Protein 6NHI (pdb70)

B-factor: mean 37.31, std 15.33, range [12.27, 101.02]

Secondary structure (DSSP, 8-state):
-PPP-PPTT-----HHHHHHHHHHHHHHHHHHHHTTPEE----SEEEHHHHTTSS-TT-GGGSPEEPPSS-TTTT--HHHHHHT-HHHHHHHH--EEE---SHHHHHHHHHHHGGGS-SSEEEEEEEEEE------TT--SEEEEEEEEEES---THHHHHHHHHHHHHHHHHT--EEEEEEEHHHHHHHHHHHT-TT-HHHHHHHHTTHHHHHHHHHHHHHHHTT--HHHHHHTGGGGS--S-HHHHHHHHHHHTTT-HHHHHHHHHHHHHHHHHHHTT--TTTEEE-TT--TTTTTEEEEEEEEEETTS----SEEEEEES-TTGGGT-----EEEEEE-HHHHHHHHHHTT-S------SEEEP---HHHHHHHHHHHHHHHHTT--EEE-SS---HHHHHHHHHHHT-SEEEE--HHHHHHTEEEEEETTT--EEEEEHHHHH-

Radius of gyration: 29.45 Å; Cα contacts (8 Å, |Δi|>4): 710; chains: 1; bounding box: 61×77×84 Å

Sequence (448 aa):
HMKPSLAKGTRDFTAQEVSRRKYIINTLQKNFELFGFQPLETPSFENLSTLTGKYGEEGDRLIFKILNSGNYTDKVNENDWQNKDAKKLTSQISDKALRYDLTVPFARFVAMNHGQQLTFPFKRYQIQPVWRADRPQKGRFREFYQCDADVVGSESLWQEVELVQLYFKAFKELGVPVAIQMNNRKILSGLAEYAGITEQLIDFTVALDKLDKIGKDGVIKEMQEKGISNEAIEKLDFLFHQK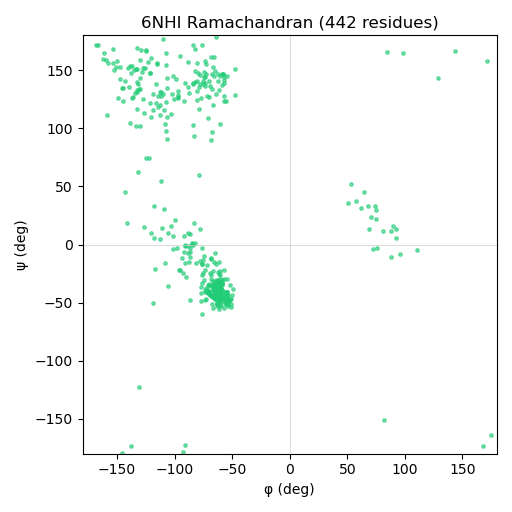INALENLQEELKTRFEGVEVGIQGVTELEFVLSKAMELGIDNQDLVFNITLARGLDYYTGAIFEVKAKGVEMGSIGGGGRYNNLTEVFGVKNIPGIGISFGLDDRTYLVMEELGLFPETVKVEYLFANYGEEEAIEAMKLIAQLREKGISAELYPEAAKLKKQFTYAEKKKEIPNLVFLGKDEIENANVTIKNLTTGEQETITQSEFLK

Structure (mmCIF, N/CA/C/O backbone):
data_6NHI
#
_entry.id   6NHI
#
_cell.length_a   95.800
_cell.length_b   68.560
_cell.length_c   97.220
_cell.angle_alpha   90.000
_cell.angle_beta   118.660
_cell.angle_gamma   90.000
#
_symmetry.space_group_name_H-M   'C 1 2 1'
#
loop_
_entity.id
_entity.type
_entity.pdbx_description
1 polymer 'Histidine--tRNA ligase'
2 water water
#
loop_
_atom_site.group_PDB
_atom_site.id
_atom_site.type_symbol
_atom_site.label_atom_id
_atom_site.label_alt_id
_atom_site.label_comp_id
_atom_site.label_asym_id
_atom_site.label_entity_id
_atom_site.label_seq_id
_atom_site.pdbx_PDB_ins_code
_atom_site.Cartn_x
_atom_site.Cartn_y
_atom_site.Cartn_z
_atom_site.occupancy
_atom_site.B_iso_or_equiv
_atom_site.auth_seq_id
_atom_site.auth_comp_id
_atom_site.auth_asym_id
_atom_site.auth_atom_id
_atom_site.pdbx_PDB_model_num
ATOM 1 N N . HIS A 1 8 ? 46.250 -18.141 57.540 1.00 75.13 0 HIS A N 1
ATOM 2 C CA . HIS A 1 8 ? 46.119 -19.317 56.685 1.00 84.87 0 HIS A CA 1
ATOM 3 C C . HIS A 1 8 ? 46.661 -19.060 55.276 1.00 91.05 0 HIS A C 1
ATOM 4 O O . HIS A 1 8 ? 47.717 -18.447 55.112 1.00 93.96 0 HIS A O 1
ATOM 6 N N . MET A 1 9 ? 45.938 -19.536 54.263 1.00 90.29 1 MET A N 1
ATOM 7 C CA . MET A 1 9 ? 46.360 -19.368 52.881 1.00 89.01 1 MET A CA 1
ATOM 8 C C . MET A 1 9 ? 46.010 -17.971 52.372 1.00 81.82 1 MET A C 1
ATOM 9 O O . MET A 1 9 ? 45.103 -17.302 52.878 1.00 75.42 1 MET A O 1
ATOM 11 N N . LYS A 1 10 ? 46.758 -17.530 51.349 1.00 79.98 2 LYS A N 1
ATOM 12 C CA . LYS A 1 10 ? 46.552 -16.206 50.778 1.00 74.68 2 LYS A CA 1
ATOM 13 C C . LYS A 1 10 ? 45.342 -16.221 49.847 1.00 64.21 2 LYS A C 1
ATOM 14 O O . LYS A 1 10 ? 45.192 -17.142 49.041 1.00 70.50 2 LYS A O 1
ATOM 16 N N . PRO A 1 11 ? 44.475 -15.218 49.937 1.00 49.82 3 PRO A N 1
ATOM 17 C CA . PRO A 1 11 ? 43.238 -15.206 49.152 1.00 43.71 3 PRO A CA 1
ATOM 18 C C . PRO A 1 11 ? 43.438 -14.660 47.743 1.00 40.98 3 PRO A C 1
ATOM 19 O O . PRO A 1 11 ? 44.493 -14.137 47.385 1.00 45.30 3 PRO A O 1
ATOM 23 N N . SER A 1 12 ? 42.383 -14.789 46.948 1.00 38.18 4 SER A N 1
ATOM 24 C CA . SER A 1 12 ? 42.404 -14.332 45.572 1.00 36.27 4 SER A CA 1
ATOM 25 C C . SER A 1 12 ? 40.987 -13.993 45.143 1.00 34.15 4 SER A C 1
ATOM 26 O O . SER A 1 12 ? 40.010 -14.318 45.825 1.00 33.67 4 SER A O 1
ATOM 29 N N . LEU A 1 13 ? 40.898 -13.340 43.989 1.00 31.14 5 LEU A N 1
ATOM 30 C CA . LEU A 1 13 ? 39.637 -13.019 43.354 1.00 29.44 5 LEU A CA 1
ATOM 31 C C . LEU A 1 13 ? 39.056 -14.241 42.651 1.00 35.72 5 LEU A C 1
ATOM 32 O O . LEU A 1 13 ? 39.785 -15.073 42.109 1.00 38.69 5 LEU A O 1
ATOM 37 N N . ALA A 1 14 ? 37.727 -14.343 42.651 1.00 29.54 6 ALA A N 1
ATOM 38 C CA . ALA A 1 14 ? 37.103 -15.319 41.770 1.00 34.47 6 ALA A CA 1
ATOM 39 C C . ALA A 1 14 ? 37.417 -14.968 40.319 1.00 38.15 6 ALA A C 1
ATOM 40 O O . ALA A 1 14 ? 37.544 -13.798 39.959 1.00 37.77 6 ALA A O 1
ATOM 42 N N . LYS A 1 15 ? 37.547 -15.995 39.485 1.00 40.12 7 LYS A N 1
ATOM 43 C CA . LYS A 1 15 ? 37.912 -15.786 38.090 1.00 31.96 7 LYS A CA 1
ATOM 44 C C . LYS A 1 15 ? 36.921 -14.860 37.413 1.00 33.04 7 LYS A C 1
ATOM 45 O O . LYS A 1 15 ? 35.712 -14.942 37.641 1.00 45.18 7 LYS A O 1
ATOM 47 N N . GLY A 1 16 ? 37.439 -13.960 36.584 1.00 28.73 8 GLY A N 1
ATOM 48 C CA . GLY A 1 16 ? 36.571 -13.038 35.868 1.00 27.09 8 GLY A CA 1
ATOM 49 C C . GLY A 1 16 ? 35.991 -11.899 36.684 1.00 25.28 8 GLY A C 1
ATOM 50 O O . GLY A 1 16 ? 34.963 -11.334 36.293 1.00 25.57 8 GLY A O 1
ATOM 51 N N . THR A 1 17 ? 36.609 -11.536 37.807 1.00 27.61 9 THR A N 1
ATOM 52 C CA . THR A 1 17 ? 36.167 -10.364 38.569 1.00 27.89 9 THR A CA 1
ATOM 53 C C . THR A 1 17 ? 37.359 -9.488 38.944 1.00 31.04 9 THR A C 1
ATOM 54 O O . THR A 1 17 ? 38.516 -9.898 38.823 1.00 31.65 9 THR A O 1
ATOM 58 N N . ARG A 1 18 ? 37.071 -8.276 39.434 1.00 30.47 10 ARG A N 1
ATOM 59 C CA . ARG A 1 18 ? 38.121 -7.366 39.888 1.00 29.76 10 ARG A CA 1
ATOM 60 C C . ARG A 1 18 ? 37.571 -6.414 40.941 1.00 24.90 10 ARG A C 1
ATOM 61 O O . ARG A 1 18 ? 36.372 -6.146 40.987 1.00 23.80 10 ARG A O 1
ATOM 69 N N . ASP A 1 19 ? 38.474 -5.884 41.768 1.00 24.21 11 ASP A N 1
ATOM 70 C CA . ASP A 1 19 ? 38.141 -4.822 42.713 1.00 25.94 11 ASP A CA 1
ATOM 71 C C . ASP A 1 19 ? 38.162 -3.464 42.019 1.00 30.18 11 ASP A C 1
ATOM 72 O O . ASP A 1 19 ? 38.935 -3.240 41.092 1.00 28.40 11 ASP A O 1
ATOM 77 N N . PHE A 1 20 ? 37.324 -2.540 42.485 1.00 23.23 12 PHE A N 1
ATOM 78 C CA . PHE A 1 20 ? 37.379 -1.165 42.000 1.00 19.94 12 PHE A CA 1
ATOM 79 C C . PHE A 1 20 ? 37.766 -0.245 43.144 1.00 31.23 12 PHE A C 1
ATOM 80 O O . PHE A 1 20 ? 37.080 -0.204 44.175 1.00 23.64 12 PHE A O 1
ATOM 88 N N . THR A 1 21 ? 38.863 0.483 42.961 1.00 26.93 13 THR A N 1
ATOM 89 C CA . THR A 1 21 ? 39.290 1.466 43.933 1.00 33.27 13 THR A CA 1
ATOM 90 C C . THR A 1 21 ? 38.716 2.836 43.580 1.00 22.99 13 THR A C 1
ATOM 91 O O . THR A 1 21 ? 38.000 3.011 42.593 1.00 23.58 13 THR A O 1
ATOM 95 N N . ALA A 1 22 ? 39.079 3.811 44.410 1.00 21.62 14 ALA A N 1
ATOM 96 C CA . ALA A 1 22 ? 38.415 5.109 44.470 1.00 21.15 14 ALA A CA 1
ATOM 97 C C . ALA A 1 22 ? 38.280 5.772 43.103 1.00 26.45 14 ALA A C 1
ATOM 98 O O . ALA A 1 22 ? 37.176 6.162 42.697 1.00 21.75 14 ALA A O 1
ATOM 100 N N . GLN A 1 23 ? 39.390 5.916 42.373 1.00 22.05 15 GLN A N 1
ATOM 101 C CA . GLN A 1 23 ? 39.315 6.636 41.106 1.00 27.50 15 GLN A CA 1
ATOM 102 C C . GLN A 1 23 ? 38.394 5.933 40.122 1.00 23.17 15 GLN A C 1
ATOM 103 O O . GLN A 1 23 ? 37.544 6.575 39.496 1.00 20.76 15 GLN A O 1
ATOM 109 N N . GLU A 1 24 ? 38.510 4.608 40.005 1.00 20.77 16 GLU A N 1
ATOM 110 C CA . GLU A 1 24 ? 37.645 3.897 39.070 1.00 24.11 16 GLU A CA 1
ATOM 111 C C . GLU A 1 24 ? 36.185 3.974 39.498 1.00 24.18 16 GLU A C 1
ATOM 112 O O . GLU A 1 24 ? 35.305 4.146 38.650 1.00 27.94 16 GLU A O 1
ATOM 114 N N . VAL A 1 25 ? 35.901 3.867 40.803 1.00 20.17 17 VAL A N 1
ATOM 115 C CA . VAL A 1 25 ? 34.513 3.999 41.252 1.00 20.49 17 VAL A CA 1
ATOM 116 C C . VAL A 1 25 ? 33.971 5.381 40.890 1.00 19.83 17 VAL A C 1
ATOM 117 O O . VAL A 1 25 ? 32.859 5.516 40.363 1.00 23.24 17 VAL A O 1
ATOM 121 N N . SER A 1 26 ? 34.753 6.430 41.156 1.00 19.94 18 SER A N 1
ATOM 122 C CA . SER A 1 26 ? 34.244 7.778 40.924 1.00 22.22 18 SER A CA 1
ATOM 123 C C . SER A 1 26 ? 34.021 8.039 39.439 1.00 23.87 18 SER A C 1
ATOM 124 O O . SER A 1 26 ? 33.065 8.725 39.061 1.00 20.93 18 SER A O 1
ATOM 127 N N . ARG A 1 27 ? 34.879 7.490 38.576 1.00 20.65 19 ARG A N 1
ATOM 128 C CA . ARG A 1 27 ? 34.668 7.673 37.141 1.00 22.22 19 ARG A CA 1
ATOM 129 C C . ARG A 1 27 ? 33.458 6.889 36.657 1.00 22.54 19 ARG A C 1
ATOM 130 O O . ARG A 1 27 ? 32.692 7.373 35.818 1.00 20.24 19 ARG A O 1
ATOM 138 N N . ARG A 1 28 ? 33.280 5.669 37.169 1.00 17.87 20 ARG A N 1
ATOM 139 C CA . ARG A 1 28 ? 32.094 4.893 36.839 1.00 17.51 20 ARG A CA 1
ATOM 140 C C . ARG A 1 28 ? 30.832 5.617 37.286 1.00 19.77 20 ARG A C 1
ATOM 141 O O . ARG A 1 28 ? 29.856 5.704 36.536 1.00 19.68 20 ARG A O 1
ATOM 149 N N . LYS A 1 29 ? 30.837 6.151 38.512 1.00 18.39 21 LYS A N 1
ATOM 150 C CA . LYS A 1 29 ? 29.656 6.861 38.998 1.00 23.49 21 LYS A CA 1
ATOM 151 C C . LYS A 1 29 ? 29.398 8.135 38.203 1.00 19.71 21 LYS A C 1
ATOM 152 O O . LYS A 1 29 ? 28.233 8.500 37.985 1.00 19.80 21 LYS A O 1
ATOM 158 N N . TYR A 1 30 ? 30.464 8.820 37.772 1.00 24.38 22 TYR A N 1
ATOM 159 C CA . TYR A 1 30 ? 30.303 9.981 36.902 1.00 22.97 22 TYR A CA 1
ATOM 160 C C . TYR A 1 30 ? 29.529 9.618 35.643 1.00 24.14 22 TYR A C 1
ATOM 161 O O . TYR A 1 30 ? 28.595 10.327 35.252 1.00 19.59 22 TYR A O 1
ATOM 170 N N . ILE A 1 31 ? 29.902 8.510 34.994 1.00 21.11 23 ILE A N 1
ATOM 171 C CA . ILE A 1 31 ? 29.192 8.097 33.786 1.00 18.61 23 ILE A CA 1
ATOM 172 C C . ILE A 1 31 ? 27.726 7.829 34.102 1.00 21.67 23 ILE A C 1
ATOM 173 O O . ILE A 1 31 ? 26.820 8.328 33.424 1.00 21.09 23 ILE A O 1
ATOM 178 N N . ILE A 1 32 ? 27.471 7.055 35.161 1.00 21.58 24 ILE A N 1
ATOM 179 C CA . ILE A 1 32 ? 26.107 6.644 35.480 1.00 16.31 24 ILE A CA 1
ATOM 180 C C . ILE A 1 32 ? 25.249 7.845 35.873 1.00 17.28 24 ILE A C 1
ATOM 181 O O . ILE A 1 32 ? 24.087 7.956 35.456 1.00 16.10 24 ILE A O 1
ATOM 186 N N . ASN A 1 33 ? 25.800 8.751 36.692 1.00 15.47 25 ASN A N 1
ATOM 187 C CA . ASN A 1 33 ? 25.047 9.927 37.133 1.00 21.09 25 ASN A CA 1
ATOM 188 C C . ASN A 1 33 ? 24.726 10.851 35.966 1.00 25.36 25 ASN A C 1
ATOM 189 O O . ASN A 1 33 ? 23.637 11.441 35.914 1.00 19.09 25 ASN A O 1
ATOM 194 N N . THR A 1 34 ? 25.665 10.996 35.027 1.00 18.87 26 THR A N 1
ATOM 195 C CA . THR A 1 34 ? 25.384 11.752 33.810 1.00 21.89 26 THR A CA 1
ATOM 196 C C . THR A 1 34 ? 24.242 11.125 33.015 1.00 22.97 26 THR A C 1
ATOM 197 O O . THR A 1 34 ? 23.325 11.827 32.579 1.00 19.15 26 THR A O 1
ATOM 201 N N . LEU A 1 35 ? 24.274 9.798 32.821 1.00 16.92 27 LEU A N 1
ATOM 202 C CA . LEU A 1 35 ? 23.204 9.132 32.075 1.00 16.75 27 LEU A CA 1
ATOM 203 C C . LEU A 1 35 ? 21.872 9.204 32.823 1.00 20.97 27 LEU A C 1
ATOM 204 O O . LEU A 1 35 ? 20.820 9.453 32.217 1.00 19.56 27 LEU A O 1
ATOM 209 N N . GLN A 1 36 ? 21.892 8.937 34.131 1.00 18.75 28 GLN A N 1
ATOM 210 C CA . GLN A 1 36 ? 20.675 9.041 34.938 1.00 18.17 28 GLN A CA 1
ATOM 211 C C . GLN A 1 36 ? 20.022 10.404 34.774 1.00 24.27 28 GLN A C 1
ATOM 212 O O . GLN A 1 36 ? 18.814 10.513 34.518 1.00 20.02 28 GLN A O 1
ATOM 218 N N . LYS A 1 37 ? 20.811 11.462 34.923 1.00 25.69 29 LYS A N 1
ATOM 219 C CA . LYS A 1 37 ? 20.246 12.803 34.824 1.00 22.15 29 LYS A CA 1
ATOM 220 C C . LYS A 1 37 ? 19.654 13.040 33.439 1.00 27.68 29 LYS A C 1
ATOM 221 O O . LYS A 1 37 ? 18.576 13.632 33.303 1.00 24.17 29 LYS A O 1
ATOM 227 N N . ASN A 1 38 ? 20.321 12.546 32.400 1.00 18.78 30 ASN A N 1
ATOM 228 C CA . ASN A 1 38 ? 19.788 12.715 31.058 1.00 15.88 30 ASN A CA 1
ATOM 229 C C . ASN A 1 38 ? 18.495 11.921 30.873 1.00 16.47 30 ASN A C 1
ATOM 230 O O . ASN A 1 38 ? 17.519 12.439 30.314 1.00 17.82 30 ASN A O 1
ATOM 235 N N . PHE A 1 39 ? 18.474 10.661 31.329 1.00 14.39 31 PHE A N 1
ATOM 236 C CA . PHE A 1 39 ? 17.247 9.863 31.285 1.00 19.49 31 PHE A CA 1
ATOM 237 C C . PHE A 1 39 ? 16.059 10.623 31.885 1.00 16.58 31 PHE A C 1
ATOM 238 O O . PHE A 1 39 ? 14.954 10.619 31.333 1.00 19.63 31 PHE A O 1
ATOM 246 N N . GLU A 1 40 ? 16.270 11.289 33.008 1.00 18.43 32 GLU A N 1
ATOM 247 C CA . GLU A 1 40 ? 15.147 11.929 33.675 1.00 20.58 32 GLU A CA 1
ATOM 248 C C . GLU A 1 40 ? 14.693 13.191 32.946 1.00 25.66 32 GLU A C 1
ATOM 249 O O . GLU A 1 40 ? 13.495 13.490 32.945 1.00 23.93 32 GLU A O 1
ATOM 255 N N . LEU A 1 41 ? 15.604 13.904 32.265 1.00 21.28 33 LEU A N 1
ATOM 256 C CA . LEU A 1 41 ? 15.175 15.020 31.413 1.00 22.58 33 LEU A CA 1
ATOM 257 C C . LEU A 1 41 ? 14.238 14.555 30.311 1.00 21.65 33 LEU A C 1
ATOM 258 O O . LEU A 1 41 ? 13.393 15.333 29.847 1.00 23.75 33 LEU A O 1
ATOM 263 N N . PHE A 1 42 ? 14.399 13.305 29.868 1.00 20.93 34 PHE A N 1
ATOM 264 C CA . PHE A 1 42 ? 13.618 12.672 28.816 1.00 24.48 34 PHE A CA 1
ATOM 265 C C . PHE A 1 42 ? 12.397 11.906 29.352 1.00 20.23 34 PHE A C 1
ATOM 266 O O . PHE A 1 42 ? 11.700 11.242 28.571 1.00 18.93 34 PHE A O 1
ATOM 274 N N . GLY A 1 43 ? 12.099 12.018 30.651 1.00 23.40 35 GLY A N 1
ATOM 275 C CA . GLY A 1 43 ? 10.890 11.437 31.215 1.00 19.02 35 GLY A CA 1
ATOM 276 C C . GLY A 1 43 ? 10.975 9.960 31.525 1.00 24.45 35 GLY A C 1
ATOM 277 O O . GLY A 1 43 ? 9.940 9.324 31.773 1.00 18.23 35 GLY A O 1
ATOM 278 N N . PHE A 1 44 ? 12.173 9.387 31.490 1.00 21.00 36 PHE A N 1
ATOM 279 C CA . PHE A 1 44 ? 12.388 8.007 31.898 1.00 21.59 36 PHE A CA 1
ATOM 280 C C . PHE A 1 44 ? 12.642 7.945 33.402 1.00 25.23 36 PHE A C 1
ATOM 281 O O . PHE A 1 44 ? 13.470 8.701 33.925 1.00 26.14 36 PHE A O 1
ATOM 289 N N . GLN A 1 45 ? 11.920 7.042 34.097 1.00 22.88 37 GLN A N 1
ATOM 290 C CA . GLN A 1 45 ? 11.936 6.757 35.531 1.00 27.04 37 GLN A CA 1
ATOM 291 C C . GLN A 1 45 ? 12.740 5.491 35.827 1.00 18.64 37 GLN A C 1
ATOM 292 O O . GLN A 1 45 ? 12.714 4.545 35.045 1.00 18.17 37 GLN A O 1
ATOM 298 N N . PRO A 1 46 ? 13.453 5.415 36.948 1.00 18.02 38 PRO A N 1
ATOM 299 C CA . PRO A 1 46 ? 14.280 4.232 37.212 1.00 19.15 38 PRO A CA 1
ATOM 300 C C . PRO A 1 46 ? 13.430 3.031 37.609 1.00 20.61 38 PRO A C 1
ATOM 301 O O . PRO A 1 46 ? 12.356 3.171 38.196 1.00 18.23 38 PRO A O 1
ATOM 305 N N . LEU A 1 47 ? 13.909 1.837 37.239 1.00 23.96 39 LEU A N 1
ATOM 306 C CA . LEU A 1 47 ? 13.384 0.568 37.734 1.00 23.89 39 LEU A CA 1
ATOM 307 C C . LEU A 1 47 ? 14.560 -0.288 38.181 1.00 21.72 39 LEU A C 1
ATOM 308 O O . LEU A 1 47 ? 15.604 -0.315 37.523 1.00 20.18 39 LEU A O 1
ATOM 313 N N . GLU A 1 48 ? 14.409 -0.956 39.317 1.00 16.35 40 GLU A N 1
ATOM 314 C CA . GLU A 1 48 ? 15.399 -1.916 39.789 1.00 18.80 40 GLU A CA 1
ATOM 315 C C . GLU A 1 48 ? 14.705 -3.233 40.086 1.00 18.49 40 GLU A C 1
ATOM 316 O O . GLU A 1 48 ? 13.711 -3.254 40.808 1.00 19.35 40 GLU A O 1
ATOM 322 N N . THR A 1 49 ? 15.191 -4.308 39.486 1.00 18.17 41 THR A N 1
ATOM 323 C CA . THR A 1 49 ? 14.711 -5.660 39.725 1.00 16.20 41 THR A CA 1
ATOM 324 C C . THR A 1 49 ? 15.754 -6.437 40.527 1.00 18.07 41 THR A C 1
ATOM 325 O O . THR A 1 49 ? 16.903 -6.003 40.641 1.00 21.46 41 THR A O 1
ATOM 329 N N . PRO A 1 50 ? 15.398 -7.576 41.112 1.00 16.92 42 PRO A N 1
ATOM 330 C CA . PRO A 1 50 ? 16.331 -8.233 42.027 1.00 19.26 42 PRO A CA 1
ATOM 331 C C . PRO A 1 50 ? 17.489 -8.899 41.301 1.00 25.52 42 PRO A C 1
ATOM 332 O O . PRO A 1 50 ? 17.414 -9.244 40.123 1.00 21.23 42 PRO A O 1
ATOM 336 N N . SER A 1 51 ? 18.574 -9.106 42.047 1.00 22.17 43 SER A N 1
ATOM 337 C CA . SER A 1 51 ? 19.689 -9.871 41.508 1.00 25.52 43 SER A CA 1
ATOM 338 C C . SER A 1 51 ? 19.286 -11.314 41.214 1.00 26.44 43 SER A C 1
ATOM 339 O O . SER A 1 51 ? 19.826 -11.925 40.288 1.00 26.90 43 SER A O 1
ATOM 342 N N . PHE A 1 52 ? 18.344 -11.858 41.987 1.00 24.18 44 PHE A N 1
ATOM 343 C CA . PHE A 1 52 ? 17.804 -13.202 41.819 1.00 33.15 44 PHE A CA 1
ATOM 344 C C . PHE A 1 52 ? 16.508 -13.149 41.034 1.00 32.85 44 PHE A C 1
ATOM 345 O O . PHE A 1 52 ? 15.594 -12.403 41.397 1.00 33.27 44 PHE A O 1
ATOM 353 N N . GLU A 1 53 ? 16.395 -14.004 40.029 1.00 26.39 45 GLU A N 1
ATOM 354 C CA . GLU A 1 53 ? 15.115 -14.326 39.433 1.00 24.56 45 GLU A CA 1
ATOM 355 C C . GLU A 1 53 ? 14.903 -15.832 39.579 1.00 28.39 45 GLU A C 1
ATOM 356 O O . GLU A 1 53 ? 15.849 -16.580 39.826 1.00 31.39 45 GLU A O 1
ATOM 362 N N . ASN A 1 54 ? 13.656 -16.282 39.462 1.00 33.51 46 ASN A N 1
ATOM 363 C CA . ASN A 1 54 ? 13.414 -17.721 39.437 1.00 34.56 46 ASN A CA 1
ATOM 364 C C . ASN A 1 54 ? 14.153 -18.307 38.244 1.00 35.13 46 ASN A C 1
ATOM 365 O O . ASN A 1 54 ? 14.279 -17.654 37.207 1.00 30.83 46 ASN A O 1
ATOM 370 N N . LEU A 1 55 ? 14.668 -19.530 38.395 1.00 31.94 47 LEU A N 1
ATOM 371 C CA . LEU A 1 55 ? 15.334 -20.180 37.266 1.00 34.91 47 LEU A CA 1
ATOM 372 C C . LEU A 1 55 ? 14.422 -20.215 36.049 1.00 35.44 47 LEU A C 1
ATOM 373 O O . LEU A 1 55 ? 14.857 -19.940 34.926 1.00 32.29 47 LEU A O 1
ATOM 378 N N . SER A 1 56 ? 13.136 -20.500 36.263 1.00 37.02 48 SER A N 1
ATOM 379 C CA . SER A 1 56 ? 12.206 -20.620 35.144 1.00 39.66 48 SER A CA 1
ATOM 380 C C . SER A 1 56 ? 11.956 -19.282 34.453 1.00 34.30 48 SER A C 1
ATOM 381 O O . SER A 1 56 ? 11.592 -19.260 33.273 1.00 36.10 48 SER A O 1
ATOM 384 N N . THR A 1 57 ? 12.106 -18.164 35.162 1.00 30.17 49 THR A N 1
ATOM 385 C CA . THR A 1 57 ? 11.952 -16.868 34.503 1.00 34.44 49 THR A CA 1
ATOM 386 C C . THR A 1 57 ? 13.016 -16.671 33.434 1.00 35.91 49 THR A C 1
ATOM 387 O O . THR A 1 57 ? 12.740 -16.109 32.370 1.00 37.50 49 THR A O 1
ATOM 391 N N . LEU A 1 58 ? 14.242 -17.111 33.708 1.00 26.49 50 LEU A N 1
ATOM 392 C CA . LEU A 1 58 ? 15.363 -16.835 32.826 1.00 30.83 50 LEU A CA 1
ATOM 393 C C . LEU A 1 58 ? 15.609 -17.936 31.801 1.00 39.06 50 LEU A C 1
ATOM 394 O O . LEU A 1 58 ? 16.166 -17.645 30.737 1.00 40.67 50 LEU A O 1
ATOM 399 N N . THR A 1 59 ? 15.194 -19.180 32.074 1.00 39.83 51 THR A N 1
ATOM 400 C CA . THR A 1 59 ? 15.486 -20.281 31.159 1.00 39.89 51 THR A CA 1
ATOM 401 C C . THR A 1 59 ? 14.632 -20.199 29.907 1.00 38.41 51 THR A C 1
ATOM 402 O O . THR A 1 59 ? 13.456 -19.826 29.957 1.00 38.69 51 THR A O 1
ATOM 406 N N . GLY A 1 60 ? 15.231 -20.592 28.782 1.00 37.34 52 GLY A N 1
ATOM 407 C CA . GLY A 1 60 ? 14.603 -20.515 27.484 1.00 41.24 52 GLY A CA 1
ATOM 408 C C . GLY A 1 60 ? 14.533 -19.127 26.879 1.00 47.31 52 GLY A C 1
ATOM 409 O O . GLY A 1 60 ? 14.064 -18.997 25.741 1.00 54.20 52 GLY A O 1
ATOM 410 N N . LYS A 1 61 ? 14.989 -18.086 27.592 1.00 43.47 53 LYS A N 1
ATOM 411 C CA . LYS A 1 61 ? 14.835 -16.708 27.131 1.00 39.05 53 LYS A CA 1
ATOM 412 C C . LYS A 1 61 ? 16.009 -16.201 26.302 1.00 42.07 53 LYS A C 1
ATOM 413 O O . LYS A 1 61 ? 15.876 -15.168 25.637 1.00 52.24 53 LYS A O 1
ATOM 419 N N . TYR A 1 62 ? 17.153 -16.877 26.335 1.00 36.48 54 TYR A N 1
ATOM 420 C CA . TYR A 1 62 ? 18.390 -16.342 25.780 1.00 35.08 54 TYR A CA 1
ATOM 421 C C . TYR A 1 62 ? 18.926 -17.198 24.636 1.00 43.94 54 TYR A C 1
ATOM 422 O O . TYR A 1 62 ? 20.139 -17.301 24.440 1.00 46.92 54 TYR A O 1
ATOM 431 N N . GLY A 1 63 ? 18.030 -17.799 23.864 1.00 46.12 55 GLY A N 1
ATOM 432 C CA . GLY A 1 63 ? 18.412 -18.597 22.720 1.00 56.55 55 GLY A CA 1
ATOM 433 C C . GLY A 1 63 ? 18.427 -20.083 23.036 1.00 58.37 55 GLY A C 1
ATOM 434 O O . GLY A 1 63 ? 18.417 -20.509 24.195 1.00 53.87 55 GLY A O 1
ATOM 435 N N . GLU A 1 64 ? 18.455 -20.889 21.971 1.00 63.06 56 GLU A N 1
ATOM 436 C CA . GLU A 1 64 ? 18.458 -22.337 22.145 1.00 68.81 56 GLU A CA 1
ATOM 437 C C . GLU A 1 64 ? 19.624 -22.782 23.021 1.00 71.60 56 GLU A C 1
ATOM 438 O O . GLU A 1 64 ? 19.453 -23.618 23.916 1.00 74.97 56 GLU A O 1
ATOM 440 N N . GLU A 1 65 ? 20.811 -22.220 22.796 1.00 66.33 57 GLU A N 1
ATOM 441 C CA . GLU A 1 65 ? 21.976 -22.589 23.590 1.00 62.64 57 GLU A CA 1
ATOM 442 C C . GLU A 1 65 ? 22.414 -21.426 24.467 1.00 60.10 57 GLU A C 1
ATOM 443 O O . GLU A 1 65 ? 23.574 -21.007 24.410 1.00 63.71 57 GLU A O 1
ATOM 445 N N . GLY A 1 66 ? 21.498 -20.897 25.274 1.00 53.57 58 GLY A N 1
ATOM 446 C CA . GLY A 1 66 ? 21.830 -19.783 26.136 1.00 52.35 58 GLY A CA 1
ATOM 447 C C . GLY A 1 66 ? 21.718 -20.099 27.615 1.00 53.56 58 GLY A C 1
ATOM 448 O O . GLY A 1 66 ? 22.317 -19.405 28.448 1.00 48.77 58 GLY A O 1
ATOM 449 N N . ASP A 1 67 ? 20.951 -21.143 27.955 1.00 53.30 59 ASP A N 1
ATOM 450 C CA . ASP A 1 67 ? 20.791 -21.508 29.360 1.00 54.72 59 ASP A CA 1
ATOM 451 C C . ASP A 1 67 ? 22.136 -21.793 30.008 1.00 53.87 59 ASP A C 1
ATOM 452 O O . ASP A 1 67 ? 22.314 -21.550 31.210 1.00 46.84 59 ASP A O 1
ATOM 457 N N . ARG A 1 68 ? 23.100 -22.278 29.218 1.00 48.92 60 ARG A N 1
ATOM 458 C CA . ARG A 1 68 ? 24.446 -22.540 29.712 1.00 49.05 60 ARG A CA 1
ATOM 459 C C . ARG A 1 68 ? 25.144 -21.281 30.209 1.00 45.75 60 ARG A C 1
ATOM 460 O O . ARG A 1 68 ? 26.052 -21.379 31.038 1.00 54.04 60 ARG A O 1
ATOM 462 N N . LEU A 1 69 ? 24.732 -20.105 29.742 1.00 37.81 61 LEU A N 1
ATOM 463 C CA . LEU A 1 69 ? 25.395 -18.854 30.073 1.00 39.79 61 LEU A CA 1
ATOM 464 C C . LEU A 1 69 ? 24.889 -18.224 31.369 1.00 36.05 61 LEU A C 1
ATOM 465 O O . LEU A 1 69 ? 25.466 -17.232 31.828 1.00 31.03 61 LEU A O 1
ATOM 467 N N . ILE A 1 70 ? 23.859 -18.775 31.965 1.00 38.72 62 ILE A N 1
ATOM 468 C CA . ILE A 1 70 ? 23.223 -18.227 33.159 1.00 38.55 62 ILE A CA 1
ATOM 469 C C . ILE A 1 70 ? 23.919 -18.771 34.402 1.00 29.52 62 ILE A C 1
ATOM 470 O O . ILE A 1 70 ? 24.201 -19.969 34.483 1.00 29.32 62 ILE A O 1
ATOM 475 N N . PHE A 1 71 ? 24.196 -17.910 35.384 1.00 27.09 63 PHE A N 1
ATOM 476 C CA . PHE A 1 71 ? 24.684 -18.396 36.671 1.00 30.75 63 PHE A CA 1
ATOM 477 C C . PHE A 1 71 ? 23.508 -18.886 37.521 1.00 33.90 63 PHE A C 1
ATOM 478 O O . PHE A 1 71 ? 22.558 -18.133 37.770 1.00 28.90 63 PHE A O 1
ATOM 486 N N . LYS A 1 72 ? 23.572 -20.144 37.964 1.00 30.73 64 LYS A N 1
ATOM 487 C CA . LYS A 1 72 ? 22.535 -20.737 38.800 1.00 30.13 64 LYS A CA 1
ATOM 488 C C . LYS A 1 72 ? 22.952 -20.709 40.264 1.00 31.24 64 LYS A C 1
ATOM 489 O O . LYS A 1 72 ? 24.122 -20.912 40.592 1.00 34.02 64 LYS A O 1
ATOM 495 N N . ILE A 1 73 ? 21.984 -20.465 41.143 1.00 35.43 65 ILE A N 1
ATOM 496 C CA . ILE A 1 73 ? 22.203 -20.455 42.586 1.00 30.23 65 ILE A CA 1
ATOM 497 C C . ILE A 1 73 ? 21.800 -21.808 43.145 1.00 38.01 65 ILE A C 1
ATOM 498 O O . ILE A 1 73 ? 20.664 -22.256 42.943 1.00 33.35 65 ILE A O 1
ATOM 503 N N . LEU A 1 74 ? 22.713 -22.435 43.881 1.00 33.85 66 LEU A N 1
ATOM 504 C CA . LEU A 1 74 ? 22.434 -23.729 44.482 1.00 39.42 66 LEU A CA 1
ATOM 505 C C . LEU A 1 74 ? 21.406 -23.572 45.594 1.00 43.62 66 LEU A C 1
ATOM 506 O O . LEU A 1 74 ? 21.480 -22.633 46.392 1.00 34.97 66 LEU A O 1
ATOM 511 N N . ASN A 1 75 ? 20.434 -24.488 45.626 1.00 41.52 67 ASN A N 1
ATOM 512 C CA . ASN A 1 75 ? 19.428 -24.492 46.682 1.00 43.56 67 ASN A CA 1
ATOM 513 C C . ASN A 1 75 ? 20.075 -24.593 48.057 1.00 42.53 67 ASN A C 1
ATOM 514 O O . ASN A 1 75 ? 21.060 -25.309 48.248 1.00 40.52 67 ASN A O 1
ATOM 519 N N . SER A 1 76 ? 19.512 -23.870 49.017 1.00 38.76 68 SER A N 1
ATOM 520 C CA . SER A 1 76 ? 19.971 -23.958 50.396 1.00 39.54 68 SER A CA 1
ATOM 521 C C . SER A 1 76 ? 19.532 -25.286 51.008 1.00 48.02 68 SER A C 1
ATOM 522 O O . SER A 1 76 ? 18.564 -25.911 50.565 1.00 55.33 68 SER A O 1
ATOM 525 N N . GLY A 1 77 ? 20.268 -25.724 52.032 1.00 44.36 69 GLY A N 1
ATOM 526 C CA . GLY A 1 77 ? 19.917 -26.959 52.722 1.00 46.53 69 GLY A CA 1
ATOM 527 C C . GLY A 1 77 ? 20.416 -28.189 51.981 1.00 52.13 69 GLY A C 1
ATOM 528 O O . GLY A 1 77 ? 21.423 -28.153 51.274 1.00 53.15 69 GLY A O 1
ATOM 529 N N . ASN A 1 78 ? 19.698 -29.297 52.150 1.00 52.79 70 ASN A N 1
ATOM 530 C CA . ASN A 1 78 ? 20.032 -30.528 51.435 1.00 60.20 70 ASN A CA 1
ATOM 531 C C . ASN A 1 78 ? 19.394 -30.423 50.062 1.00 63.83 70 ASN A C 1
ATOM 532 O O . ASN A 1 78 ? 18.227 -30.761 49.862 1.00 73.77 70 ASN A O 1
ATOM 537 N N . TYR A 1 79 ? 20.170 -29.926 49.104 1.00 58.18 71 TYR A N 1
ATOM 538 C CA . TYR A 1 79 ? 19.662 -29.716 47.758 1.00 57.78 71 TYR A CA 1
ATOM 539 C C . TYR A 1 79 ? 19.521 -31.015 46.973 1.00 63.06 71 TYR A C 1
ATOM 540 O O . TYR A 1 79 ? 18.874 -31.016 45.919 1.00 69.54 71 TYR A O 1
ATOM 549 N N . THR A 1 80 ? 20.099 -32.115 47.457 1.00 63.88 72 THR A N 1
ATOM 550 C CA . THR A 1 80 ? 19.855 -33.429 46.875 1.00 57.24 72 THR A CA 1
ATOM 551 C C . THR A 1 80 ? 18.603 -34.096 47.431 1.00 62.34 72 THR A C 1
ATOM 552 O O . THR A 1 80 ? 18.277 -35.206 47.005 1.00 64.34 72 THR A O 1
ATOM 556 N N . ASP A 1 81 ? 17.882 -33.438 48.342 1.00 66.63 73 ASP A N 1
ATOM 557 C CA . ASP A 1 81 ? 16.796 -34.075 49.079 1.00 72.68 73 ASP A CA 1
ATOM 558 C C . ASP A 1 81 ? 15.629 -34.496 48.200 1.00 78.41 73 ASP A C 1
ATOM 559 O O . ASP A 1 81 ? 14.721 -35.164 48.705 1.00 78.40 73 ASP A O 1
ATOM 561 N N . LYS A 1 82 ? 15.614 -34.128 46.913 1.00 77.90 74 LYS A N 1
ATOM 562 C CA . LYS A 1 82 ? 14.458 -34.462 46.089 1.00 81.22 74 LYS A CA 1
ATOM 563 C C . LYS A 1 82 ? 14.829 -34.871 44.665 1.00 79.79 74 LYS A C 1
ATOM 564 O O . LYS A 1 82 ? 13.960 -34.862 43.786 1.00 77.93 74 LYS A O 1
ATOM 566 N N . VAL A 1 83 ? 16.082 -35.249 44.413 1.00 76.21 75 VAL A N 1
ATOM 567 C CA . VAL A 1 83 ? 16.537 -35.451 43.043 1.00 71.50 75 VAL A CA 1
ATOM 568 C C . VAL A 1 83 ? 15.892 -36.695 42.441 1.00 73.93 75 VAL A C 1
ATOM 569 O O . VAL A 1 83 ? 15.694 -37.716 43.117 1.00 69.31 75 VAL A O 1
ATOM 573 N N . ASN A 1 84 ? 15.533 -36.599 41.162 1.00 78.79 76 ASN A N 1
ATOM 574 C CA . ASN A 1 84 ? 15.080 -37.761 40.409 1.00 81.89 76 ASN A CA 1
ATOM 575 C C . ASN A 1 84 ? 16.160 -38.834 40.439 1.00 79.48 76 ASN A C 1
ATOM 576 O O . ASN A 1 84 ? 17.306 -38.585 40.048 1.00 75.11 76 ASN A O 1
ATOM 581 N N . GLU A 1 85 ? 15.791 -40.026 40.923 1.00 80.02 77 GLU A N 1
ATOM 582 C CA . GLU A 1 85 ? 16.780 -41.063 41.210 1.00 81.89 77 GLU A CA 1
ATOM 583 C C . GLU A 1 85 ? 17.530 -41.497 39.954 1.00 77.58 77 GLU A C 1
ATOM 584 O O . GLU A 1 85 ? 18.752 -41.682 39.986 1.00 77.70 77 GLU A O 1
ATOM 590 N N . ASN A 1 86 ? 16.808 -41.684 38.847 1.00 78.33 78 ASN A N 1
ATOM 591 C CA . ASN A 1 86 ? 17.447 -41.986 37.569 1.00 78.93 78 ASN A CA 1
ATOM 59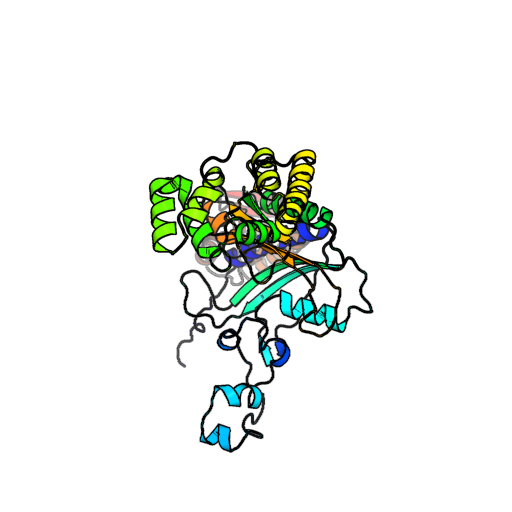2 C C . ASN A 1 86 ? 18.484 -40.919 37.210 1.00 79.63 78 ASN A C 1
ATOM 593 O O . ASN A 1 86 ? 19.646 -41.235 36.926 1.00 77.27 78 ASN A O 1
ATOM 598 N N . ASP A 1 87 ? 18.083 -39.641 37.254 1.00 75.25 79 ASP A N 1
ATOM 599 C CA . ASP A 1 87 ? 18.971 -38.551 36.849 1.00 72.17 79 ASP A CA 1
ATOM 600 C C . ASP A 1 87 ? 20.211 -38.464 37.736 1.00 69.56 79 ASP A C 1
ATOM 601 O O . ASP A 1 87 ? 21.316 -38.213 37.240 1.00 67.38 79 ASP A O 1
ATOM 603 N N . TRP A 1 88 ? 20.055 -38.672 39.049 1.00 68.81 80 TRP A N 1
ATOM 604 C CA . TRP A 1 88 ? 21.206 -38.594 39.946 1.00 68.44 80 TRP A CA 1
ATOM 605 C C . TRP A 1 88 ? 22.231 -39.669 39.617 1.00 71.26 80 TRP A C 1
ATOM 606 O O . TRP A 1 88 ? 23.418 -39.371 39.434 1.00 70.37 80 TRP A O 1
ATOM 617 N N . GLN A 1 89 ? 21.789 -40.936 39.547 1.00 74.88 81 GLN A N 1
ATOM 618 C CA . GLN A 1 89 ? 22.694 -42.025 39.184 1.00 77.95 81 GLN A CA 1
ATOM 619 C C . GLN A 1 89 ? 23.262 -41.815 37.790 1.00 77.37 81 GLN A C 1
ATOM 620 O O . GLN A 1 89 ? 24.448 -42.073 37.548 1.00 78.18 81 GLN A O 1
ATOM 626 N N . ASN A 1 90 ? 22.426 -41.349 36.858 1.00 76.11 82 ASN A N 1
ATOM 627 C CA . ASN A 1 90 ? 22.909 -40.990 35.533 1.00 75.24 82 ASN A CA 1
ATOM 628 C C . ASN A 1 90 ? 23.860 -39.803 35.580 1.00 77.83 82 ASN A C 1
ATOM 629 O O . ASN A 1 90 ? 24.574 -39.559 34.600 1.00 75.89 82 ASN A O 1
ATOM 634 N N . LYS A 1 91 ? 23.887 -39.067 36.696 1.00 74.50 83 LYS A N 1
ATOM 635 C CA . LYS A 1 91 ? 24.670 -37.833 36.816 1.00 71.51 83 LYS A CA 1
ATOM 636 C C . LYS A 1 91 ? 24.397 -36.882 35.657 1.00 65.84 83 LYS A C 1
ATOM 637 O O . LYS A 1 91 ? 25.300 -36.201 35.165 1.00 62.49 83 LYS A O 1
ATOM 643 N N . ASP A 1 92 ? 23.151 -36.856 35.193 1.00 64.08 84 ASP A N 1
ATOM 644 C CA . ASP A 1 92 ? 22.746 -35.892 34.184 1.00 62.72 84 ASP A CA 1
ATOM 645 C C . ASP A 1 92 ? 22.758 -34.506 34.819 1.00 63.77 84 ASP A C 1
ATOM 646 O O . ASP A 1 92 ? 21.751 -34.075 35.391 1.00 64.04 84 ASP A O 1
ATOM 651 N N . ALA A 1 93 ? 23.900 -33.817 34.749 1.00 56.45 85 ALA A N 1
ATOM 652 C CA . ALA A 1 93 ? 23.993 -32.479 35.326 1.00 62.71 85 ALA A CA 1
ATOM 653 C C . ALA A 1 93 ? 22.898 -31.563 34.796 1.00 57.85 85 ALA A C 1
ATOM 654 O O . ALA A 1 93 ? 22.273 -30.826 35.567 1.00 62.65 85 ALA A O 1
ATOM 656 N N . LYS A 1 94 ? 22.641 -31.600 33.485 1.00 54.27 86 LYS A N 1
ATOM 657 C CA . LYS A 1 94 ? 21.707 -30.648 32.889 1.00 59.03 86 LYS A CA 1
ATOM 658 C C . LYS A 1 94 ? 20.293 -30.852 33.422 1.00 60.12 86 LYS A C 1
ATOM 659 O O . LYS A 1 94 ? 19.614 -29.888 33.800 1.00 57.28 86 LYS A O 1
ATOM 661 N N . LYS A 1 95 ? 19.836 -32.106 33.469 1.00 60.82 87 LYS A N 1
ATOM 662 C CA . LYS A 1 95 ? 18.492 -32.387 33.967 1.00 60.01 87 LYS A CA 1
ATOM 663 C C . LYS A 1 95 ? 18.378 -32.123 35.466 1.00 59.94 87 LYS A C 1
ATOM 664 O O . LYS A 1 95 ? 17.300 -31.760 35.948 1.00 64.15 87 LYS A O 1
ATOM 666 N N . LEU A 1 96 ? 19.477 -32.281 36.208 1.00 56.45 88 LEU A N 1
ATOM 667 C CA . LEU A 1 96 ? 19.484 -32.054 37.650 1.00 57.16 88 LEU A CA 1
ATOM 668 C C . LEU A 1 96 ? 19.495 -30.575 38.036 1.00 57.34 88 LEU A C 1
ATOM 669 O O . LEU A 1 96 ? 19.203 -30.256 39.196 1.00 54.95 88 LEU A O 1
ATOM 674 N N . THR A 1 97 ? 19.831 -29.675 37.106 1.00 48.04 89 THR A N 1
ATOM 675 C CA . THR A 1 97 ? 19.985 -28.260 37.442 1.00 46.49 89 THR A CA 1
ATOM 676 C C . THR A 1 97 ? 18.712 -27.710 38.066 1.00 50.06 89 THR A C 1
ATOM 677 O O . THR A 1 97 ? 18.727 -27.185 39.185 1.00 49.17 89 THR A O 1
ATOM 681 N N . SER A 1 98 ? 17.588 -27.870 37.366 1.00 50.69 90 SER A N 1
ATOM 682 C CA . SER A 1 98 ? 16.295 -27.473 37.904 1.00 49.02 90 SER A CA 1
ATOM 683 C C . SER A 1 98 ? 15.928 -28.232 39.173 1.00 48.65 90 SER A C 1
ATOM 684 O O . SER A 1 98 ? 15.010 -27.810 39.883 1.00 48.22 90 SER A O 1
ATOM 687 N N . GLN A 1 99 ? 16.613 -29.340 39.477 1.00 50.88 91 GLN A N 1
ATOM 688 C CA . GLN A 1 99 ? 16.303 -30.116 40.673 1.00 51.46 91 GLN A CA 1
ATOM 689 C C . GLN A 1 99 ? 17.098 -29.670 41.893 1.00 51.26 91 GLN A C 1
ATOM 690 O O . GLN A 1 99 ? 16.631 -29.851 43.024 1.00 49.02 91 GLN A O 1
ATOM 696 N N . ILE A 1 100 ? 18.291 -29.109 41.697 1.00 46.49 92 ILE A N 1
ATOM 697 C CA . ILE A 1 100 ? 19.113 -28.618 42.799 1.00 49.14 92 ILE A CA 1
ATOM 698 C C . ILE A 1 100 ? 19.259 -27.107 42.787 1.00 46.96 92 ILE A C 1
ATOM 699 O O . ILE A 1 100 ? 20.000 -26.561 43.622 1.00 41.36 92 ILE A O 1
ATOM 704 N N . SER A 1 101 ? 18.581 -26.411 41.874 1.00 42.99 93 SER A N 1
ATOM 705 C CA . SER A 1 101 ? 18.667 -24.957 41.783 1.00 42.86 93 SER A CA 1
ATOM 706 C C . SER A 1 101 ? 17.347 -24.405 41.265 1.00 44.30 93 SER A C 1
ATOM 707 O O . SER A 1 101 ? 16.875 -24.828 40.207 1.00 50.68 93 SER A O 1
ATOM 710 N N . ASP A 1 102 ? 16.757 -23.455 41.991 1.00 36.21 94 ASP A N 1
ATOM 711 C CA . ASP A 1 102 ? 15.554 -22.788 41.506 1.00 40.40 94 ASP A CA 1
ATOM 712 C C . ASP A 1 102 ? 15.713 -21.276 41.351 1.00 38.80 94 ASP A C 1
ATOM 713 O O . ASP A 1 102 ? 14.715 -20.590 41.115 1.00 35.40 94 ASP A O 1
ATOM 718 N N . LYS A 1 103 ? 16.935 -20.746 41.459 1.00 37.57 95 LYS A N 1
ATOM 719 C CA . LYS A 1 103 ? 17.223 -19.316 41.372 1.00 29.22 95 LYS A CA 1
ATOM 720 C C . LYS A 1 103 ? 18.409 -19.088 40.447 1.00 29.84 95 LYS A C 1
ATOM 721 O O . LYS A 1 103 ? 19.309 -19.927 40.354 1.00 35.77 95 LYS A O 1
ATOM 727 N N . ALA A 1 104 ? 18.439 -17.921 39.803 1.00 32.20 96 ALA A N 1
ATOM 728 C CA . ALA A 1 104 ? 19.558 -17.582 38.937 1.00 25.75 96 ALA A CA 1
ATOM 729 C C . ALA A 1 104 ? 19.827 -16.084 38.967 1.00 26.05 96 ALA A C 1
ATOM 730 O O . ALA A 1 104 ? 18.917 -15.275 39.163 1.00 30.07 96 ALA A O 1
ATOM 732 N N . LEU A 1 105 ? 21.076 -15.717 38.717 1.00 26.83 97 LEU A N 1
ATOM 733 C CA . LEU A 1 105 ? 21.432 -14.303 38.643 1.00 28.80 97 LEU A CA 1
ATOM 734 C C . LEU A 1 105 ? 20.957 -13.652 37.348 1.00 20.64 97 LEU A C 1
ATOM 735 O O . LEU A 1 105 ? 20.937 -14.267 36.280 1.00 23.22 97 LEU A O 1
ATOM 740 N N . ARG A 1 106 ? 20.556 -12.387 37.478 1.00 22.12 98 ARG A N 1
ATOM 741 C CA . ARG A 1 106 ? 20.167 -11.530 36.367 1.00 23.52 98 ARG A CA 1
ATOM 742 C C . ARG A 1 106 ? 21.196 -11.615 35.247 1.00 27.62 98 ARG A C 1
ATOM 743 O O . ARG A 1 106 ? 22.397 -11.484 35.481 1.00 25.02 98 ARG A O 1
ATOM 751 N N . TYR A 1 107 ? 20.718 -11.867 34.034 1.00 27.51 99 TYR A N 1
ATOM 752 C CA . TYR A 1 107 ? 21.554 -12.026 32.854 1.00 28.47 99 TYR A CA 1
ATOM 753 C C . TYR A 1 107 ? 21.496 -10.830 31.915 1.00 25.45 99 TYR A C 1
ATOM 754 O O . TYR A 1 107 ? 22.494 -10.489 31.263 1.00 25.50 99 TYR A O 1
ATOM 763 N N . ASP A 1 108 ? 20.329 -10.218 31.803 1.00 22.70 100 ASP A N 1
ATOM 764 C CA . ASP A 1 108 ? 20.150 -8.948 31.126 1.00 23.38 100 ASP A CA 1
ATOM 765 C C . ASP A 1 108 ? 19.064 -8.180 31.874 1.00 23.96 100 ASP A C 1
ATOM 766 O O . ASP A 1 108 ? 18.499 -8.672 32.863 1.00 22.97 100 ASP A O 1
ATOM 771 N N . LEU A 1 109 ? 18.754 -6.979 31.385 1.00 16.37 101 LEU A N 1
ATOM 772 C CA . LEU A 1 109 ? 17.734 -6.131 32.006 1.00 19.01 101 LEU A CA 1
ATOM 773 C C . LEU A 1 109 ? 16.365 -6.277 31.367 1.00 17.29 101 LEU A C 1
ATOM 774 O O . LEU A 1 109 ? 15.353 -6.009 32.027 1.00 17.84 101 LEU A O 1
ATOM 779 N N . THR A 1 110 ? 16.309 -6.741 30.117 1.00 20.48 102 THR A N 1
ATOM 780 C CA . THR A 1 110 ? 15.047 -6.754 29.383 1.00 17.59 102 THR A CA 1
ATOM 781 C C . THR A 1 110 ? 14.117 -7.853 29.884 1.00 21.37 102 THR A C 1
ATOM 782 O O . THR A 1 110 ? 12.908 -7.629 30.014 1.00 19.39 102 THR A O 1
ATOM 786 N N . VAL A 1 111 ? 14.639 -9.045 30.177 1.00 20.91 103 VAL A N 1
ATOM 787 C CA . VAL A 1 111 ? 13.766 -10.113 30.680 1.00 23.09 103 VAL A CA 1
ATOM 788 C C . VAL A 1 111 ? 13.150 -9.743 32.028 1.00 23.34 103 VAL A C 1
ATOM 789 O O . VAL A 1 111 ? 11.920 -9.855 32.172 1.00 24.81 103 VAL A O 1
ATOM 793 N N . PRO A 1 112 ? 13.906 -9.276 33.032 1.00 23.88 104 PRO A N 1
ATOM 794 C CA . PRO A 1 112 ? 13.243 -8.821 34.273 1.00 25.49 104 PRO A CA 1
ATOM 795 C C . PRO A 1 112 ? 12.267 -7.684 34.041 1.00 24.16 104 PRO A C 1
ATOM 796 O O . PRO A 1 112 ? 11.229 -7.627 34.714 1.00 26.55 104 PRO A O 1
ATOM 800 N N . PHE A 1 113 ? 12.568 -6.780 33.101 1.00 21.59 105 PHE A N 1
ATOM 801 C CA . PHE A 1 113 ? 11.643 -5.694 32.784 1.00 19.93 105 PHE A CA 1
ATOM 802 C C . PHE A 1 113 ? 10.342 -6.250 32.221 1.00 17.37 105 PHE A C 1
ATOM 803 O O . PHE A 1 113 ? 9.248 -5.833 32.628 1.00 19.45 105 PHE A O 1
ATOM 811 N N . ALA A 1 114 ? 10.441 -7.241 31.335 1.00 18.07 106 ALA A N 1
ATOM 812 C CA . ALA A 1 114 ? 9.246 -7.897 30.809 1.00 24.84 106 ALA A CA 1
ATOM 813 C C . ALA A 1 114 ? 8.477 -8.624 31.903 1.00 23.75 106 ALA A C 1
ATOM 814 O O . ALA A 1 114 ? 7.242 -8.647 31.884 1.00 25.02 106 ALA A O 1
ATOM 816 N N . ARG A 1 115 ? 9.183 -9.244 32.852 1.00 23.29 107 ARG A N 1
ATOM 817 C CA . ARG A 1 115 ? 8.487 -9.851 33.984 1.00 25.23 107 ARG A CA 1
ATOM 818 C C . ARG A 1 115 ? 7.751 -8.796 34.800 1.00 22.57 107 ARG A C 1
ATOM 819 O O . ARG A 1 115 ? 6.563 -8.946 35.106 1.00 26.05 107 ARG A O 1
ATOM 827 N N . PHE A 1 116 ? 8.452 -7.729 35.176 1.00 21.63 108 PHE A N 1
ATOM 828 C CA . PHE A 1 116 ? 7.822 -6.640 35.919 1.00 21.68 108 PHE A CA 1
ATOM 829 C C . PHE A 1 116 ? 6.564 -6.152 35.223 1.00 23.14 108 PHE A C 1
ATOM 830 O O . PHE A 1 116 ? 5.520 -5.986 35.857 1.00 23.84 108 PHE A O 1
ATOM 838 N N . VAL A 1 117 ? 6.638 -5.930 33.906 1.00 26.75 109 VAL A N 1
ATOM 839 C CA . VAL A 1 117 ? 5.467 -5.431 33.192 1.00 23.71 109 VAL A CA 1
ATOM 840 C C . VAL A 1 117 ? 4.389 -6.505 33.109 1.00 32.02 109 VAL A C 1
ATOM 841 O O . VAL A 1 117 ? 3.193 -6.218 33.264 1.00 25.96 109 VAL A O 1
ATOM 845 N N . ALA A 1 118 ? 4.783 -7.756 32.860 1.00 31.18 110 ALA A N 1
ATOM 846 C CA . ALA A 1 118 ? 3.790 -8.822 32.834 1.00 29.09 110 ALA A CA 1
ATOM 847 C C . ALA A 1 118 ? 3.084 -8.935 34.176 1.00 32.84 110 ALA A C 1
ATOM 848 O O . ALA A 1 118 ? 1.871 -9.168 34.230 1.00 34.47 110 ALA A O 1
ATOM 850 N N . MET A 1 119 ? 3.822 -8.744 35.270 1.00 35.63 111 MET A N 1
ATOM 851 C CA . MET A 1 119 ? 3.219 -8.842 36.592 1.00 38.20 111 MET A CA 1
ATOM 852 C C . MET A 1 119 ? 2.385 -7.619 36.951 1.00 42.96 111 MET A C 1
ATOM 853 O O . MET A 1 119 ? 1.377 -7.754 37.651 1.00 39.81 111 MET A O 1
ATOM 858 N N . ASN A 1 120 ? 2.762 -6.427 36.485 1.00 37.68 112 ASN A N 1
ATOM 859 C CA . ASN A 1 120 ? 2.134 -5.211 36.986 1.00 35.20 112 ASN A CA 1
ATOM 860 C C . ASN A 1 120 ? 1.378 -4.400 35.944 1.00 34.67 112 ASN A C 1
ATOM 861 O O . ASN A 1 120 ? 0.895 -3.316 36.277 1.00 33.88 112 ASN A O 1
ATOM 866 N N . HIS A 1 121 ? 1.247 -4.884 34.706 1.00 36.89 113 HIS A N 1
ATOM 867 C CA . HIS A 1 121 ? 0.786 -4.011 33.626 1.00 34.23 113 HIS A CA 1
ATOM 868 C C . HIS A 1 121 ? -0.584 -3.422 33.916 1.00 41.07 113 HIS A C 1
ATOM 869 O O . HIS A 1 121 ? -0.880 -2.304 33.471 1.00 37.13 113 HIS A O 1
ATOM 876 N N . GLY A 1 122 ? -1.429 -4.148 34.657 1.00 38.77 114 GLY A N 1
ATOM 877 C CA . GLY A 1 122 ? -2.741 -3.636 34.992 1.00 38.67 114 GLY A CA 1
ATOM 878 C C . GLY A 1 122 ? -2.717 -2.352 35.802 1.00 40.54 114 GLY A C 1
ATOM 879 O O . GLY A 1 122 ? -3.697 -1.602 35.787 1.00 39.44 114 GLY A O 1
ATOM 880 N N . GLN A 1 123 ? -1.621 -2.072 36.505 1.00 39.12 115 GLN A N 1
ATOM 881 C CA A GLN A 1 123 ? -1.512 -0.907 37.371 0.51 40.08 115 GLN A CA 1
ATOM 882 C CA B GLN A 1 123 ? -1.561 -0.879 37.339 0.49 40.07 115 GLN A CA 1
ATOM 883 C C . GLN A 1 123 ? -0.606 0.182 36.810 1.00 38.40 115 GLN A C 1
ATOM 884 O O . GLN A 1 123 ? -0.532 1.265 37.395 1.00 38.31 115 GLN A O 1
ATOM 895 N N . LEU A 1 124 ? 0.092 -0.074 35.707 1.00 36.00 116 LEU A N 1
ATOM 896 C CA . LEU A 1 124 ? 1.000 0.917 35.148 1.00 31.35 116 LEU A CA 1
ATOM 897 C C . LEU A 1 124 ? 0.269 1.843 34.185 1.00 33.02 116 LEU A C 1
ATOM 898 O O . LEU A 1 124 ? -0.763 1.494 33.597 1.00 30.69 116 LEU A O 1
ATOM 903 N N . THR A 1 125 ? 0.840 3.029 34.001 1.00 32.08 117 THR A N 1
ATOM 904 C CA . THR A 1 125 ? 0.345 3.987 33.019 1.00 35.25 117 THR A CA 1
ATOM 905 C C . THR A 1 125 ? 1.215 3.914 31.769 1.00 28.63 117 THR A C 1
ATOM 906 O O . THR A 1 125 ? 2.439 4.054 31.852 1.00 27.63 117 THR A O 1
ATOM 910 N N . PHE A 1 126 ? 0.574 3.688 30.607 1.00 30.49 118 PHE A N 1
ATOM 911 C CA . PHE A 1 126 ? 1.208 3.585 29.312 1.00 34.08 118 PHE A CA 1
ATOM 912 C C . PHE A 1 126 ? 0.930 4.838 28.486 1.00 34.95 118 PHE A C 1
ATOM 913 O O . PHE A 1 126 ? -0.162 5.412 28.581 1.00 35.16 118 PHE A O 1
ATOM 921 N N . PRO A 1 127 ? 1.900 5.312 27.688 1.00 30.58 119 PRO A N 1
ATOM 922 C CA . PRO A 1 127 ? 3.255 4.771 27.475 1.00 30.07 119 PRO A CA 1
ATOM 923 C C . PRO A 1 127 ? 4.105 4.760 28.738 1.00 29.54 119 PRO A C 1
ATOM 924 O O . PRO A 1 127 ? 4.033 5.699 29.538 1.00 28.55 119 PRO A O 1
ATOM 928 N N . PHE A 1 128 ? 4.895 3.703 28.927 1.00 24.10 120 PHE A N 1
ATOM 929 C CA . PHE A 1 128 ? 5.667 3.524 30.149 1.00 22.76 120 PHE A CA 1
ATOM 930 C C . PHE A 1 128 ? 7.145 3.639 29.814 1.00 23.78 120 PHE A C 1
ATOM 931 O O . PHE A 1 128 ? 7.668 2.859 29.018 1.00 25.58 120 PHE A O 1
ATOM 939 N N . LYS A 1 129 ? 7.812 4.608 30.427 1.00 22.45 121 LYS A N 1
ATOM 940 C CA . LYS A 1 129 ? 9.213 4.904 30.172 1.00 25.93 121 LYS A CA 1
ATOM 941 C C . LYS A 1 129 ? 10.013 4.439 31.376 1.00 21.62 121 LYS A C 1
ATOM 942 O O . LYS A 1 129 ? 9.741 4.875 32.494 1.00 18.52 121 LYS A O 1
ATOM 948 N N . ARG A 1 130 ? 10.984 3.550 31.174 1.00 17.43 122 ARG A N 1
ATOM 949 C CA . ARG A 1 130 ? 11.840 3.242 32.310 1.00 13.00 122 ARG A CA 1
ATOM 950 C C . ARG A 1 130 ? 13.278 3.164 31.842 1.00 15.66 122 ARG A C 1
ATOM 951 O O . ARG A 1 130 ? 13.562 2.736 30.715 1.00 18.34 122 ARG A O 1
ATOM 959 N N . TYR A 1 131 ? 14.187 3.561 32.724 1.00 18.39 123 TYR A N 1
ATOM 960 C CA . TYR A 1 131 ? 15.591 3.231 32.544 1.00 14.24 123 TYR A CA 1
ATOM 961 C C . TYR A 1 131 ? 16.035 2.310 33.672 1.00 18.89 123 TYR A C 1
ATOM 962 O O . TYR A 1 131 ? 15.441 2.287 34.760 1.00 15.13 123 TYR A O 1
ATOM 971 N N . GLN A 1 132 ? 17.071 1.529 33.398 1.00 18.33 124 GLN A N 1
ATOM 972 C CA . GLN A 1 132 ? 17.537 0.533 34.356 1.00 22.86 124 GLN A CA 1
ATOM 973 C C . GLN A 1 132 ? 19.046 0.449 34.251 1.00 17.46 124 GLN A C 1
ATOM 974 O O . GLN A 1 132 ? 19.572 0.219 33.162 1.00 17.44 124 GLN A O 1
ATOM 980 N N . ILE A 1 133 ? 19.747 0.662 35.360 1.00 18.16 125 ILE A N 1
ATOM 981 C CA . ILE A 1 133 ? 21.216 0.611 35.379 1.00 19.86 125 ILE A CA 1
ATOM 982 C C . ILE A 1 133 ? 21.608 -0.298 36.540 1.00 14.72 125 ILE A C 1
ATOM 983 O O . ILE A 1 133 ? 21.563 0.127 37.696 1.00 16.19 125 ILE A O 1
ATOM 988 N N . GLN A 1 134 ? 21.988 -1.542 36.239 1.00 12.64 126 GLN A N 1
ATOM 989 C CA . GLN A 1 134 ? 22.248 -2.565 37.241 1.00 18.33 126 GLN A CA 1
ATOM 990 C C . GLN A 1 134 ? 23.289 -3.546 36.722 1.00 16.84 126 GLN A C 1
ATOM 991 O O . GLN A 1 134 ? 23.403 -3.750 35.508 1.00 19.28 126 GLN A O 1
ATOM 997 N N . PRO A 1 135 ? 24.050 -4.174 37.609 1.00 16.38 127 PRO A N 1
ATOM 998 C CA . PRO A 1 135 ? 24.946 -5.251 37.166 1.00 17.92 127 PRO A CA 1
ATOM 999 C C . PRO A 1 135 ? 24.189 -6.485 36.682 1.00 18.17 127 PRO A C 1
ATOM 1000 O O . PRO A 1 135 ? 23.084 -6.802 37.133 1.00 20.13 127 PRO A O 1
ATOM 1004 N N . VAL A 1 136 ? 24.781 -7.155 35.694 1.00 15.27 128 VAL A N 1
ATOM 1005 C CA . VAL A 1 136 ? 24.330 -8.461 35.237 1.00 16.10 128 VAL A CA 1
ATOM 1006 C C . VAL A 1 136 ? 25.519 -9.412 35.310 1.00 21.53 128 VAL A C 1
ATOM 1007 O O . VAL A 1 136 ? 26.666 -8.994 35.486 1.00 23.96 128 VAL A O 1
ATOM 1011 N N . TRP A 1 137 ? 25.235 -10.710 35.184 1.00 20.77 129 TRP A N 1
ATOM 1012 C CA . TRP A 1 137 ? 26.225 -11.763 35.398 1.00 22.45 129 TRP A CA 1
ATOM 1013 C C . TRP A 1 137 ? 26.090 -12.810 34.300 1.00 23.27 129 TRP A C 1
ATOM 1014 O O . TRP A 1 137 ? 24.996 -13.333 34.077 1.00 26.55 129 TRP A O 1
ATOM 1025 N N . ARG A 1 138 ? 27.191 -13.113 33.608 1.00 27.20 130 ARG A N 1
ATOM 1026 C CA . ARG A 1 138 ? 27.167 -14.026 32.465 1.00 33.01 130 ARG A CA 1
ATOM 1027 C C . ARG A 1 138 ? 28.314 -15.016 32.556 1.00 31.65 130 ARG A C 1
ATOM 1028 O O . ARG A 1 138 ? 29.460 -14.620 32.783 1.00 32.83 130 ARG A O 1
ATOM 1036 N N . ALA A 1 139 ? 28.008 -16.304 32.391 1.00 40.24 131 ALA A N 1
ATOM 1037 C CA . ALA A 1 139 ? 29.038 -17.337 32.421 1.00 41.63 131 ALA A CA 1
ATOM 1038 C C . ALA A 1 139 ? 29.733 -17.504 31.086 1.00 44.30 131 ALA A C 1
ATOM 1039 O O . ALA A 1 139 ? 30.370 -18.544 30.862 1.00 49.40 131 ALA A O 1
ATOM 1041 N N . ASP A 1 140 ? 29.620 -16.507 30.211 1.00 41.29 132 ASP A N 1
ATOM 1042 C CA . ASP A 1 140 ? 30.088 -16.624 28.835 1.00 59.94 132 ASP A CA 1
ATOM 1043 C C . ASP A 1 140 ? 31.574 -16.959 28.784 1.00 67.50 132 ASP A C 1
ATOM 1044 O O . ASP A 1 140 ? 32.360 -16.537 29.639 1.00 70.84 132 ASP A O 1
ATOM 1049 N N . ARG A 1 141 ? 31.950 -17.728 27.753 1.00 71.14 133 ARG A N 1
ATOM 1050 C CA . ARG A 1 141 ? 33.313 -18.178 27.489 1.00 77.16 133 ARG A CA 1
ATOM 1051 C C . ARG A 1 141 ? 34.309 -17.027 27.599 1.00 82.62 133 ARG A C 1
ATOM 1052 O O . ARG A 1 141 ? 33.952 -15.864 27.354 1.00 74.42 133 ARG A O 1
ATOM 1054 N N . PRO A 1 142 ? 35.567 -17.314 27.979 1.00 92.99 134 PRO A N 1
ATOM 1055 C CA . PRO A 1 142 ? 36.554 -16.240 28.163 1.00 95.90 134 PRO A CA 1
ATOM 1056 C C . PRO A 1 142 ? 36.811 -15.435 26.898 1.00 95.82 134 PRO A C 1
ATOM 1057 O O . PRO A 1 142 ? 37.509 -15.892 25.985 1.00 98.99 134 PRO A O 1
ATOM 1061 N N . GLN A 1 143 ? 36.240 -14.235 26.839 1.00 91.70 135 GLN A N 1
ATOM 1062 C CA . GLN A 1 143 ? 36.470 -13.287 25.757 1.00 88.44 135 GLN A CA 1
ATOM 1063 C C . GLN A 1 143 ? 37.349 -12.157 26.277 1.00 94.56 135 GLN A C 1
ATOM 1064 O O . GLN A 1 143 ? 37.116 -11.641 27.375 1.00 101.02 135 GLN A O 1
ATOM 1066 N N . LYS A 1 144 ? 38.361 -11.787 25.495 1.00 91.78 136 LYS A N 1
ATOM 1067 C CA . LYS A 1 144 ? 39.262 -10.709 25.884 1.00 81.79 136 LYS A CA 1
ATOM 1068 C C . LYS A 1 144 ? 38.510 -9.381 25.981 1.00 80.45 136 LYS A C 1
ATOM 1069 O O . LYS A 1 144 ? 37.770 -9.000 25.067 1.00 74.28 136 LYS A O 1
ATOM 1075 N N . GLY A 1 145 ? 38.690 -8.683 27.109 1.00 78.05 137 GLY A N 1
ATOM 1076 C CA . GLY A 1 145 ? 38.109 -7.374 27.321 1.00 75.31 137 GLY A CA 1
ATOM 1077 C C . GLY A 1 145 ? 36.798 -7.360 28.080 1.00 75.14 137 GLY A C 1
ATOM 1078 O O . GLY A 1 145 ? 36.320 -6.275 28.429 1.00 76.46 137 GLY A O 1
ATOM 1079 N N . ARG A 1 146 ? 36.204 -8.517 28.346 1.00 73.17 138 ARG A N 1
ATOM 1080 C CA . ARG A 1 146 ? 34.907 -8.600 28.998 1.00 70.26 138 ARG A CA 1
ATOM 1081 C C . ARG A 1 146 ? 35.053 -9.279 30.355 1.00 65.94 138 ARG A C 1
ATOM 1082 O O . ARG A 1 146 ? 35.997 -10.038 30.594 1.00 67.12 138 ARG A O 1
ATOM 1084 N N . PHE A 1 147 ? 34.103 -8.994 31.247 1.00 58.89 139 PHE A N 1
ATOM 1085 C CA . PHE A 1 147 ? 34.088 -9.541 32.598 1.00 42.97 139 PHE A CA 1
ATOM 1086 C C . PHE A 1 147 ? 32.785 -10.287 32.850 1.00 37.04 139 PHE A C 1
ATOM 1087 O O . PHE A 1 147 ? 31.773 -10.045 32.191 1.00 42.49 139 PHE A O 1
ATOM 1095 N N . ARG A 1 148 ? 32.822 -11.207 33.817 1.00 30.44 140 ARG A N 1
ATOM 1096 C CA . ARG A 1 148 ? 31.636 -11.998 34.114 1.00 33.21 140 ARG A CA 1
ATOM 1097 C C . ARG A 1 148 ? 30.566 -11.189 34.842 1.00 34.10 140 ARG A C 1
ATOM 1098 O O . ARG A 1 148 ? 29.394 -11.581 34.821 1.00 37.82 140 ARG A O 1
ATOM 1106 N N . GLU A 1 149 ? 30.946 -10.094 35.498 1.00 23.83 141 GLU A N 1
ATOM 1107 C CA . GLU A 1 149 ? 30.011 -9.140 36.083 1.00 24.90 141 GLU A CA 1
ATOM 1108 C C . GLU A 1 149 ? 30.227 -7.796 35.412 1.00 21.01 141 GLU A C 1
ATOM 1109 O O . GLU A 1 149 ? 31.363 -7.317 35.329 1.00 22.97 141 GLU A O 1
ATOM 1115 N N . PHE A 1 150 ? 29.150 -7.183 34.941 1.00 20.77 142 PHE A N 1
ATOM 1116 C CA . PHE A 1 150 ? 29.291 -5.861 34.350 1.00 24.15 142 PHE A CA 1
ATOM 1117 C C . PHE A 1 150 ? 27.938 -5.178 34.349 1.00 25.60 142 PHE A C 1
ATOM 1118 O O . PHE A 1 150 ? 26.895 -5.828 34.424 1.00 29.03 142 PHE A O 1
ATOM 1126 N N . TYR A 1 151 ? 27.966 -3.855 34.262 1.00 24.61 143 TYR A N 1
ATOM 1127 C CA . TYR 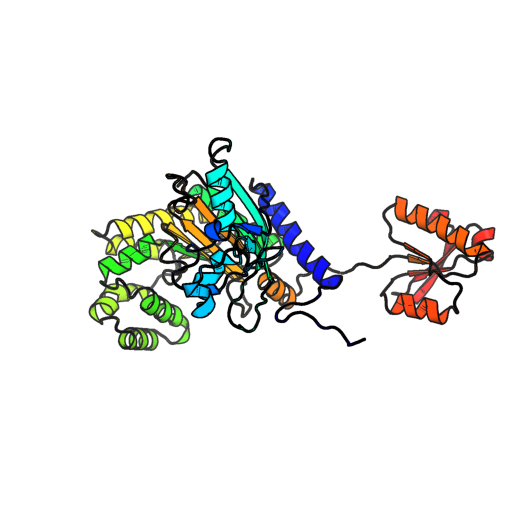A 1 151 ? 26.737 -3.086 34.313 1.00 22.66 143 TYR A CA 1
ATOM 1128 C C . TYR A 1 151 ? 26.086 -3.023 32.945 1.00 25.12 143 TYR A C 1
ATOM 1129 O O . TYR A 1 151 ? 26.759 -2.844 31.926 1.00 25.98 143 TYR A O 1
ATOM 1138 N N . GLN A 1 152 ? 24.766 -3.165 32.920 1.00 19.11 144 GLN A N 1
ATOM 1139 C CA . GLN A 1 152 ? 24.018 -2.800 31.733 1.00 23.12 144 GLN A CA 1
ATOM 1140 C C . GLN A 1 152 ? 23.251 -1.518 32.023 1.00 23.70 144 GLN A C 1
ATOM 1141 O O . GLN A 1 152 ? 22.976 -1.191 33.181 1.00 19.89 144 GLN A O 1
ATOM 1147 N N . CYS A 1 153 ? 22.964 -0.772 30.959 1.00 18.10 145 CYS A N 1
ATOM 1148 C CA . CYS A 1 153 ? 22.302 0.523 31.065 1.00 21.26 145 CYS A CA 1
ATOM 1149 C C . CYS A 1 153 ? 21.279 0.611 29.934 1.00 23.94 145 CYS A C 1
ATOM 1150 O O . CYS A 1 153 ? 21.648 0.815 28.775 1.00 19.70 145 CYS A O 1
ATOM 1153 N N . ASP A 1 154 ? 20.001 0.453 30.270 1.00 17.36 146 ASP A N 1
ATOM 1154 C CA . ASP A 1 154 ? 18.934 0.329 29.290 1.00 16.43 146 ASP A CA 1
ATOM 1155 C C . ASP A 1 154 ? 17.904 1.429 29.494 1.00 20.18 146 ASP A C 1
ATOM 1156 O O . ASP A 1 154 ? 17.641 1.851 30.622 1.00 21.84 146 ASP A O 1
ATOM 1161 N N . ALA A 1 155 ? 17.295 1.864 28.392 1.00 21.74 147 ALA A N 1
ATOM 1162 C CA . ALA A 1 155 ? 16.089 2.681 28.445 1.00 20.95 147 ALA A CA 1
ATOM 1163 C C . ALA A 1 155 ? 15.086 2.086 27.471 1.00 18.12 147 ALA A C 1
ATOM 1164 O O . ALA A 1 155 ? 15.440 1.786 26.330 1.00 17.79 147 ALA A O 1
ATOM 1166 N N . ASP A 1 156 ? 13.848 1.896 27.923 1.00 20.71 148 ASP A N 1
ATOM 1167 C CA . ASP A 1 156 ? 12.777 1.375 27.085 1.00 18.54 148 ASP A CA 1
ATOM 1168 C C . ASP A 1 156 ? 11.519 2.197 27.309 1.00 19.57 148 ASP A C 1
ATOM 1169 O O . ASP A 1 156 ? 11.299 2.739 28.392 1.00 20.55 148 ASP A O 1
ATOM 1174 N N . VAL A 1 157 ? 10.688 2.288 26.277 1.00 20.72 149 VAL A N 1
ATOM 1175 C CA . VAL A 1 157 ? 9.331 2.785 26.433 1.00 21.34 149 VAL A CA 1
ATOM 1176 C C . VAL A 1 157 ? 8.402 1.801 25.739 1.00 27.30 149 VAL A C 1
ATOM 1177 O O . VAL A 1 157 ? 8.687 1.353 24.619 1.00 21.01 149 VAL A O 1
ATOM 1181 N N . VAL A 1 158 ? 7.308 1.434 26.419 1.00 23.28 150 VAL A N 1
ATOM 1182 C CA . VAL A 1 158 ? 6.414 0.392 25.928 1.00 17.59 150 VAL A CA 1
ATOM 1183 C C . VAL A 1 158 ? 4.987 0.912 25.862 1.00 18.57 150 VAL A C 1
ATOM 1184 O O . VAL A 1 158 ? 4.575 1.787 26.632 1.00 21.11 150 VAL A O 1
ATOM 1188 N N . GLY A 1 159 ? 4.222 0.343 24.946 1.00 19.59 151 GLY A N 1
ATOM 1189 C CA . GLY A 1 159 ? 2.816 0.641 24.814 1.00 20.79 151 GLY A CA 1
ATOM 1190 C C . GLY A 1 159 ? 2.447 1.410 23.566 1.00 22.39 151 GLY A C 1
ATOM 1191 O O . GLY A 1 159 ? 1.259 1.622 23.332 1.00 22.43 151 GLY A O 1
ATOM 1192 N N . SER A 1 160 ? 3.409 1.835 22.752 1.00 24.20 152 SER A N 1
ATOM 1193 C CA . SER A 1 160 ? 3.076 2.572 21.539 1.00 25.60 152 SER A CA 1
ATOM 1194 C C . SER A 1 160 ? 3.989 2.129 20.406 1.00 22.38 152 SER A C 1
ATOM 1195 O O . SER A 1 160 ? 5.122 1.703 20.630 1.00 23.65 152 SER A O 1
ATOM 1198 N N . GLU A 1 161 ? 3.481 2.232 19.179 1.00 24.73 153 GLU A N 1
ATOM 1199 C CA . GLU A 1 161 ? 4.297 2.047 17.988 1.00 24.58 153 GLU A CA 1
ATOM 1200 C C . GLU A 1 161 ? 4.703 3.363 17.333 1.00 22.98 153 GLU A C 1
ATOM 1201 O O . GLU A 1 161 ? 5.278 3.334 16.243 1.00 23.50 153 GLU A O 1
ATOM 1207 N N . SER A 1 162 ? 4.422 4.508 17.967 1.00 29.28 154 SER A N 1
ATOM 1208 C CA . SER A 1 162 ? 4.699 5.810 17.351 1.00 28.55 154 SER A CA 1
ATOM 1209 C C . SER A 1 162 ? 6.181 6.002 17.064 1.00 22.46 154 SER A C 1
ATOM 1210 O O . SER A 1 162 ? 7.031 5.781 17.929 1.00 19.79 154 SER A O 1
ATOM 1213 N N . LEU A 1 163 ? 6.483 6.470 15.853 1.00 21.44 155 LEU A N 1
ATOM 1214 C CA . LEU A 1 163 ? 7.858 6.750 15.461 1.00 21.84 155 LEU A CA 1
ATOM 1215 C C . LEU A 1 163 ? 8.419 8.021 16.090 1.00 22.00 155 LEU A C 1
ATOM 1216 O O . LEU A 1 163 ? 9.625 8.254 15.987 1.00 22.89 155 LEU A O 1
ATOM 1221 N N . TRP A 1 164 ? 7.594 8.849 16.745 1.00 22.80 156 TRP A N 1
ATOM 1222 C CA . TRP A 1 164 ? 8.160 9.928 17.552 1.00 22.32 156 TRP A CA 1
ATOM 1223 C C . TRP A 1 164 ? 9.032 9.386 18.676 1.00 18.91 156 TRP A C 1
ATOM 1224 O O . TRP A 1 164 ? 9.907 10.097 19.178 1.00 22.47 156 TRP A O 1
ATOM 1235 N N . GLN A 1 165 ? 8.784 8.150 19.117 1.00 20.24 157 GLN A N 1
ATOM 1236 C CA . GLN A 1 165 ? 9.623 7.558 20.159 1.00 17.44 157 GLN A CA 1
ATOM 1237 C C . GLN A 1 165 ? 11.050 7.329 19.661 1.00 17.11 157 GLN A C 1
ATOM 1238 O O . GLN A 1 165 ? 12.018 7.639 20.366 1.00 20.26 157 GLN A O 1
ATOM 1244 N N . GLU A 1 166 ? 11.192 6.780 18.443 1.00 19.57 158 GLU A N 1
ATOM 1245 C CA . GLU A 1 166 ? 12.489 6.696 17.770 1.00 19.21 158 GLU A CA 1
ATOM 1246 C C . GLU A 1 166 ? 13.193 8.048 17.743 1.00 24.93 158 GLU A C 1
ATOM 1247 O O . GLU A 1 166 ? 14.394 8.148 18.021 1.00 27.13 158 GLU A O 1
ATOM 1253 N N . VAL A 1 167 ? 12.464 9.099 17.366 1.00 23.97 159 VAL A N 1
ATOM 1254 C CA . VAL A 1 167 ? 13.092 10.409 17.239 1.00 20.37 159 VAL A CA 1
ATOM 1255 C C . VAL A 1 167 ? 13.617 10.866 18.595 1.00 23.06 159 VAL A C 1
ATOM 1256 O O . VAL A 1 167 ? 14.762 11.324 18.719 1.00 19.79 159 VAL A O 1
ATOM 1260 N N . GLU A 1 168 ? 12.808 10.693 19.641 1.00 17.52 160 GLU A N 1
ATOM 1261 C CA . GLU A 1 168 ? 13.233 11.079 20.982 1.00 17.77 160 GLU A CA 1
ATOM 1262 C C . GLU A 1 168 ? 14.464 10.297 21.436 1.00 24.46 160 GLU A C 1
ATOM 1263 O O . GLU A 1 168 ? 15.389 10.876 22.023 1.00 20.49 160 GLU A O 1
ATOM 1269 N N . LEU A 1 169 ? 14.485 8.976 21.192 1.00 16.98 161 LEU A N 1
ATOM 1270 C CA . LEU A 1 169 ? 15.636 8.163 21.590 1.00 18.67 161 LEU A CA 1
ATOM 1271 C C . LEU A 1 169 ? 16.908 8.572 20.857 1.00 15.70 161 LEU A C 1
ATOM 1272 O O . LEU A 1 169 ? 18.001 8.474 21.425 1.00 16.36 161 LEU A O 1
ATOM 1277 N N . VAL A 1 170 ? 16.797 9.004 19.599 1.00 19.92 162 VAL A N 1
ATOM 1278 C CA . VAL A 1 170 ? 17.969 9.528 18.888 1.00 20.22 162 VAL A CA 1
ATOM 1279 C C . VAL A 1 170 ? 18.512 10.755 19.611 1.00 22.53 162 VAL A C 1
ATOM 1280 O O . VAL A 1 170 ? 19.714 10.869 19.887 1.00 20.05 162 VAL A O 1
ATOM 1284 N N . GLN A 1 171 ? 17.622 11.679 19.951 1.00 20.09 163 GLN A N 1
ATOM 1285 C CA . GLN A 1 171 ? 18.030 12.866 20.689 1.00 21.58 163 GLN A CA 1
ATOM 1286 C C . GLN A 1 171 ? 18.587 12.498 22.064 1.00 18.69 163 GLN A C 1
ATOM 1287 O O . GLN A 1 171 ? 19.569 13.091 22.523 1.00 19.92 163 GLN A O 1
ATOM 1293 N N . LEU A 1 172 ? 18.017 11.471 22.706 1.00 17.88 164 LEU A N 1
ATOM 1294 C CA . LEU A 1 172 ? 18.527 11.036 23.997 1.00 15.02 164 LEU A CA 1
ATOM 1295 C C . LEU A 1 172 ? 19.979 10.589 23.898 1.00 16.92 164 LEU A C 1
ATOM 1296 O O . LEU A 1 172 ? 20.815 10.984 24.722 1.00 18.83 164 LEU A O 1
ATOM 1301 N N . TYR A 1 173 ? 20.285 9.730 22.916 1.00 15.25 165 TYR A N 1
ATOM 1302 C CA . TYR A 1 173 ? 21.663 9.302 22.671 1.00 18.55 165 TYR A CA 1
ATOM 1303 C C . TYR A 1 173 ? 22.601 10.497 22.488 1.00 20.42 165 TYR A C 1
ATOM 1304 O O . TYR A 1 173 ? 23.643 10.609 23.155 1.00 16.90 165 TYR A O 1
ATOM 1313 N N . PHE A 1 174 ? 22.247 11.401 21.570 1.00 19.26 166 PHE A N 1
ATOM 1314 C CA . PHE A 1 174 ? 23.126 12.527 21.271 1.00 20.32 166 PHE A CA 1
ATOM 1315 C C . PHE A 1 174 ? 23.355 13.398 22.507 1.00 19.21 166 PHE A C 1
ATOM 1316 O O . PHE A 1 174 ? 24.482 13.826 22.773 1.00 22.40 166 PHE A O 1
ATOM 1324 N N . LYS A 1 175 ? 22.302 13.681 23.273 1.00 19.40 167 LYS A N 1
ATOM 1325 C CA . LYS A 1 175 ? 22.491 14.529 24.449 1.00 22.13 167 LYS A CA 1
ATOM 1326 C C . LYS A 1 175 ? 23.311 13.815 25.518 1.00 22.53 167 LYS A C 1
ATOM 1327 O O . LYS A 1 175 ? 24.212 14.415 26.117 1.00 19.97 167 LYS A O 1
ATOM 1333 N N . ALA A 1 176 ? 23.004 12.536 25.777 1.00 20.21 168 ALA A N 1
ATOM 1334 C CA . ALA A 1 176 ? 23.770 11.771 26.759 1.00 21.03 168 ALA A CA 1
ATOM 1335 C C . ALA A 1 176 ? 25.256 11.804 26.440 1.00 16.08 168 ALA A C 1
ATOM 1336 O O . ALA A 1 176 ? 26.080 12.104 27.308 1.00 19.11 168 ALA A O 1
ATOM 1338 N N . PHE A 1 177 ? 25.622 11.486 25.193 1.00 16.65 169 PHE A N 1
ATOM 1339 C CA . PHE A 1 177 ? 27.038 11.429 24.866 1.00 24.93 169 PHE A CA 1
ATOM 1340 C C . PHE A 1 177 ? 27.650 12.811 24.721 1.00 24.95 169 PHE A C 1
ATOM 1341 O O . PHE A 1 177 ? 28.861 12.959 24.904 1.00 27.04 169 PHE A O 1
ATOM 1349 N N . LYS A 1 178 ? 26.846 13.823 24.401 1.00 19.78 170 LYS A N 1
ATOM 1350 C CA . LYS A 1 178 ? 27.361 15.187 24.451 1.00 22.89 170 LYS A CA 1
ATOM 1351 C C . LYS A 1 178 ? 27.765 15.540 25.876 1.00 21.96 170 LYS A C 1
ATOM 1352 O O . LYS A 1 178 ? 28.864 16.053 26.120 1.00 25.46 170 LYS A O 1
ATOM 1358 N N . GLU A 1 179 ? 26.904 15.211 26.838 1.00 22.36 171 GLU A N 1
ATOM 1359 C CA . GLU A 1 179 ? 27.215 15.480 28.236 1.00 28.08 171 GLU A CA 1
ATOM 1360 C C . GLU A 1 179 ? 28.447 14.709 28.689 1.00 29.47 171 GLU A C 1
ATOM 1361 O O . GLU A 1 179 ? 29.271 15.243 29.440 1.00 29.80 171 GLU A O 1
ATOM 1367 N N . LEU A 1 180 ? 28.618 13.461 28.225 1.00 24.30 172 LEU A N 1
ATOM 1368 C CA . LEU A 1 180 ? 29.861 12.759 28.544 1.00 18.43 172 LEU A CA 1
ATOM 1369 C C . LEU A 1 180 ? 31.050 13.323 27.784 1.00 29.26 172 LEU A C 1
ATOM 1370 O O . LEU A 1 180 ? 32.198 13.070 28.166 1.00 29.82 172 LEU A O 1
ATOM 1375 N N . GLY A 1 181 ? 30.800 14.077 26.724 1.00 26.75 173 GLY A N 1
ATOM 1376 C CA . GLY A 1 181 ? 31.860 14.653 25.939 1.00 26.52 173 GLY A CA 1
ATOM 1377 C C . GLY A 1 181 ? 32.335 13.778 24.816 1.00 26.65 173 GLY A C 1
ATOM 1378 O O . GLY A 1 181 ? 33.413 14.030 24.278 1.00 29.58 173 GLY A O 1
ATOM 1379 N N . VAL A 1 182 ? 31.569 12.759 24.438 1.00 25.61 174 VAL A N 1
ATOM 1380 C CA . VAL A 1 182 ? 32.002 11.787 23.441 1.00 24.54 174 VAL A CA 1
ATOM 1381 C C . VAL A 1 182 ? 31.301 12.112 22.123 1.00 29.03 174 VAL A C 1
ATOM 1382 O O . VAL A 1 182 ? 30.084 11.916 22.024 1.00 31.12 174 VAL A O 1
ATOM 1386 N N . PRO A 1 183 ? 32.016 12.556 21.090 1.00 31.33 175 PRO A N 1
ATOM 1387 C CA . PRO A 1 183 ? 31.376 12.698 19.774 1.00 31.07 175 PRO A CA 1
ATOM 1388 C C . PRO A 1 183 ? 31.034 11.322 19.234 1.00 27.57 175 PRO A C 1
ATOM 1389 O O . PRO A 1 183 ? 31.864 10.414 19.259 1.00 30.37 175 PRO A O 1
ATOM 1393 N N . VAL A 1 184 ? 29.817 11.173 18.727 1.00 26.53 176 VAL A N 1
ATOM 1394 C CA . VAL A 1 184 ? 29.334 9.872 18.288 1.00 26.04 176 VAL A CA 1
ATOM 1395 C C . VAL A 1 184 ? 28.602 10.005 16.962 1.00 24.32 176 VAL A C 1
ATOM 1396 O O . VAL A 1 184 ? 28.016 11.043 16.648 1.00 22.12 176 VAL A O 1
ATOM 1400 N N . ALA A 1 185 ? 28.600 8.922 16.206 1.00 21.75 177 ALA A N 1
ATOM 1401 C CA . ALA A 1 185 ? 27.753 8.768 15.038 1.00 22.04 177 ALA A CA 1
ATOM 1402 C C . ALA A 1 185 ? 26.800 7.615 15.317 1.00 22.96 177 ALA A C 1
ATOM 1403 O O . ALA A 1 185 ? 27.208 6.589 15.867 1.00 29.51 177 ALA A O 1
ATOM 1405 N N . ILE A 1 186 ? 25.537 7.786 14.944 1.00 24.07 178 ILE A N 1
ATOM 1406 C CA . ILE A 1 186 ? 24.496 6.790 15.157 1.00 24.96 178 ILE A CA 1
ATOM 1407 C C . ILE A 1 186 ? 24.141 6.204 13.801 1.00 29.43 178 ILE A C 1
ATOM 1408 O O . ILE A 1 186 ? 23.626 6.912 12.929 1.00 31.88 178 ILE A O 1
ATOM 1413 N N . GLN A 1 187 ? 24.403 4.915 13.620 1.00 27.50 179 GLN A N 1
ATOM 1414 C CA . GLN A 1 187 ? 23.935 4.221 12.428 1.00 25.99 179 GLN A CA 1
ATOM 1415 C C . GLN A 1 187 ? 22.501 3.771 12.638 1.00 26.58 179 GLN A C 1
ATOM 1416 O O . GLN A 1 187 ? 22.130 3.289 13.717 1.00 23.74 179 GLN A O 1
ATOM 1422 N N . MET A 1 188 ? 21.687 3.909 11.605 1.00 23.40 180 MET A N 1
ATOM 1423 C CA . MET A 1 188 ? 20.316 3.461 11.729 1.00 27.42 180 MET A CA 1
ATOM 1424 C C . MET A 1 188 ? 19.914 2.623 10.532 1.00 27.55 180 MET A C 1
ATOM 1425 O O . MET A 1 188 ? 20.256 2.946 9.398 1.00 28.15 180 MET A O 1
ATOM 1430 N N . ASN A 1 189 ? 19.164 1.558 10.795 1.00 21.03 181 ASN A N 1
ATOM 1431 C CA . ASN A 1 189 ? 18.529 0.792 9.732 1.00 29.35 181 ASN A CA 1
ATOM 1432 C C . ASN A 1 189 ? 17.118 0.468 10.198 1.00 25.66 181 ASN A C 1
ATOM 1433 O O . ASN A 1 189 ? 16.658 0.959 11.233 1.00 26.10 181 ASN A O 1
ATOM 1438 N N . ASN A 1 190 ? 16.417 -0.349 9.428 1.00 24.34 182 ASN A N 1
ATOM 1439 C CA . ASN A 1 190 ? 15.089 -0.808 9.802 1.00 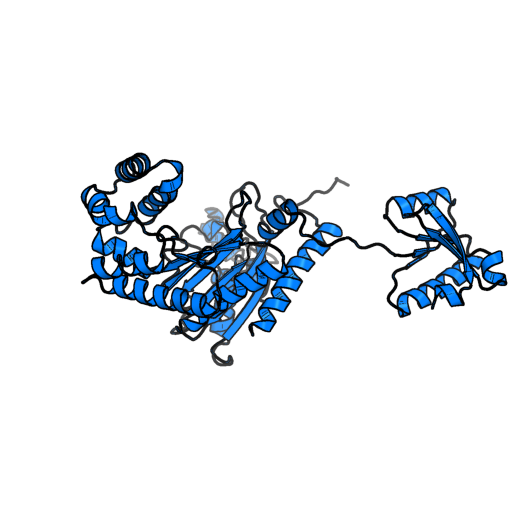26.70 182 ASN A CA 1
ATOM 1440 C C . ASN A 1 190 ? 14.944 -2.241 9.310 1.00 24.85 182 ASN A C 1
ATOM 1441 O O . ASN A 1 190 ? 15.317 -2.545 8.177 1.00 29.64 182 ASN A O 1
ATOM 1446 N N . ARG A 1 191 ? 14.408 -3.112 10.169 1.00 28.09 183 ARG A N 1
ATOM 1447 C CA . ARG A 1 191 ? 14.330 -4.540 9.862 1.00 27.96 183 ARG A CA 1
ATOM 1448 C C . ARG A 1 191 ? 13.493 -4.818 8.617 1.00 30.40 183 ARG A C 1
ATOM 1449 O O . ARG A 1 191 ? 13.772 -5.775 7.884 1.00 34.99 183 ARG A O 1
ATOM 1457 N N . LYS A 1 192 ? 12.460 -4.012 8.369 1.00 25.28 184 LYS A N 1
ATOM 1458 C CA . LYS A 1 192 ? 11.630 -4.218 7.189 1.00 23.79 184 LYS A CA 1
ATOM 1459 C C . LYS A 1 192 ? 12.376 -3.899 5.897 1.00 24.26 184 LYS A C 1
ATOM 1460 O O . LYS A 1 192 ? 12.026 -4.424 4.834 1.00 31.78 184 LYS A O 1
ATOM 1466 N N . ILE A 1 193 ? 13.394 -3.048 5.966 1.00 26.60 185 ILE A N 1
ATOM 1467 C CA . ILE A 1 193 ? 14.212 -2.778 4.789 1.00 26.35 185 ILE A CA 1
ATOM 1468 C C . ILE A 1 193 ? 15.030 -4.005 4.432 1.00 28.78 185 ILE A C 1
ATOM 1469 O O . ILE A 1 193 ? 15.164 -4.367 3.253 1.00 25.65 185 ILE A O 1
ATOM 1474 N N . LEU A 1 194 ? 15.608 -4.648 5.447 1.00 26.30 186 LEU A N 1
ATOM 1475 C CA . LEU A 1 194 ? 16.322 -5.897 5.229 1.00 32.59 186 LEU A CA 1
ATOM 1476 C C . LEU A 1 194 ? 15.387 -6.983 4.707 1.00 33.28 186 LEU A C 1
ATOM 1477 O O . LEU A 1 194 ? 15.771 -7.775 3.836 1.00 34.25 186 LEU A O 1
ATOM 1482 N N . SER A 1 195 ? 14.155 -7.041 5.223 1.00 26.37 187 SER A N 1
ATOM 1483 C CA . SER A 1 195 ? 13.206 -8.019 4.697 1.00 28.45 187 SER A CA 1
ATOM 1484 C C . SER A 1 195 ? 12.864 -7.706 3.248 1.00 35.19 187 SER A C 1
ATOM 1485 O O . SER A 1 195 ? 12.720 -8.617 2.421 1.00 30.84 187 SER A O 1
ATOM 1488 N N . GLY A 1 196 ? 12.734 -6.423 2.921 1.00 27.30 188 GLY A N 1
ATOM 1489 C CA . GLY A 1 196 ? 12.508 -6.054 1.535 1.00 28.27 188 GLY A CA 1
ATOM 1490 C C . GLY A 1 196 ? 13.644 -6.513 0.639 1.00 33.13 188 GLY A C 1
ATOM 1491 O O . GLY A 1 196 ? 13.414 -7.093 -0.421 1.00 33.09 188 GLY A O 1
ATOM 1492 N N . LEU A 1 197 ? 14.887 -6.253 1.066 1.00 34.23 189 LEU A N 1
ATOM 1493 C CA . LEU A 1 197 ? 16.072 -6.749 0.371 1.00 36.28 189 LEU A CA 1
ATOM 1494 C C . LEU A 1 197 ? 15.994 -8.251 0.148 1.00 37.52 189 LEU A C 1
ATOM 1495 O O . LEU A 1 197 ? 16.253 -8.747 -0.959 1.00 31.75 189 LEU A O 1
ATOM 1500 N N . ALA A 1 198 ? 15.667 -8.989 1.211 1.00 29.28 190 ALA A N 1
ATOM 1501 C CA . ALA A 1 198 ? 15.560 -10.438 1.122 1.00 37.59 190 ALA A CA 1
ATOM 1502 C C . ALA A 1 198 ? 14.563 -10.844 0.053 1.00 40.30 190 ALA A C 1
ATOM 1503 O O . ALA A 1 198 ? 14.843 -11.722 -0.772 1.00 40.88 190 ALA A O 1
ATOM 1505 N N . GLU A 1 199 ? 13.392 -10.200 0.045 1.00 35.19 191 GLU A N 1
ATOM 1506 C CA . GLU A 1 199 ? 12.355 -10.559 -0.915 1.00 39.66 191 GLU A CA 1
ATOM 1507 C C . GLU A 1 199 ? 12.715 -10.115 -2.328 1.00 37.79 191 GLU A C 1
ATOM 1508 O O . GLU A 1 199 ? 12.483 -10.847 -3.290 1.00 34.82 191 GLU A O 1
ATOM 1514 N N . TYR A 1 200 ? 13.278 -8.920 -2.471 1.00 37.52 192 TYR A N 1
ATOM 1515 C CA . TYR A 1 200 ? 13.501 -8.344 -3.792 1.00 33.61 192 TYR A CA 1
ATOM 1516 C C . TYR A 1 200 ? 14.634 -9.050 -4.527 1.00 41.39 192 TYR A C 1
ATOM 1517 O O . TYR A 1 200 ? 14.513 -9.388 -5.714 1.00 37.41 192 TYR A O 1
ATOM 1526 N N . ALA A 1 201 ? 15.751 -9.266 -3.844 1.00 37.83 193 ALA A N 1
ATOM 1527 C CA . ALA A 1 201 ? 16.923 -9.871 -4.452 1.00 37.61 193 ALA A CA 1
ATOM 1528 C C . ALA A 1 201 ? 17.022 -11.363 -4.175 1.00 36.15 193 ALA A C 1
ATOM 1529 O O . ALA A 1 201 ? 17.950 -12.004 -4.669 1.00 37.60 193 ALA A O 1
ATOM 1531 N N . GLY A 1 202 ? 16.103 -11.924 -3.392 1.00 36.19 194 GLY A N 1
ATOM 1532 C CA . GLY A 1 202 ? 16.128 -13.349 -3.127 1.00 38.29 194 GLY A CA 1
ATOM 1533 C C . GLY A 1 202 ? 17.211 -13.793 -2.172 1.00 39.26 194 GLY A C 1
ATOM 1534 O O . GLY A 1 202 ? 17.720 -14.908 -2.304 1.00 37.29 194 GLY A O 1
ATOM 1535 N N . ILE A 1 203 ? 17.563 -12.961 -1.191 1.00 37.71 195 ILE A N 1
ATOM 1536 C CA . ILE A 1 203 ? 18.663 -13.284 -0.287 1.00 37.41 195 ILE A CA 1
ATOM 1537 C C . ILE A 1 203 ? 18.151 -13.615 1.109 1.00 37.80 195 ILE A C 1
ATOM 1538 O O . ILE A 1 203 ? 18.842 -13.372 2.106 1.00 34.45 195 ILE A O 1
ATOM 1543 N N . THR A 1 204 ? 16.947 -14.173 1.196 1.00 38.90 196 THR A N 1
ATOM 1544 C CA . THR A 1 204 ? 16.453 -14.622 2.487 1.00 38.68 196 THR A CA 1
ATOM 1545 C C . THR A 1 204 ? 17.418 -15.655 3.053 1.00 41.77 196 THR A C 1
ATOM 1546 O O . THR A 1 204 ? 17.940 -16.506 2.325 1.00 42.74 196 THR A O 1
ATOM 1550 N N . GLU A 1 205 ? 17.696 -15.539 4.348 1.00 36.82 197 GLU A N 1
ATOM 1551 C CA . GLU A 1 205 ? 18.683 -16.350 5.057 1.00 46.07 197 GLU A CA 1
ATOM 1552 C C . GLU A 1 205 ? 20.113 -16.048 4.628 1.00 43.23 197 GLU A C 1
ATOM 1553 O O . GLU A 1 205 ? 21.033 -16.794 4.985 1.00 41.50 197 GLU A O 1
ATOM 1559 N N . GLN A 1 206 ? 20.345 -14.952 3.898 1.00 34.90 198 GLN A N 1
ATOM 1560 C CA . GLN A 1 206 ? 21.707 -14.570 3.559 1.00 34.74 198 GLN A CA 1
ATOM 1561 C C . GLN A 1 206 ? 21.997 -13.127 3.959 1.00 31.83 198 GLN A C 1
ATOM 1562 O O . GLN A 1 206 ? 22.996 -12.551 3.511 1.00 32.01 198 GLN A O 1
ATOM 1568 N N . LEU A 1 207 ? 21.152 -12.535 4.805 1.00 31.58 199 LEU A N 1
ATOM 1569 C CA . LEU A 1 207 ? 21.277 -11.111 5.092 1.00 28.80 199 LEU A CA 1
ATOM 1570 C C . LEU A 1 207 ? 22.572 -10.799 5.830 1.00 30.87 199 LEU A C 1
ATOM 1571 O O . LEU A 1 207 ? 23.188 -9.756 5.584 1.00 31.25 199 LEU A O 1
ATOM 1576 N N . ILE A 1 208 ? 23.004 -11.676 6.740 1.00 28.72 200 ILE A N 1
ATOM 1577 C CA . ILE A 1 208 ? 24.222 -11.389 7.495 1.00 28.10 200 ILE A CA 1
ATOM 1578 C C . ILE A 1 208 ? 25.439 -11.423 6.578 1.00 31.34 200 ILE A C 1
ATOM 1579 O O . ILE A 1 208 ? 26.254 -10.495 6.571 1.00 34.88 200 ILE A O 1
ATOM 1584 N N . ASP A 1 209 ? 25.587 -12.498 5.806 1.00 34.62 201 ASP A N 1
ATOM 1585 C CA . ASP A 1 209 ? 26.717 -12.598 4.883 1.00 33.42 201 ASP A CA 1
ATOM 1586 C C . ASP A 1 209 ? 26.734 -11.427 3.908 1.00 31.10 201 ASP A C 1
ATOM 1587 O O . ASP A 1 209 ? 27.788 -10.830 3.656 1.00 36.48 201 ASP A O 1
ATOM 1592 N N . PHE A 1 210 ? 25.571 -11.076 3.361 1.00 30.63 202 PHE A N 1
ATOM 1593 C CA . PHE A 1 210 ? 25.498 -9.962 2.424 1.00 30.40 202 PHE A CA 1
ATOM 1594 C C . PHE A 1 210 ? 25.968 -8.659 3.070 1.00 31.50 202 PHE A C 1
ATOM 1595 O O . PHE A 1 210 ? 26.831 -7.957 2.528 1.00 29.69 202 PHE A O 1
ATOM 1603 N N . THR A 1 211 ? 25.408 -8.322 4.236 1.00 31.63 203 THR A N 1
ATOM 1604 C CA . THR A 1 211 ? 25.703 -7.030 4.850 1.00 30.79 203 THR A CA 1
ATOM 1605 C C . THR A 1 211 ? 27.116 -6.990 5.425 1.00 31.92 203 THR A C 1
ATOM 1606 O O . THR A 1 211 ? 27.787 -5.958 5.346 1.00 31.55 203 THR A O 1
ATOM 1610 N N . VAL A 1 212 ? 27.590 -8.098 6.001 1.00 28.07 204 VAL A N 1
ATOM 1611 C CA . VAL A 1 212 ? 28.989 -8.163 6.428 1.00 31.73 204 VAL A CA 1
ATOM 1612 C C . VAL A 1 212 ? 29.920 -7.818 5.266 1.00 37.34 204 VAL A C 1
ATOM 1613 O O . VAL A 1 212 ? 30.877 -7.047 5.419 1.00 35.54 204 VAL A O 1
ATOM 1617 N N . ALA A 1 213 ? 29.632 -8.351 4.077 1.00 33.40 205 ALA A N 1
ATOM 1618 C CA . ALA A 1 213 ? 30.493 -8.087 2.928 1.00 31.64 205 ALA A CA 1
ATOM 1619 C C . ALA A 1 213 ? 30.310 -6.666 2.404 1.00 31.06 205 ALA A C 1
ATOM 1620 O O . ALA A 1 213 ? 31.290 -5.955 2.153 1.00 31.56 205 ALA A O 1
ATOM 1622 N N . LEU A 1 214 ? 29.057 -6.234 2.217 1.00 30.18 206 LEU A N 1
ATOM 1623 C CA . LEU A 1 214 ? 28.819 -4.885 1.726 1.00 38.74 206 LEU A CA 1
ATOM 1624 C C . LEU A 1 214 ? 29.426 -3.855 2.668 1.00 41.37 206 LEU A C 1
ATOM 1625 O O . LEU A 1 214 ? 29.933 -2.824 2.218 1.00 37.34 206 LEU A O 1
ATOM 1630 N N . ASP A 1 215 ? 29.445 -4.154 3.967 1.00 36.49 207 ASP A N 1
ATOM 1631 C CA . ASP A 1 215 ? 30.077 -3.275 4.942 1.00 40.50 207 ASP A CA 1
ATOM 1632 C C . ASP A 1 215 ? 31.551 -3.017 4.633 1.00 46.70 207 ASP A C 1
ATOM 1633 O O . ASP A 1 215 ? 32.100 -2.007 5.088 1.00 47.81 207 ASP A O 1
ATOM 1638 N N . LYS A 1 216 ? 32.203 -3.884 3.863 1.00 39.26 208 LYS A N 1
ATOM 1639 C CA . LYS A 1 216 ? 33.621 -3.719 3.566 1.00 40.84 208 LYS A CA 1
ATOM 1640 C C . LYS A 1 216 ? 33.885 -2.830 2.359 1.00 39.40 208 LYS A C 1
ATOM 1641 O O . LYS A 1 216 ? 35.037 -2.728 1.927 1.00 42.35 208 LYS A O 1
ATOM 1647 N N . LEU A 1 217 ? 32.861 -2.163 1.824 1.00 35.12 209 LEU A N 1
ATOM 1648 C CA . LEU A 1 217 ? 33.006 -1.521 0.519 1.00 40.59 209 LEU A CA 1
ATOM 1649 C C . LEU A 1 217 ? 34.086 -0.441 0.529 1.00 41.71 209 LEU A C 1
ATOM 1650 O O . LEU A 1 217 ? 34.879 -0.347 -0.412 1.00 41.73 209 LEU A O 1
ATOM 1655 N N . ASP A 1 218 ? 34.140 0.374 1.587 1.00 45.28 210 ASP A N 1
ATOM 1656 C CA . ASP A 1 218 ? 35.123 1.455 1.638 1.00 50.76 210 ASP A CA 1
ATOM 1657 C C . ASP A 1 218 ? 36.543 0.909 1.676 1.00 51.25 210 ASP A C 1
ATOM 1658 O O . ASP A 1 218 ? 37.439 1.445 1.013 1.00 56.53 210 ASP A O 1
ATOM 1660 N N . LYS A 1 219 ? 36.762 -0.176 2.422 1.00 54.09 211 LYS A N 1
ATOM 1661 C CA . LYS A 1 219 ? 38.106 -0.714 2.610 1.00 54.67 211 LYS A CA 1
ATOM 1662 C C . LYS A 1 219 ? 38.598 -1.479 1.381 1.00 60.18 211 LYS A C 1
ATOM 1663 O O . LYS A 1 219 ? 39.623 -1.121 0.792 1.00 63.9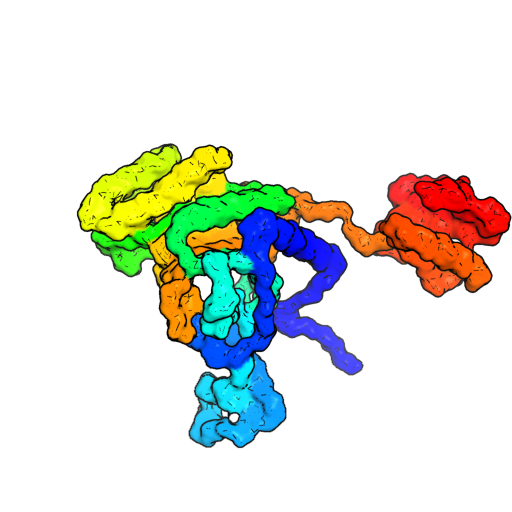3 211 LYS A O 1
ATOM 1665 N N . ILE A 1 220 ? 37.885 -2.536 0.973 1.00 60.96 212 ILE A N 1
ATOM 1666 C CA . ILE A 1 220 ? 38.418 -3.478 -0.016 1.00 57.11 212 ILE A CA 1
ATOM 1667 C C . ILE A 1 220 ? 37.864 -3.262 -1.418 1.00 56.20 212 ILE A C 1
ATOM 1668 O O . ILE A 1 220 ? 38.283 -3.963 -2.348 1.00 62.44 212 ILE A O 1
ATOM 1673 N N . GLY A 1 221 ? 36.930 -2.334 -1.602 1.00 56.34 213 GLY A N 1
ATOM 1674 C CA . GLY A 1 221 ? 36.460 -1.988 -2.927 1.00 57.27 213 GLY A CA 1
ATOM 1675 C C . GLY A 1 221 ? 35.366 -2.908 -3.440 1.00 53.65 213 GLY A C 1
ATOM 1676 O O . GLY A 1 221 ? 35.115 -3.996 -2.920 1.00 51.11 213 GLY A O 1
ATOM 1677 N N . LYS A 1 222 ? 34.715 -2.451 -4.513 1.00 46.94 214 LYS A N 1
ATOM 1678 C CA . LYS A 1 222 ? 33.546 -3.150 -5.035 1.00 47.30 214 LYS A CA 1
ATOM 1679 C C . LYS A 1 222 ? 33.900 -4.547 -5.534 1.00 44.12 214 LYS A C 1
ATOM 1680 O O . LYS A 1 222 ? 33.158 -5.503 -5.290 1.00 38.67 214 LYS A O 1
ATOM 1686 N N . ASP A 1 223 ? 35.024 -4.684 -6.240 1.00 42.12 215 ASP A N 1
ATOM 1687 C CA . ASP A 1 223 ? 35.438 -6.007 -6.704 1.00 47.85 215 ASP A CA 1
ATOM 1688 C C . ASP A 1 223 ? 35.694 -6.945 -5.532 1.00 49.35 215 ASP A C 1
ATOM 1689 O O . ASP A 1 223 ? 35.286 -8.114 -5.561 1.00 50.19 215 ASP A O 1
ATOM 1694 N N . GLY A 1 224 ? 36.350 -6.446 -4.483 1.00 46.01 216 GLY A N 1
ATOM 1695 C CA . GLY A 1 224 ? 36.557 -7.264 -3.299 1.00 48.81 216 GLY A CA 1
ATOM 1696 C C . GLY A 1 224 ? 35.258 -7.640 -2.607 1.00 44.19 216 GLY A C 1
ATOM 1697 O O . GLY A 1 224 ? 35.108 -8.762 -2.110 1.00 39.50 216 GLY A O 1
ATOM 1698 N N . VAL A 1 225 ? 34.297 -6.715 -2.575 1.00 41.37 217 VAL A N 1
ATOM 1699 C CA . VAL A 1 225 ? 33.020 -7.012 -1.928 1.00 42.06 217 VAL A CA 1
ATOM 1700 C C . VAL A 1 225 ? 32.273 -8.087 -2.701 1.00 43.28 217 VAL A C 1
ATOM 1701 O O . VAL A 1 225 ? 31.739 -9.035 -2.116 1.00 36.63 217 VAL A O 1
ATOM 1705 N N . ILE A 1 226 ? 32.240 -7.966 -4.030 1.00 37.96 218 ILE A N 1
ATOM 1706 C CA . ILE A 1 226 ? 31.495 -8.914 -4.848 1.00 38.63 218 ILE A CA 1
ATOM 1707 C C . ILE A 1 226 ? 32.113 -10.301 -4.746 1.00 45.79 218 ILE A C 1
ATOM 1708 O O . ILE A 1 226 ? 31.398 -11.309 -4.672 1.00 42.71 218 ILE A O 1
ATOM 1713 N N . LYS A 1 227 ? 33.451 -10.372 -4.700 1.00 40.85 219 LYS A N 1
ATOM 1714 C CA . LYS A 1 227 ? 34.128 -11.660 -4.585 1.00 44.21 219 LYS A CA 1
ATOM 1715 C C . LYS A 1 227 ? 33.810 -12.341 -3.261 1.00 45.58 219 LYS A C 1
ATOM 1716 O O . LYS A 1 227 ? 33.708 -13.570 -3.203 1.00 42.17 219 LYS A O 1
ATOM 1718 N N . GLU A 1 228 ? 33.664 -11.562 -2.181 1.00 41.14 220 GLU A N 1
ATOM 1719 C CA . GLU A 1 228 ? 33.298 -12.154 -0.899 1.00 40.04 220 GLU A CA 1
ATOM 1720 C C . GLU A 1 228 ? 31.850 -12.625 -0.905 1.00 44.51 220 GLU A C 1
ATOM 1721 O O . GLU A 1 228 ? 31.543 -13.711 -0.394 1.00 38.58 220 GLU A O 1
ATOM 1727 N N . MET A 1 229 ? 30.948 -11.830 -1.486 1.00 37.43 221 MET A N 1
ATOM 1728 C CA . MET A 1 229 ? 29.560 -12.264 -1.600 1.00 36.92 221 MET A CA 1
ATOM 1729 C C . MET A 1 229 ? 29.448 -13.552 -2.406 1.00 43.02 221 MET A C 1
ATOM 1730 O O . MET A 1 229 ? 28.683 -14.454 -2.046 1.00 41.66 221 MET A O 1
ATOM 1735 N N . GLN A 1 230 ? 30.209 -13.658 -3.497 1.00 40.74 222 GLN A N 1
ATOM 1736 C CA . GLN A 1 230 ? 30.200 -14.885 -4.288 1.00 41.47 222 GLN A CA 1
ATOM 1737 C C . GLN A 1 230 ? 30.672 -16.075 -3.455 1.00 42.21 222 GLN A C 1
ATOM 1738 O O . GLN A 1 230 ? 30.055 -17.146 -3.477 1.00 48.66 222 GLN A O 1
ATOM 1744 N N . GLU A 1 231 ? 31.755 -15.894 -2.693 1.00 42.26 223 GLU A N 1
ATOM 1745 C CA . GLU A 1 231 ? 32.261 -16.963 -1.837 1.00 44.33 223 GLU A CA 1
ATOM 1746 C C . GLU A 1 231 ? 31.251 -17.360 -0.776 1.00 42.01 223 GLU A C 1
ATOM 1747 O O . GLU A 1 231 ? 31.196 -18.524 -0.374 1.00 49.33 223 GLU A O 1
ATOM 1753 N N . LYS A 1 232 ? 30.452 -16.416 -0.309 1.00 43.33 224 LYS A N 1
ATOM 1754 C CA . LYS A 1 232 ? 29.446 -16.709 0.696 1.00 41.30 224 LYS A CA 1
ATOM 1755 C C . LYS A 1 232 ? 28.181 -17.283 0.084 1.00 42.17 224 LYS A C 1
ATOM 1756 O O . LYS A 1 232 ? 27.238 -17.574 0.819 1.00 42.61 224 LYS A O 1
ATOM 1762 N N . GLY A 1 233 ? 28.148 -17.472 -1.232 1.00 47.10 225 GLY A N 1
ATOM 1763 C CA . GLY A 1 233 ? 27.001 -18.065 -1.881 1.00 42.11 225 GLY 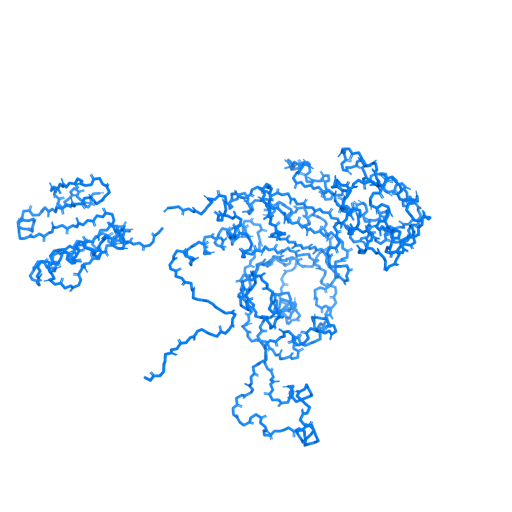A CA 1
ATOM 1764 C C . GLY A 1 233 ? 25.913 -17.098 -2.285 1.00 39.66 225 GLY A C 1
ATOM 1765 O O . GLY A 1 233 ? 24.815 -17.547 -2.636 1.00 39.91 225 GLY A O 1
ATOM 1766 N N . ILE A 1 234 ? 26.171 -15.791 -2.235 1.00 38.51 226 ILE A N 1
ATOM 1767 C CA . ILE A 1 234 ? 25.239 -14.824 -2.806 1.00 40.46 226 ILE A CA 1
ATOM 1768 C C . ILE A 1 234 ? 25.271 -14.946 -4.322 1.00 43.09 226 ILE A C 1
ATOM 1769 O O . ILE A 1 234 ? 26.341 -14.871 -4.937 1.00 39.89 226 ILE A O 1
ATOM 1774 N N . SER A 1 235 ? 24.101 -15.114 -4.934 1.00 40.67 227 SER A N 1
ATOM 1775 C CA . SER A 1 235 ? 24.041 -15.288 -6.377 1.00 43.99 227 SER A CA 1
ATOM 1776 C C . SER A 1 235 ? 24.335 -13.975 -7.096 1.00 43.30 227 SER A C 1
ATOM 1777 O O . SER A 1 235 ? 24.025 -12.883 -6.602 1.00 38.97 227 SER A O 1
ATOM 1780 N N . ASN A 1 236 ? 24.970 -14.097 -8.271 1.00 41.72 228 ASN A N 1
ATOM 1781 C CA . ASN A 1 236 ? 25.221 -12.932 -9.113 1.00 53.24 228 ASN A CA 1
ATOM 1782 C C . ASN A 1 236 ? 23.931 -12.220 -9.498 1.00 41.31 228 ASN A C 1
ATOM 1783 O O . ASN A 1 236 ? 23.939 -11.001 -9.675 1.00 40.75 228 ASN A O 1
ATOM 1788 N N . GLU A 1 237 ? 22.829 -12.961 -9.666 1.00 41.70 229 GLU A N 1
ATOM 1789 C CA . GLU A 1 237 ? 21.526 -12.336 -9.899 1.00 54.20 229 GLU A CA 1
ATOM 1790 C C . GLU A 1 237 ? 21.192 -11.323 -8.803 1.00 39.50 229 GLU A C 1
ATOM 1791 O O . GLU A 1 237 ? 20.766 -10.195 -9.082 1.00 44.68 229 GLU A O 1
ATOM 1797 N N . ALA A 1 238 ? 21.390 -11.705 -7.546 1.00 38.51 230 ALA A N 1
ATOM 1798 C CA . ALA A 1 238 ? 21.157 -10.754 -6.464 1.00 36.85 230 ALA A CA 1
ATOM 1799 C C . ALA A 1 238 ? 22.211 -9.648 -6.466 1.00 42.35 230 ALA A C 1
ATOM 1800 O O . ALA A 1 238 ? 21.882 -8.465 -6.292 1.00 35.56 230 ALA A O 1
ATOM 1802 N N . ILE A 1 239 ? 23.481 -10.007 -6.670 1.00 37.06 231 ILE A N 1
ATOM 1803 C CA . ILE A 1 239 ? 24.538 -9.001 -6.660 1.00 38.24 231 ILE A CA 1
ATOM 1804 C C . ILE A 1 239 ? 24.269 -7.942 -7.718 1.00 42.14 231 ILE A C 1
ATOM 1805 O O . ILE A 1 239 ? 24.454 -6.739 -7.478 1.00 39.27 231 ILE A O 1
ATOM 1810 N N . GLU A 1 240 ? 23.785 -8.365 -8.886 1.00 38.53 232 GLU A N 1
ATOM 1811 C CA . GLU A 1 240 ? 23.503 -7.424 -9.968 1.00 43.27 232 GLU A CA 1
ATOM 1812 C C . GLU A 1 240 ? 22.206 -6.652 -9.731 1.00 41.00 232 GLU A C 1
ATOM 1813 O O . GLU A 1 240 ? 22.112 -5.474 -10.089 1.00 39.21 232 GLU A O 1
ATOM 1819 N N . LYS A 1 241 ? 21.195 -7.307 -9.151 1.00 37.90 233 LYS A N 1
ATOM 1820 C CA . LYS A 1 241 ? 19.946 -6.631 -8.815 1.00 45.68 233 LYS A CA 1
ATOM 1821 C C . LYS A 1 241 ? 20.175 -5.516 -7.806 1.00 42.64 233 LYS A C 1
ATOM 1822 O O . LYS A 1 241 ? 19.459 -4.508 -7.818 1.00 43.31 233 LYS A O 1
ATOM 1828 N N . LEU A 1 242 ? 21.176 -5.676 -6.940 1.00 39.97 234 LEU A N 1
ATOM 1829 C CA . LEU A 1 242 ? 21.513 -4.726 -5.894 1.00 33.65 234 LEU A CA 1
ATOM 1830 C C . LEU A 1 242 ? 22.736 -3.888 -6.239 1.00 33.97 234 LEU A C 1
ATOM 1831 O O . LEU A 1 242 ? 23.318 -3.255 -5.356 1.00 39.94 234 LEU A O 1
ATOM 1836 N N . ASP A 1 243 ? 23.133 -3.876 -7.505 1.00 35.36 235 ASP A N 1
ATOM 1837 C CA . ASP A 1 243 ? 24.288 -3.106 -7.940 1.00 37.03 235 ASP A CA 1
ATOM 1838 C C . ASP A 1 243 ? 24.205 -1.646 -7.495 1.00 41.09 235 ASP A C 1
ATOM 1839 O O . ASP A 1 243 ? 25.231 -1.043 -7.154 1.00 37.20 235 ASP A O 1
ATOM 1844 N N . PHE A 1 244 ? 22.994 -1.075 -7.452 1.00 39.38 236 PHE A N 1
ATOM 1845 C CA . PHE A 1 244 ? 22.853 0.321 -7.035 1.00 41.60 236 PHE A CA 1
ATOM 1846 C C . PHE A 1 244 ? 23.360 0.549 -5.616 1.00 47.30 236 PHE A C 1
ATOM 1847 O O . PHE A 1 244 ? 23.782 1.664 -5.282 1.00 46.44 236 PHE A O 1
ATOM 1855 N N . LEU A 1 245 ? 23.345 -0.487 -4.773 1.00 32.00 237 LEU A N 1
ATOM 1856 C CA . LEU A 1 245 ? 23.880 -0.338 -3.422 1.00 34.37 237 LEU A CA 1
ATOM 1857 C C . LEU A 1 245 ? 25.385 -0.141 -3.410 1.00 35.37 237 LEU A C 1
ATOM 1858 O O . LEU A 1 245 ? 25.940 0.190 -2.357 1.00 43.71 237 LEU A O 1
ATOM 1863 N N . PHE A 1 246 ? 26.053 -0.360 -4.541 1.00 40.30 238 PHE A N 1
ATOM 1864 C CA . PHE A 1 246 ? 27.463 -0.060 -4.696 1.00 41.56 238 PHE A CA 1
ATOM 1865 C C . PHE A 1 246 ? 27.713 1.383 -5.116 1.00 47.38 238 PHE A C 1
ATOM 1866 O O . PHE A 1 246 ? 28.863 1.830 -5.076 1.00 47.23 238 PHE A O 1
ATOM 1874 N N . HIS A 1 247 ? 26.668 2.123 -5.501 1.00 53.13 239 HIS A N 1
ATOM 1875 C CA . HIS A 1 247 ? 26.802 3.509 -5.953 1.00 58.57 239 HIS A CA 1
ATOM 1876 C C . HIS A 1 247 ? 25.767 4.394 -5.249 1.00 60.52 239 HIS A C 1
ATOM 1877 O O . HIS A 1 247 ? 24.900 5.000 -5.880 1.00 63.14 239 HIS A O 1
ATOM 1884 N N . GLN A 1 248 ? 25.872 4.477 -3.923 1.00 57.81 240 GLN A N 1
ATOM 1885 C CA . GLN A 1 248 ? 24.948 5.280 -3.129 1.00 52.82 240 GLN A CA 1
ATOM 1886 C C . GLN A 1 248 ? 25.360 6.752 -3.116 1.00 58.27 240 GLN A C 1
ATOM 1887 O O . GLN A 1 248 ? 26.545 7.085 -3.019 1.00 56.33 240 GLN A O 1
ATOM 1893 N N . LYS A 1 249 ? 24.365 7.634 -3.203 1.00 64.37 241 LYS A N 1
ATOM 1894 C CA . LYS A 1 249 ? 24.589 9.072 -3.264 1.00 70.21 241 LYS A CA 1
ATOM 1895 C C . LYS A 1 249 ? 24.806 9.658 -1.867 1.00 60.97 241 LYS A C 1
ATOM 1896 O O . LYS A 1 249 ? 24.573 9.007 -0.845 1.00 47.72 241 LYS A O 1
ATOM 1898 N N . ILE A 1 250 ? 25.257 10.921 -1.847 1.00 63.70 242 ILE A N 1
ATOM 1899 C CA . ILE A 1 250 ? 25.515 11.636 -0.595 1.00 57.37 242 ILE A CA 1
ATOM 1900 C C . ILE A 1 250 ? 24.270 11.639 0.284 1.00 48.00 242 ILE A C 1
ATOM 1901 O O . ILE A 1 250 ? 24.310 11.262 1.463 1.00 44.23 242 ILE A O 1
ATOM 1906 N N . ASN A 1 251 ? 23.142 12.048 -0.288 1.00 42.74 243 ASN A N 1
ATOM 1907 C CA . ASN A 1 251 ? 21.908 12.246 0.461 1.00 47.55 243 ASN A CA 1
ATOM 1908 C C . ASN A 1 251 ? 21.325 10.899 0.895 1.00 44.50 243 ASN A C 1
ATOM 1909 O O . ASN A 1 251 ? 20.817 10.138 0.067 1.00 47.78 243 ASN A O 1
ATOM 1914 N N . ALA A 1 252 ? 21.393 10.605 2.198 1.00 42.33 244 ALA A N 1
ATOM 1915 C CA . ALA A 1 252 ? 20.724 9.422 2.734 1.00 51.43 244 ALA A CA 1
ATOM 1916 C C . ALA A 1 252 ? 19.274 9.350 2.271 1.00 53.04 244 ALA A C 1
ATOM 1917 O O . ALA A 1 252 ? 18.758 8.264 1.977 1.00 52.37 244 ALA A O 1
ATOM 1919 N N . LEU A 1 253 ? 18.603 10.505 2.200 1.00 47.75 245 LEU A N 1
ATOM 1920 C CA . LEU A 1 253 ? 17.207 10.543 1.781 1.00 43.26 245 LEU A CA 1
ATOM 1921 C C . LEU A 1 253 ? 17.049 10.158 0.315 1.00 44.77 245 LEU A C 1
ATOM 1922 O O . LEU A 1 253 ? 16.040 9.549 -0.057 1.00 40.89 245 LEU A O 1
ATOM 1927 N N . GLU A 1 254 ? 18.021 10.518 -0.529 1.00 47.88 246 GLU A N 1
ATOM 1928 C CA . GLU A 1 254 ? 18.023 10.041 -1.913 1.00 50.05 246 GLU A CA 1
ATOM 1929 C C . GLU A 1 254 ? 18.203 8.530 -1.972 1.00 47.52 246 GLU A C 1
ATOM 1930 O O . GLU A 1 254 ? 17.606 7.857 -2.820 1.00 50.67 246 GLU A O 1
ATOM 1936 N N . ASN A 1 255 ? 19.053 7.986 -1.101 1.00 44.67 247 ASN A N 1
ATOM 1937 C CA . ASN A 1 255 ? 19.291 6.548 -1.098 1.00 50.00 247 ASN A CA 1
ATOM 1938 C C . ASN A 1 255 ? 18.043 5.781 -0.676 1.00 49.42 247 ASN A C 1
ATOM 1939 O O . ASN A 1 255 ? 17.753 4.704 -1.211 1.00 42.09 247 ASN A O 1
ATOM 1944 N N . LEU A 1 256 ? 17.303 6.315 0.299 1.00 52.08 248 LEU A N 1
ATOM 1945 C CA . LEU A 1 256 ? 16.037 5.704 0.686 1.00 47.81 248 LEU A CA 1
ATOM 1946 C C . LEU A 1 256 ? 15.023 5.788 -0.446 1.00 42.84 248 LEU A C 1
ATOM 1947 O O . LEU A 1 256 ? 14.308 4.820 -0.721 1.00 36.13 248 LEU A O 1
ATOM 1952 N N . GLN A 1 257 ? 14.951 6.939 -1.118 1.00 47.13 249 GLN A N 1
ATOM 1953 C CA . GLN A 1 257 ? 14.014 7.087 -2.229 1.00 51.55 249 GLN A CA 1
ATOM 1954 C C . GLN A 1 257 ? 14.308 6.087 -3.341 1.00 45.57 249 GLN A C 1
ATOM 1955 O O . GLN A 1 257 ? 13.386 5.560 -3.973 1.00 40.61 249 GLN A O 1
ATOM 1961 N N . GLU A 1 258 ? 15.587 5.806 -3.590 1.00 48.08 250 GLU A N 1
ATOM 1962 C CA A GLU A 1 258 ? 15.939 4.818 -4.604 0.55 49.79 250 GLU A CA 1
ATOM 1963 C CA B GLU A 1 258 ? 15.926 4.820 -4.609 0.45 49.76 250 GLU A CA 1
ATOM 1964 C C . GLU A 1 258 ? 15.490 3.422 -4.187 1.00 50.24 250 GLU A C 1
ATOM 1965 O O . GLU A 1 258 ? 14.944 2.667 -5.002 1.00 48.19 250 GLU A O 1
ATOM 1976 N N . LEU A 1 259 ? 15.711 3.062 -2.916 1.00 46.24 251 LEU A N 1
ATOM 1977 C CA . LEU A 1 259 ? 15.280 1.757 -2.421 1.00 43.76 251 LEU A CA 1
ATOM 1978 C C . LEU A 1 259 ? 13.771 1.590 -2.532 1.00 39.42 251 LEU A C 1
ATOM 1979 O O . LEU A 1 259 ? 13.285 0.520 -2.911 1.00 42.55 251 LEU A O 1
ATOM 1984 N N . LYS A 1 260 ? 13.014 2.631 -2.177 1.00 37.68 252 LYS A N 1
ATOM 1985 C CA . LYS A 1 260 ? 11.560 2.522 -2.188 1.00 38.85 252 LYS A CA 1
ATOM 1986 C C . LYS A 1 260 ? 11.043 2.268 -3.600 1.00 38.48 252 LYS A C 1
ATOM 1987 O O . LYS A 1 260 ? 10.111 1.478 -3.801 1.00 36.72 252 LYS A O 1
ATOM 1993 N N . THR A 1 261 ? 11.648 2.924 -4.594 1.00 37.21 253 THR A N 1
ATOM 1994 C CA . THR A 1 261 ? 11.290 2.674 -5.987 1.00 41.85 253 THR A CA 1
ATOM 1995 C C . THR A 1 261 ? 11.575 1.224 -6.376 1.00 41.79 253 THR A C 1
ATOM 1996 O O . THR A 1 261 ? 10.724 0.553 -6.969 1.00 42.96 253 THR A O 1
ATOM 2000 N N . ARG A 1 262 ? 12.767 0.718 -6.033 1.00 38.12 254 ARG A N 1
ATOM 2001 C CA . ARG A 1 262 ? 13.095 -0.677 -6.326 1.00 45.26 254 ARG A CA 1
ATOM 2002 C C . ARG A 1 262 ? 12.176 -1.643 -5.589 1.00 46.03 254 ARG A C 1
ATOM 2003 O O . ARG A 1 262 ? 11.901 -2.742 -6.086 1.00 53.20 254 ARG A O 1
ATOM 2011 N N . PHE A 1 263 ? 11.713 -1.264 -4.402 1.00 41.92 255 PHE A N 1
ATOM 2012 C CA . PHE A 1 263 ? 10.788 -2.075 -3.622 1.00 44.93 255 PHE A CA 1
ATOM 2013 C C . PHE A 1 263 ? 9.351 -1.988 -4.124 1.00 44.03 255 PHE A C 1
ATOM 2014 O O . PHE A 1 263 ? 8.438 -2.407 -3.400 1.00 41.87 255 PHE A O 1
ATOM 2022 N N . GLU A 1 264 ? 9.118 -1.439 -5.316 1.00 44.83 256 GLU A N 1
ATOM 2023 C CA . GLU A 1 264 ? 7.771 -1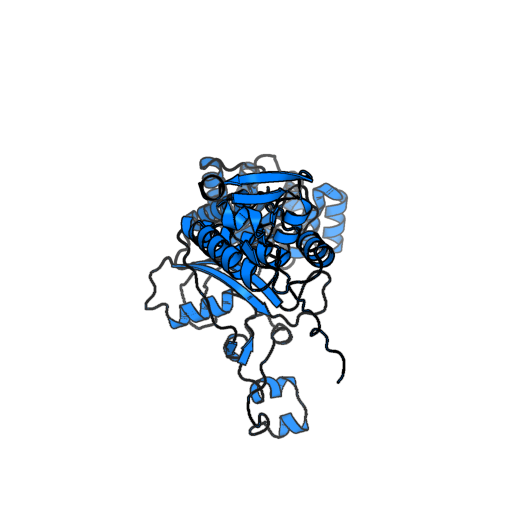.451 -5.872 1.00 49.68 256 GLU A CA 1
ATOM 2024 C C . GLU A 1 264 ? 7.258 -2.884 -5.912 1.00 49.94 256 GLU A C 1
ATOM 2025 O O . GLU A 1 264 ? 7.902 -3.770 -6.482 1.00 43.91 256 GLU A O 1
ATOM 2031 N N . GLY A 1 265 ? 6.113 -3.118 -5.279 1.00 50.93 257 GLY A N 1
ATOM 2032 C CA . GLY A 1 265 ? 5.572 -4.453 -5.161 1.00 49.05 257 GLY A CA 1
ATOM 2033 C C . GLY A 1 265 ? 6.064 -5.235 -3.963 1.00 47.12 257 GLY A C 1
ATOM 2034 O O . GLY A 1 265 ? 5.510 -6.302 -3.669 1.00 46.39 257 GLY A O 1
ATOM 2035 N N . VAL A 1 266 ? 7.089 -4.745 -3.265 1.00 44.12 258 VAL A N 1
ATOM 2036 C CA . VAL A 1 266 ? 7.565 -5.385 -2.044 1.00 40.36 258 VAL A CA 1
ATOM 2037 C C . VAL A 1 266 ? 7.132 -4.518 -0.873 1.00 42.50 258 VAL A C 1
ATOM 2038 O O . VAL A 1 266 ? 7.847 -3.592 -0.468 1.00 38.63 258 VAL A O 1
ATOM 2042 N N . GLU A 1 267 ? 5.952 -4.812 -0.326 1.00 44.63 259 GLU A N 1
ATOM 2043 C CA . GLU A 1 267 ? 5.308 -3.870 0.578 1.00 45.38 259 GLU A CA 1
ATOM 2044 C C . GLU A 1 267 ? 6.088 -3.711 1.876 1.00 39.86 259 GLU A C 1
ATOM 2045 O O . GLU A 1 267 ? 6.160 -2.605 2.429 1.00 35.75 259 GLU A O 1
ATOM 2051 N N . VAL A 1 268 ? 6.679 -4.796 2.380 1.00 39.07 260 VAL A N 1
ATOM 2052 C CA . VAL A 1 268 ? 7.451 -4.691 3.615 1.00 40.55 260 VAL A CA 1
ATOM 2053 C C . VAL A 1 268 ? 8.632 -3.745 3.417 1.00 40.53 260 VAL A C 1
ATOM 2054 O O . VAL A 1 268 ? 8.958 -2.940 4.297 1.00 39.90 260 VAL A O 1
ATOM 2058 N N . GLY A 1 269 ? 9.268 -3.801 2.246 1.00 38.34 261 GLY A N 1
ATOM 2059 C CA . GLY A 1 269 ? 10.381 -2.908 1.982 1.00 33.64 261 GLY A CA 1
ATOM 2060 C C . GLY A 1 269 ? 9.946 -1.458 1.883 1.00 34.82 261 GLY A C 1
ATOM 2061 O O . GLY A 1 269 ? 10.607 -0.569 2.427 1.00 32.53 261 GLY A O 1
ATOM 2062 N N . ILE A 1 270 ? 8.834 -1.202 1.184 1.00 38.50 262 ILE A N 1
ATOM 2063 C CA . ILE A 1 270 ? 8.251 0.141 1.140 1.00 39.89 262 ILE A CA 1
ATOM 2064 C C . ILE A 1 270 ? 8.011 0.658 2.547 1.00 38.60 262 ILE A C 1
ATOM 2065 O O . ILE A 1 270 ? 8.296 1.819 2.868 1.00 37.23 262 ILE A O 1
ATOM 2070 N N . GLN A 1 271 ? 7.442 -0.200 3.395 1.00 36.87 263 GLN A N 1
ATOM 2071 C CA . GLN A 1 271 ? 7.109 0.188 4.757 1.00 39.19 263 GLN A CA 1
ATOM 2072 C C . GLN A 1 271 ? 8.366 0.506 5.555 1.00 35.67 263 GLN A C 1
ATOM 2073 O O . GLN A 1 271 ? 8.430 1.518 6.260 1.00 35.77 263 GLN A O 1
ATOM 2079 N N . GLY A 1 272 ? 9.381 -0.346 5.448 1.00 30.13 264 GLY A N 1
ATOM 2080 C CA . GLY A 1 272 ? 10.621 -0.082 6.154 1.00 26.26 264 GLY A CA 1
ATOM 2081 C C . GLY A 1 272 ? 11.254 1.234 5.752 1.00 26.04 264 GLY A C 1
ATOM 2082 O O . GLY A 1 272 ? 11.730 1.988 6.602 1.00 27.40 264 GLY A O 1
ATOM 2083 N N . VAL A 1 273 ? 11.264 1.529 4.448 1.00 24.51 265 VAL A N 1
ATOM 2084 C CA . VAL A 1 273 ? 11.806 2.802 3.973 1.00 24.63 265 VAL A CA 1
ATOM 2085 C C . VAL A 1 273 ? 10.993 3.968 4.524 1.00 26.85 265 VAL A C 1
ATOM 2086 O O . VAL A 1 273 ? 11.546 4.963 5.006 1.00 29.29 265 VAL A O 1
ATOM 2090 N N . THR A 1 274 ? 9.666 3.863 4.442 1.00 25.18 266 THR A N 1
ATOM 2091 C CA . THR A 1 274 ? 8.798 4.929 4.926 1.00 32.36 266 THR A CA 1
ATOM 2092 C C . THR A 1 274 ? 9.039 5.212 6.401 1.00 29.63 266 THR A C 1
ATOM 2093 O O . THR A 1 274 ? 9.134 6.374 6.807 1.00 36.55 266 THR A O 1
ATOM 2097 N N . GLU A 1 275 ? 9.168 4.158 7.211 1.00 25.26 267 GLU A N 1
ATOM 2098 C CA . GLU A 1 275 ? 9.402 4.328 8.640 1.00 22.14 267 GLU A CA 1
ATOM 2099 C C . GLU A 1 275 ? 10.750 4.981 8.912 1.00 31.03 267 GLU A C 1
ATOM 2100 O O . GLU A 1 275 ? 10.875 5.810 9.823 1.00 29.12 267 GLU A O 1
ATOM 2106 N N . LEU A 1 276 ? 11.773 4.618 8.142 1.00 28.87 268 LEU A N 1
ATOM 2107 C CA . LEU A 1 276 ? 13.096 5.193 8.368 1.00 29.20 268 LEU A CA 1
ATOM 2108 C C . LEU A 1 276 ? 13.158 6.637 7.884 1.00 24.89 268 LEU A C 1
ATOM 2109 O O . LEU A 1 276 ? 13.791 7.486 8.524 1.00 32.86 268 LEU A O 1
ATOM 2114 N N . GLU A 1 277 ? 12.514 6.927 6.749 1.00 25.31 269 GLU A N 1
ATOM 2115 C CA . GLU A 1 277 ? 12.425 8.295 6.254 1.00 30.65 269 GLU A CA 1
ATOM 2116 C C . GLU A 1 277 ? 11.743 9.207 7.262 1.00 30.76 269 GLU A C 1
ATOM 2117 O O . GLU A 1 277 ? 12.074 10.392 7.348 1.00 32.57 269 GLU A O 1
ATOM 2123 N N . PHE A 1 278 ? 10.768 8.690 8.006 1.00 27.62 270 PHE A N 1
ATOM 2124 C CA . PHE A 1 278 ? 10.127 9.512 9.029 1.00 28.93 270 PHE A CA 1
ATOM 2125 C C . PHE A 1 278 ? 11.148 9.935 10.070 1.00 23.93 270 PHE A C 1
ATOM 2126 O O . PHE A 1 278 ? 11.346 11.123 10.323 1.00 27.22 270 PHE A O 1
ATOM 2134 N N . VAL A 1 279 ? 11.820 8.957 10.669 1.00 21.31 271 VAL A N 1
ATOM 2135 C CA . VAL A 1 279 ? 12.775 9.241 11.731 1.00 27.32 271 VAL A CA 1
ATOM 2136 C C . VAL A 1 279 ? 13.864 10.184 11.231 1.00 29.21 271 VAL A C 1
ATOM 2137 O O . VAL A 1 279 ? 14.168 11.208 11.864 1.00 22.03 271 VAL A O 1
ATOM 2141 N N . LEU A 1 280 ? 14.447 9.869 10.069 1.00 28.51 272 LEU A N 1
ATOM 2142 C CA . LEU A 1 280 ? 15.553 10.673 9.553 1.00 27.48 272 LEU A CA 1
ATOM 2143 C C . LEU A 1 280 ? 15.120 12.097 9.240 1.00 21.39 272 LEU A C 1
ATOM 2144 O O . LEU A 1 280 ? 15.830 13.051 9.571 1.00 25.57 272 LEU A O 1
ATOM 2149 N N . SER A 1 281 ? 13.992 12.272 8.550 1.00 22.23 273 SER A N 1
ATOM 2150 C CA . SER A 1 281 ? 13.645 13.640 8.164 1.00 31.81 273 SER A CA 1
ATOM 2151 C C . SER A 1 281 ? 13.227 14.475 9.375 1.00 29.95 273 SER A C 1
ATOM 2152 O O . SER A 1 281 ? 13.528 15.673 9.435 1.00 28.00 273 SER A O 1
ATOM 2155 N N . LYS A 1 282 ? 12.548 13.875 10.361 1.00 25.56 274 LYS A N 1
ATOM 2156 C CA . LYS A 1 282 ? 12.231 14.661 11.557 1.00 26.36 274 LYS A CA 1
ATOM 2157 C C . LYS A 1 282 ? 13.508 15.068 12.272 1.00 22.13 274 LYS A C 1
ATOM 2158 O O . LYS A 1 282 ? 13.620 16.190 12.771 1.00 22.58 274 LYS A O 1
ATOM 2164 N N . ALA A 1 283 ? 14.497 14.173 12.294 1.00 23.56 275 ALA A N 1
ATOM 2165 C CA . ALA A 1 283 ? 15.747 14.462 12.983 1.00 26.03 275 ALA A CA 1
ATOM 2166 C C . ALA A 1 283 ? 16.468 15.648 12.348 1.00 26.65 275 ALA A C 1
ATOM 2167 O O . ALA A 1 283 ? 17.003 16.509 13.056 1.00 21.69 275 ALA A O 1
ATOM 2169 N N . MET A 1 284 ? 16.474 15.723 11.016 1.00 21.60 276 MET A N 1
ATOM 2170 C CA . MET A 1 284 ? 17.107 16.863 10.359 1.00 34.04 276 MET A CA 1
ATOM 2171 C C . MET A 1 284 ? 16.371 18.155 10.684 1.00 33.08 276 MET A C 1
ATOM 2172 O O . MET A 1 284 ? 16.997 19.187 10.949 1.00 33.27 276 MET A O 1
ATOM 2177 N N . GLU A 1 285 ? 15.039 18.121 10.653 1.00 33.86 277 GLU A N 1
ATOM 2178 C CA . GLU A 1 285 ? 14.264 19.292 11.045 1.00 36.69 277 GLU A CA 1
ATOM 2179 C C . GLU A 1 285 ? 14.638 19.774 12.436 1.00 31.00 277 GLU A C 1
ATOM 2180 O O . GLU A 1 285 ? 14.540 20.968 12.723 1.00 30.97 277 GLU A O 1
ATOM 2186 N N . LEU A 1 286 ? 15.059 18.866 13.304 1.00 26.52 278 LEU A N 1
ATOM 2187 C CA . LEU A 1 286 ? 15.414 19.199 14.672 1.00 26.89 278 LEU A CA 1
ATOM 2188 C C . LEU A 1 286 ? 16.877 19.609 14.812 1.00 30.59 278 LEU A C 1
ATOM 2189 O O . LEU A 1 286 ? 17.365 19.751 15.935 1.00 32.58 278 LEU A O 1
ATOM 2194 N N . GLY A 1 287 ? 17.580 19.818 13.706 1.00 27.80 279 GLY A N 1
ATOM 2195 C CA . GLY A 1 287 ? 18.944 20.300 13.763 1.00 28.44 279 GLY A CA 1
ATOM 2196 C C . GLY A 1 287 ? 20.013 19.229 13.775 1.00 29.27 279 GLY A C 1
ATOM 2197 O O . GLY A 1 287 ? 21.196 19.559 13.914 1.00 34.56 279 GLY A O 1
ATOM 2198 N N . ILE A 1 288 ? 19.647 17.968 13.627 1.00 22.57 280 ILE A N 1
ATOM 2199 C CA . ILE A 1 288 ? 20.622 16.886 13.714 1.00 24.64 280 ILE A CA 1
ATOM 2200 C C . ILE A 1 288 ? 21.437 16.852 12.427 1.00 23.44 280 ILE A C 1
ATOM 2201 O O . ILE A 1 288 ? 20.908 17.091 11.337 1.00 24.27 280 ILE A O 1
ATOM 2206 N N . ASP A 1 289 ? 22.737 16.600 12.556 1.00 29.49 281 ASP A N 1
ATOM 2207 C CA . ASP A 1 289 ? 23.654 16.582 11.416 1.00 34.62 281 ASP A CA 1
ATOM 2208 C C . ASP A 1 289 ? 23.552 15.249 10.683 1.00 30.15 281 ASP A C 1
ATOM 2209 O O . ASP A 1 289 ? 23.610 14.194 11.310 1.00 21.95 281 ASP A O 1
ATOM 2214 N N . ASN A 1 290 ? 23.422 15.285 9.355 1.00 28.88 282 ASN A N 1
ATOM 2215 C CA . ASN A 1 290 ? 23.268 14.020 8.640 1.00 32.50 282 ASN A CA 1
ATOM 2216 C C . ASN A 1 290 ? 24.581 13.244 8.494 1.00 32.27 282 ASN A C 1
ATOM 2217 O O . ASN A 1 290 ? 24.563 12.131 7.966 1.00 33.01 282 ASN A O 1
ATOM 2222 N N . GLN A 1 291 ? 25.712 13.784 8.951 1.00 26.29 283 GLN A N 1
ATOM 2223 C CA . GLN A 1 291 ? 26.901 12.958 9.120 1.00 29.57 283 GLN A CA 1
ATOM 2224 C C . GLN A 1 291 ? 26.950 12.290 10.490 1.00 35.49 283 GLN A C 1
ATOM 2225 O O . GLN A 1 291 ? 27.722 11.349 10.677 1.00 40.02 283 GLN A O 1
ATOM 2227 N N . ASP A 1 292 ? 26.144 12.740 11.446 1.00 30.33 284 ASP A N 1
ATOM 2228 C CA . ASP A 1 292 ? 26.104 12.109 12.764 1.00 30.57 284 ASP A CA 1
ATOM 2229 C C . ASP A 1 292 ? 24.980 11.099 12.919 1.00 28.71 284 ASP A C 1
ATOM 2230 O O . ASP A 1 292 ? 25.059 10.246 13.806 1.00 30.31 284 ASP A O 1
ATOM 2235 N N . LEU A 1 293 ? 23.931 11.194 12.106 1.00 26.06 285 LEU A N 1
ATOM 2236 C CA . LEU A 1 293 ? 22.840 10.224 12.088 1.00 27.52 285 LEU A CA 1
ATOM 2237 C C . LEU A 1 293 ? 22.693 9.754 10.651 1.00 29.46 285 LEU A C 1
ATOM 2238 O O . LEU A 1 293 ? 22.284 10.528 9.774 1.00 25.18 285 LEU A O 1
ATOM 2243 N N . VAL A 1 294 ? 23.002 8.485 10.423 1.00 23.78 286 VAL A N 1
ATOM 2244 C CA . VAL A 1 294 ? 23.317 7.981 9.095 1.00 27.52 286 VAL A CA 1
ATOM 2245 C C . VAL A 1 294 ? 22.491 6.731 8.835 1.00 26.05 286 VAL A C 1
ATOM 2246 O O . VAL A 1 294 ? 22.395 5.857 9.700 1.00 25.46 286 VAL A O 1
ATOM 2250 N N . PHE A 1 295 ? 21.883 6.652 7.661 1.00 21.19 287 PHE A N 1
ATOM 2251 C CA . PHE A 1 295 ? 21.257 5.413 7.240 1.00 27.04 287 PHE A CA 1
ATOM 2252 C C . PHE A 1 295 ? 22.343 4.460 6.786 1.00 31.40 287 PHE A C 1
ATOM 2253 O O . PHE A 1 295 ? 23.165 4.819 5.943 1.00 27.07 287 PHE A O 1
ATOM 2261 N N . ASN A 1 296 ? 22.361 3.253 7.356 1.00 24.44 288 ASN A N 1
ATOM 2262 C CA . ASN A 1 296 ? 23.362 2.247 6.989 1.00 30.44 288 ASN A CA 1
ATOM 2263 C C . ASN A 1 296 ? 22.656 0.916 6.776 1.00 31.88 288 ASN A C 1
ATOM 2264 O O . ASN A 1 296 ? 22.340 0.213 7.740 1.00 31.85 288 ASN A O 1
ATOM 2269 N N . ILE A 1 297 ? 22.446 0.561 5.506 1.00 30.73 289 ILE A N 1
ATOM 2270 C CA . ILE A 1 297 ? 21.714 -0.652 5.168 1.00 31.29 289 ILE A CA 1
ATOM 2271 C C . ILE A 1 297 ? 22.435 -1.908 5.641 1.00 25.26 289 ILE A C 1
ATOM 2272 O O . ILE A 1 297 ? 21.824 -2.980 5.708 1.00 27.63 289 ILE A O 1
ATOM 2277 N N . THR A 1 298 ? 23.720 -1.816 5.974 1.00 23.55 290 THR A N 1
ATOM 2278 C CA . THR A 1 298 ? 24.432 -3.002 6.430 1.00 26.54 290 THR A CA 1
ATOM 2279 C C . THR A 1 298 ? 24.330 -3.228 7.936 1.00 29.86 290 THR A C 1
ATOM 2280 O O . THR A 1 298 ? 24.786 -4.272 8.414 1.00 31.09 290 THR A O 1
ATOM 2284 N N . LEU A 1 299 ? 23.749 -2.287 8.691 1.00 27.81 291 LEU A N 1
ATOM 2285 C CA . LEU A 1 299 ? 23.461 -2.516 10.106 1.00 28.11 291 LEU A CA 1
ATOM 2286 C C . LEU A 1 299 ? 22.400 -3.601 10.228 1.00 26.59 291 LEU A C 1
ATOM 2287 O O . LEU A 1 299 ? 21.291 -3.451 9.705 1.00 27.15 291 LEU A O 1
ATOM 2292 N N . ALA A 1 300 ? 22.739 -4.695 10.904 1.00 25.87 292 ALA A N 1
ATOM 2293 C CA . ALA A 1 300 ? 21.844 -5.842 11.010 1.00 29.09 292 ALA A CA 1
ATOM 2294 C C . ALA A 1 300 ? 21.938 -6.496 12.389 1.00 38.07 292 ALA A C 1
ATOM 2295 O O . ALA A 1 300 ? 22.023 -7.716 12.510 1.00 45.18 292 ALA A O 1
ATOM 2297 N N . ARG A 1 301 ? 21.939 -5.690 13.451 1.00 42.38 293 ARG A N 1
ATOM 2298 C CA . ARG A 1 301 ? 21.801 -6.236 14.796 1.00 43.55 293 ARG A CA 1
ATOM 2299 C C . ARG A 1 301 ? 20.424 -6.859 14.984 1.00 39.48 293 ARG A C 1
ATOM 2300 O O . ARG A 1 301 ? 19.420 -6.362 14.469 1.00 39.86 293 ARG A O 1
ATOM 2308 N N . GLY A 1 302 ? 20.383 -7.942 15.758 1.00 35.67 294 GLY A N 1
ATOM 2309 C CA . GLY A 1 302 ? 19.146 -8.512 16.261 1.00 34.13 294 GLY A CA 1
ATOM 2310 C C . GLY A 1 302 ? 18.086 -8.828 15.230 1.00 36.63 294 GLY A C 1
ATOM 2311 O O . GLY A 1 302 ? 16.929 -8.420 15.388 1.00 31.86 294 GLY A O 1
ATOM 2312 N N . LEU A 1 303 ? 18.461 -9.572 14.182 1.00 35.80 295 LEU A N 1
ATOM 2313 C CA . LEU A 1 303 ? 17.531 -9.848 13.089 1.00 31.27 295 LEU A CA 1
ATOM 2314 C C . LEU A 1 303 ? 16.296 -10.604 13.562 1.00 35.15 295 LEU A C 1
ATOM 2315 O O . LEU A 1 303 ? 15.206 -10.425 13.006 1.00 36.00 295 LEU A O 1
ATOM 2320 N N . ASP A 1 304 ? 16.432 -11.449 14.577 1.00 38.63 296 ASP A N 1
ATOM 2321 C CA . ASP A 1 304 ? 15.288 -12.196 15.076 1.00 38.13 296 ASP A CA 1
ATOM 2322 C C . ASP A 1 304 ? 14.500 -11.448 16.153 1.00 37.99 296 ASP A C 1
ATOM 2323 O O . ASP A 1 304 ? 13.475 -11.958 16.619 1.00 37.43 296 ASP A O 1
ATOM 2328 N N . TYR A 1 305 ? 14.930 -10.251 16.537 1.00 28.11 297 TYR A N 1
ATOM 2329 C CA . TYR A 1 305 ? 14.332 -9.523 17.654 1.00 26.76 297 TYR A CA 1
ATOM 2330 C C . TYR A 1 305 ? 13.729 -8.191 17.240 1.00 25.55 297 TYR A C 1
ATOM 2331 O O . TYR A 1 305 ? 12.582 -7.898 17.590 1.00 34.62 297 TYR A O 1
ATOM 2340 N N . TYR A 1 306 ? 14.467 -7.360 16.514 1.00 22.45 298 TYR A N 1
ATOM 2341 C CA . TYR A 1 306 ? 13.931 -6.070 16.116 1.00 22.80 298 TYR A CA 1
ATOM 2342 C C . TYR A 1 306 ? 12.969 -6.240 14.952 1.00 28.48 298 TYR A C 1
ATOM 2343 O O . TYR A 1 306 ? 13.231 -6.992 14.009 1.00 33.14 298 TYR A O 1
ATOM 2352 N N . THR A 1 307 ? 11.851 -5.522 15.012 1.00 31.23 299 THR A N 1
ATOM 2353 C CA . THR A 1 307 ? 10.912 -5.502 13.907 1.00 30.21 299 THR A CA 1
ATOM 2354 C C . THR A 1 307 ? 10.896 -4.177 13.157 1.00 26.40 299 THR A C 1
ATOM 2355 O O . THR A 1 307 ? 10.370 -4.128 12.045 1.00 27.38 299 THR A O 1
ATOM 2359 N N . GLY A 1 308 ? 11.445 -3.108 13.732 1.00 25.28 300 GLY A N 1
ATOM 2360 C CA . GLY A 1 308 ? 11.504 -1.834 13.042 1.00 20.21 300 GLY A CA 1
ATOM 2361 C C . GLY A 1 308 ? 12.895 -1.235 13.102 1.00 24.21 300 GLY A C 1
ATOM 2362 O O . GLY A 1 308 ? 13.875 -1.876 12.695 1.00 19.83 300 GLY A O 1
ATOM 2363 N N . ALA A 1 309 ? 12.986 -0.017 13.634 1.00 21.33 301 ALA A N 1
ATOM 2364 C CA . ALA A 1 309 ? 14.259 0.687 13.743 1.00 26.73 301 ALA A CA 1
ATOM 2365 C C . ALA A 1 309 ? 15.293 -0.155 14.473 1.00 17.74 301 ALA A C 1
ATOM 2366 O O . ALA A 1 309 ? 14.970 -0.910 15.392 1.00 19.67 301 ALA A O 1
ATOM 2368 N N . ILE A 1 310 ? 16.541 -0.010 14.039 1.00 22.22 302 ILE A N 1
ATOM 2369 C CA . ILE A 1 310 ? 17.724 -0.600 14.653 1.00 21.67 302 ILE A CA 1
ATOM 2370 C C . ILE A 1 310 ? 18.761 0.510 14.772 1.00 27.91 302 ILE A C 1
ATOM 2371 O O . ILE A 1 310 ? 18.986 1.246 13.804 1.00 24.57 302 ILE A O 1
ATOM 2376 N N . PHE A 1 311 ? 19.392 0.639 15.944 1.00 25.68 303 PHE A N 1
ATOM 2377 C CA . PHE A 1 311 ? 20.400 1.675 16.159 1.00 24.27 303 PHE A CA 1
ATOM 2378 C C . PHE A 1 311 ? 21.735 1.068 16.554 1.00 24.57 303 PHE A C 1
ATOM 2379 O O . PHE A 1 311 ? 21.785 0.054 17.249 1.00 21.60 303 PHE A O 1
ATOM 2387 N N . GLU A 1 312 ? 22.823 1.726 16.148 1.00 17.33 304 GLU A N 1
ATOM 2388 C CA . GLU A 1 312 ? 24.137 1.401 16.683 1.00 18.68 304 GLU A CA 1
ATOM 2389 C C . GLU A 1 312 ? 24.970 2.669 16.789 1.00 19.45 304 GLU A C 1
ATOM 2390 O O . GLU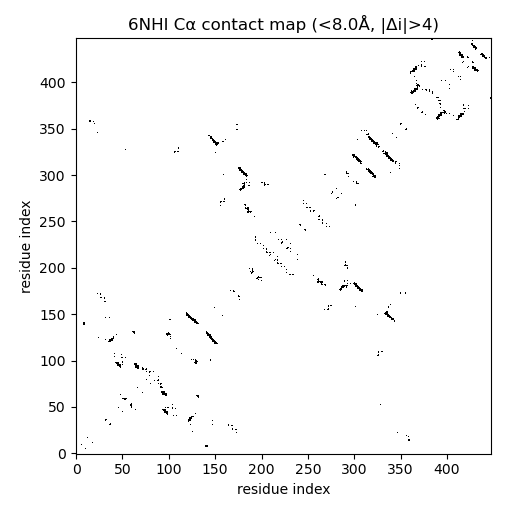 A 1 312 ? 25.002 3.475 15.854 1.00 23.57 304 GLU A O 1
ATOM 2396 N N . VAL A 1 313 ? 25.645 2.842 17.922 1.00 21.34 305 VAL A N 1
ATOM 2397 C CA . VAL A 1 313 ? 26.357 4.074 18.237 1.00 19.06 305 VAL A CA 1
ATOM 2398 C C . VAL A 1 313 ? 27.848 3.790 18.251 1.00 23.67 305 VAL A C 1
ATOM 2399 O O . VAL A 1 313 ? 28.299 2.830 18.883 1.00 23.07 305 VAL A O 1
ATOM 2403 N N . LYS A 1 314 ? 28.617 4.627 17.570 1.00 26.43 306 LYS A N 1
ATOM 2404 C CA . LYS A 1 314 ? 30.062 4.503 17.629 1.00 29.83 306 LYS A CA 1
ATOM 2405 C C . LYS A 1 314 ? 30.675 5.861 17.936 1.00 26.26 306 LYS A C 1
ATOM 2406 O O . LYS A 1 314 ? 30.161 6.899 17.511 1.00 22.87 306 LYS A O 1
ATOM 2412 N N . ALA A 1 315 ? 31.745 5.848 18.722 1.00 25.57 307 ALA A N 1
ATOM 2413 C CA . ALA A 1 315 ? 32.496 7.067 18.957 1.00 31.29 307 ALA A CA 1
ATOM 2414 C C . ALA A 1 315 ? 33.297 7.408 17.709 1.00 36.82 307 ALA A C 1
ATOM 2415 O O . ALA A 1 315 ? 33.904 6.532 17.086 1.00 34.67 307 ALA A O 1
ATOM 2417 N N . LYS A 1 316 ? 33.290 8.682 17.338 1.00 40.42 308 LYS A N 1
ATOM 2418 C CA . LYS A 1 316 ? 34.060 9.107 16.179 1.00 38.98 308 LYS A CA 1
ATOM 2419 C C . LYS A 1 316 ? 35.545 9.134 16.506 1.00 44.95 308 LYS A C 1
ATOM 2420 O O . LYS A 1 316 ? 35.952 9.580 17.582 1.00 40.82 308 LYS A O 1
ATOM 2426 N N . GLY A 1 317 ? 36.360 8.677 15.558 1.00 50.34 309 GLY A N 1
ATOM 2427 C CA . GLY A 1 317 ? 37.793 8.846 15.681 1.00 54.03 309 GLY A CA 1
ATOM 2428 C C . GLY A 1 317 ? 38.463 8.015 16.750 1.00 57.74 309 GLY A C 1
ATOM 2429 O O . GLY A 1 317 ? 39.542 8.387 17.219 1.00 60.46 309 GLY A O 1
ATOM 2430 N N . VAL A 1 318 ? 37.860 6.899 17.156 1.00 54.32 310 VAL A N 1
ATOM 2431 C CA . VAL A 1 318 ? 38.460 5.972 18.112 1.00 55.48 310 VAL A CA 1
ATOM 2432 C C . VAL A 1 318 ? 38.240 4.557 17.598 1.00 60.24 310 VAL A C 1
ATOM 2433 O O . VAL A 1 318 ? 37.103 4.169 17.309 1.00 69.46 310 VAL A O 1
ATOM 2437 N N . GLU A 1 319 ? 39.314 3.786 17.488 1.00 60.32 311 GLU A N 1
ATOM 2438 C CA . GLU A 1 319 ? 39.171 2.360 17.206 1.00 63.22 311 GLU A CA 1
ATOM 2439 C C . GLU A 1 319 ? 38.530 1.713 18.426 1.00 68.02 311 GLU A C 1
ATOM 2440 O O . GLU A 1 319 ? 39.204 1.404 19.411 1.00 80.30 311 GLU A O 1
ATOM 2442 N N . MET A 1 320 ? 37.212 1.541 18.378 1.00 53.76 312 MET A N 1
ATOM 2443 C CA . MET A 1 320 ? 36.482 0.898 19.455 1.00 41.03 312 MET A CA 1
ATOM 2444 C C . MET A 1 320 ? 35.236 0.259 18.865 1.00 42.35 312 MET A C 1
ATOM 2445 O O . MET A 1 320 ? 34.693 0.737 17.865 1.00 44.92 312 MET A O 1
ATOM 2450 N N . GLY A 1 321 ? 34.784 -0.829 19.481 1.00 43.51 313 GLY A N 1
ATOM 2451 C CA . GLY A 1 321 ? 33.503 -1.386 19.092 1.00 37.82 313 GLY A CA 1
ATOM 2452 C C . GLY A 1 321 ? 32.362 -0.429 19.386 1.00 34.31 313 GLY A C 1
ATOM 2453 O O . GLY A 1 321 ? 32.581 0.654 19.929 1.00 30.66 313 GLY A O 1
ATOM 2454 N N . SER A 1 322 ? 31.142 -0.831 19.041 1.00 35.78 314 SER A N 1
ATOM 2455 C CA . SER A 1 322 ? 29.957 -0.041 19.339 1.00 37.02 314 SER A CA 1
ATOM 2456 C C . SER A 1 322 ? 29.830 0.234 20.833 1.00 30.69 314 SER A C 1
ATOM 2457 O O . SER A 1 322 ? 30.165 -0.605 21.667 1.00 30.39 314 SER A O 1
ATOM 2460 N N . ILE A 1 323 ? 29.335 1.422 21.171 1.00 27.11 315 ILE A N 1
ATOM 2461 C CA . ILE A 1 323 ? 29.124 1.806 22.557 1.00 24.48 315 ILE A CA 1
ATOM 2462 C C . ILE A 1 323 ? 27.646 1.896 22.885 1.00 23.89 315 ILE A C 1
ATOM 2463 O O . ILE A 1 323 ? 27.273 2.478 23.900 1.00 27.02 315 ILE A O 1
ATOM 2468 N N . GLY A 1 324 ? 26.796 1.367 22.029 1.00 23.13 316 GLY A N 1
ATOM 2469 C CA . GLY A 1 324 ? 25.389 1.332 22.313 1.00 21.18 316 GLY A CA 1
ATOM 2470 C C . GLY A 1 324 ? 24.634 0.882 21.092 1.00 25.20 316 GLY A C 1
ATOM 2471 O O . GLY A 1 324 ? 25.150 0.974 19.967 1.00 23.25 316 GLY A O 1
ATOM 2472 N N . GLY A 1 325 ? 23.427 0.374 21.318 1.00 19.84 317 GLY A N 1
ATOM 2473 C CA . GLY A 1 325 ? 22.537 -0.033 20.251 1.00 24.27 317 GLY A CA 1
ATOM 2474 C C . GLY A 1 325 ? 21.167 -0.287 20.826 1.00 26.90 317 GLY A C 1
ATOM 2475 O O . GLY A 1 325 ? 20.971 -0.269 22.045 1.00 23.15 317 GLY A O 1
ATOM 2476 N N . GLY A 1 326 ? 20.214 -0.506 19.929 1.00 25.04 318 GLY A N 1
ATOM 2477 C CA . GLY A 1 326 ? 18.873 -0.873 20.358 1.00 24.44 318 GLY A CA 1
ATOM 2478 C C . GLY A 1 326 ? 17.946 -0.950 19.170 1.00 26.86 318 GLY A C 1
ATOM 2479 O O . GLY A 1 326 ? 18.393 -1.016 18.023 1.00 21.19 318 GLY A O 1
ATOM 2480 N N . GLY A 1 327 ? 16.649 -0.954 19.450 1.00 20.56 319 GLY A N 1
ATOM 2481 C CA . GLY A 1 327 ? 15.676 -0.832 18.386 1.00 19.11 319 GLY A CA 1
ATOM 2482 C C . GLY A 1 327 ? 14.271 -1.156 18.861 1.00 20.09 319 GLY A C 1
ATOM 2483 O O . GLY A 1 327 ? 14.023 -1.364 20.056 1.00 21.43 319 GLY A O 1
ATOM 2484 N N . ARG A 1 328 ? 13.355 -1.191 17.889 1.00 17.15 320 ARG A N 1
ATOM 2485 C CA . ARG A 1 328 ? 11.947 -1.475 18.151 1.00 27.53 320 ARG A CA 1
ATOM 2486 C C . ARG A 1 328 ? 11.644 -2.967 18.036 1.00 28.23 320 ARG A C 1
ATOM 2487 O O . ARG A 1 328 ? 12.143 -3.638 17.132 1.00 27.64 320 ARG A O 1
ATOM 2495 N N . TYR A 1 329 ? 10.812 -3.479 18.953 1.00 23.74 321 TYR A N 1
ATOM 2496 C CA . TYR A 1 329 ? 10.451 -4.897 19.005 1.00 28.71 321 TYR A CA 1
ATOM 2497 C C . TYR A 1 329 ? 8.934 -5.054 19.064 1.00 25.36 321 TYR A C 1
ATOM 2498 O O . TYR A 1 329 ? 8.189 -4.099 19.306 1.00 31.53 321 TYR A O 1
ATOM 2507 N N . ASN A 1 330 ? 8.475 -6.284 18.852 1.00 30.29 322 ASN A N 1
ATOM 2508 C CA . ASN A 1 330 ? 7.047 -6.499 18.623 1.00 32.20 322 ASN A CA 1
ATOM 2509 C C . ASN A 1 330 ? 6.240 -6.437 19.911 1.00 30.88 322 ASN A C 1
ATOM 2510 O O . ASN A 1 330 ? 5.185 -5.795 19.951 1.00 29.78 322 ASN A O 1
ATOM 2515 N N . ASN A 1 331 ? 6.685 -7.142 20.957 1.00 30.75 323 ASN A N 1
ATOM 2516 C CA . ASN A 1 331 ? 5.873 -7.270 22.169 1.00 30.32 323 ASN A CA 1
ATOM 2517 C C . ASN A 1 331 ? 6.788 -7.645 23.323 1.00 28.93 323 ASN A C 1
ATOM 2518 O O . ASN A 1 331 ? 7.307 -8.767 23.364 1.00 33.27 323 ASN A O 1
ATOM 2523 N N . LEU A 1 332 ? 6.951 -6.711 24.262 1.00 25.81 324 LEU A N 1
ATOM 2524 C CA . LEU A 1 332 ? 7.816 -6.915 25.421 1.00 25.37 324 LEU A CA 1
ATOM 2525 C C . LEU A 1 332 ? 7.493 -8.201 26.161 1.00 26.23 324 LEU A C 1
ATOM 2526 O O . LEU A 1 332 ? 8.388 -8.976 26.500 1.00 27.30 324 LEU A O 1
ATOM 2531 N N . THR A 1 333 ? 6.215 -8.435 26.444 1.00 26.26 325 THR A N 1
ATOM 2532 C CA . THR A 1 333 ? 5.800 -9.471 27.373 1.00 26.59 325 THR A CA 1
ATOM 2533 C C . THR A 1 333 ? 5.335 -10.737 26.666 1.00 33.97 325 THR A C 1
ATOM 2534 O O . THR A 1 333 ? 4.615 -11.538 27.267 1.00 32.95 325 THR A O 1
ATOM 2538 N N . GLU A 1 334 ? 5.743 -10.932 25.410 1.00 27.85 326 GLU A N 1
ATOM 2539 C CA . GLU A 1 334 ? 5.359 -12.119 24.643 1.00 41.17 326 GLU A CA 1
ATOM 2540 C C . GLU A 1 334 ? 5.631 -13.413 25.413 1.00 42.11 326 GLU A C 1
ATOM 2541 O O . GLU A 1 334 ? 4.747 -14.270 25.559 1.00 38.30 326 GLU A O 1
ATOM 2547 N N . VAL A 1 335 ? 6.852 -13.563 25.929 1.00 38.50 327 VAL A N 1
ATOM 2548 C CA . VAL A 1 335 ? 7.235 -14.818 26.566 1.00 41.78 327 VAL A CA 1
ATOM 2549 C C . VAL A 1 335 ? 6.501 -15.075 27.872 1.00 39.43 327 VAL A C 1
ATOM 2550 O O . VAL A 1 335 ? 6.537 -16.199 28.385 1.00 42.76 327 VAL A O 1
ATOM 2554 N N . PHE A 1 336 ? 5.821 -14.079 28.428 1.00 33.69 328 PHE A N 1
ATOM 2555 C CA . PHE A 1 336 ? 5.069 -14.276 29.660 1.00 31.51 328 PHE A CA 1
ATOM 2556 C C . PHE A 1 336 ? 3.564 -14.342 29.421 1.00 35.67 328 PHE A C 1
ATOM 2557 O O . PHE A 1 336 ? 2.789 -14.337 30.379 1.00 42.19 328 PHE A O 1
ATOM 2565 N N . GLY A 1 337 ? 3.134 -14.425 28.166 1.00 47.15 329 GLY A N 1
ATOM 2566 C CA . GLY A 1 337 ? 1.721 -14.583 27.881 1.00 46.11 329 GLY A CA 1
ATOM 2567 C C . GLY A 1 337 ? 0.894 -13.333 28.061 1.00 45.56 329 GLY A C 1
ATOM 2568 O O . GLY A 1 337 ? -0.289 -13.426 28.408 1.00 48.81 329 GLY A O 1
ATOM 2569 N N . VAL A 1 338 ? 1.488 -12.159 27.859 1.00 42.17 330 VAL A N 1
ATOM 2570 C CA . VAL A 1 338 ? 0.763 -10.893 27.854 1.00 40.54 330 VAL A CA 1
ATOM 2571 C C . VAL A 1 338 ? 1.004 -10.244 26.495 1.00 42.96 330 VAL A C 1
ATOM 2572 O O . VAL A 1 338 ? 2.158 -10.004 26.107 1.00 36.55 330 VAL A O 1
ATOM 2576 N N . LYS A 1 339 ? -0.078 -9.977 25.770 1.00 38.82 331 LYS A N 1
ATOM 2577 C CA . LYS A 1 339 ? -0.005 -9.502 24.397 1.00 34.70 331 LYS A CA 1
ATOM 2578 C C . LYS A 1 339 ? -0.085 -7.976 24.324 1.00 38.76 331 LYS A C 1
ATOM 2579 O O . LYS A 1 339 ? -0.477 -7.294 25.278 1.00 37.38 331 LYS A O 1
ATOM 2581 N N . ASN A 1 340 ? 0.333 -7.445 23.172 1.00 41.19 332 ASN A N 1
ATOM 2582 C CA . ASN A 1 340 ? 0.074 -6.054 22.785 1.00 41.58 332 ASN A CA 1
ATOM 2583 C C . ASN A 1 340 ? 0.760 -5.056 23.714 1.00 38.83 332 ASN A C 1
ATOM 2584 O O . ASN A 1 340 ? 0.168 -4.070 24.147 1.00 39.01 332 ASN A O 1
ATOM 2589 N N . ILE A 1 341 ? 2.024 -5.320 24.018 1.00 30.61 333 ILE A N 1
ATOM 2590 C CA . ILE A 1 341 ? 2.846 -4.319 24.671 1.00 29.12 333 ILE A CA 1
ATOM 2591 C C . ILE A 1 341 ? 4.052 -4.073 23.764 1.00 30.52 333 ILE A C 1
ATOM 2592 O O . ILE A 1 341 ? 5.167 -4.543 24.040 1.00 29.43 333 ILE A O 1
ATOM 2597 N N . PRO A 1 342 ? 3.870 -3.370 22.656 1.00 28.21 334 PRO A N 1
ATOM 2598 C CA . PRO A 1 342 ? 5.004 -3.082 21.783 1.00 33.54 334 PRO A CA 1
ATOM 2599 C C . PRO A 1 342 ? 5.946 -2.126 22.486 1.00 30.70 334 PRO A C 1
ATOM 2600 O O . PRO A 1 342 ? 5.578 -1.446 23.445 1.00 28.40 334 PRO A O 1
ATOM 2604 N N . GLY A 1 343 ? 7.176 -2.073 21.999 1.00 25.00 335 GLY A N 1
ATOM 2605 C CA . GLY A 1 343 ? 8.133 -1.213 22.670 1.00 27.44 335 GLY A CA 1
ATOM 2606 C C . GLY A 1 343 ? 9.364 -0.996 21.828 1.00 25.73 335 GLY A C 1
ATOM 2607 O O . GLY A 1 343 ? 9.558 -1.632 20.790 1.00 19.31 335 GLY A O 1
ATOM 2608 N N . ILE A 1 344 ? 10.193 -0.080 22.306 1.00 23.67 336 ILE A N 1
ATOM 2609 C CA . ILE A 1 344 ? 11.474 0.230 21.692 1.00 19.74 336 ILE A CA 1
ATOM 2610 C C . ILE A 1 344 ? 12.463 0.522 22.807 1.00 22.78 336 ILE A C 1
ATOM 2611 O O . ILE A 1 344 ? 12.105 1.122 23.830 1.00 19.44 336 ILE A O 1
ATOM 2616 N N . GLY A 1 345 ? 13.695 0.060 22.633 1.00 17.64 337 GLY A N 1
ATOM 2617 C CA . GLY A 1 345 ? 14.705 0.213 23.665 1.00 23.84 337 GLY A CA 1
ATOM 2618 C C . GLY A 1 345 ? 16.054 0.593 23.090 1.00 23.33 337 GLY A C 1
ATOM 2619 O O . GLY A 1 345 ? 16.363 0.302 21.937 1.00 24.46 337 GLY A O 1
ATOM 2620 N N . ILE A 1 346 ? 16.861 1.266 23.915 1.00 23.85 338 ILE A N 1
ATOM 2621 C CA . ILE A 1 346 ? 18.252 1.553 23.589 1.00 20.89 338 ILE A CA 1
ATOM 2622 C C . ILE A 1 346 ? 19.104 1.129 24.774 1.00 22.67 338 ILE A C 1
ATOM 2623 O O . ILE A 1 346 ? 18.623 1.011 25.903 1.00 22.73 338 ILE A O 1
ATOM 2628 N N . SER A 1 347 ? 20.387 0.902 24.504 1.00 16.79 339 SER A N 1
ATOM 2629 C CA . SER A 1 347 ? 21.348 0.500 25.518 1.00 15.51 339 SER A CA 1
ATOM 2630 C C . SER A 1 347 ? 22.596 1.354 25.389 1.00 22.30 339 SER A C 1
ATOM 2631 O O . SER A 1 347 ? 22.941 1.808 24.293 1.00 21.58 339 SER A O 1
ATOM 2634 N N . PHE A 1 348 ? 23.279 1.549 26.515 1.00 19.56 340 PHE A N 1
ATOM 2635 C CA . PHE A 1 348 ? 24.581 2.202 26.558 1.00 22.53 340 PHE A CA 1
ATOM 2636 C C . PHE A 1 348 ? 25.608 1.177 27.015 1.00 22.46 340 PHE A C 1
ATOM 2637 O O . PHE A 1 348 ? 25.410 0.505 28.034 1.00 22.57 340 PHE A O 1
ATOM 2645 N N . GLY A 1 349 ? 26.684 1.030 26.249 1.00 22.04 341 GLY A N 1
ATOM 2646 C CA . GLY A 1 349 ? 27.761 0.150 26.664 1.00 26.28 341 GLY A CA 1
ATOM 2647 C C . GLY A 1 349 ? 28.719 0.848 27.605 1.00 31.31 341 GLY A C 1
ATOM 2648 O O . GLY A 1 349 ? 29.566 1.632 27.160 1.00 27.29 341 GLY A O 1
ATOM 2649 N N . LEU A 1 350 ? 28.615 0.560 28.908 1.00 25.21 342 LEU A N 1
ATOM 2650 C CA . LEU A 1 350 ? 29.288 1.406 29.886 1.00 22.56 342 LEU A CA 1
ATOM 2651 C C . LEU A 1 350 ? 30.778 1.127 29.957 1.00 28.15 342 LEU A C 1
ATOM 2652 O O . LEU A 1 350 ? 31.570 2.067 30.096 1.00 25.96 342 LEU A O 1
ATOM 2657 N N . ASP A 1 351 ? 31.182 -0.153 29.914 1.00 27.81 343 ASP A N 1
ATOM 2658 C CA A ASP A 1 351 ? 32.606 -0.462 29.959 0.55 26.58 343 ASP A CA 1
ATOM 2659 C CA B ASP A 1 351 ? 32.607 -0.465 29.951 0.45 26.69 343 ASP A CA 1
ATOM 2660 C C . ASP A 1 351 ? 33.325 0.084 28.721 1.00 23.20 343 ASP A C 1
ATOM 2661 O O . ASP A 1 351 ? 34.431 0.622 28.830 1.00 31.00 343 ASP A O 1
ATOM 2670 N N . ARG A 1 352 ? 32.708 -0.025 27.538 1.00 22.54 344 ARG A N 1
ATOM 2671 C CA . ARG A 1 352 ? 33.338 0.539 26.336 1.00 28.14 344 ARG A CA 1
ATOM 2672 C C . ARG A 1 352 ? 33.302 2.064 26.346 1.00 24.07 344 ARG A C 1
ATOM 2673 O O . ARG A 1 352 ? 34.271 2.714 25.940 1.00 22.81 344 ARG A O 1
ATOM 2681 N N . THR A 1 353 ? 32.181 2.656 26.774 1.00 20.92 345 THR A N 1
ATOM 2682 C CA . THR A 1 353 ? 32.142 4.103 26.950 1.00 23.41 345 THR A CA 1
ATOM 2683 C C . THR A 1 353 ? 33.260 4.554 27.879 1.00 32.75 345 THR A C 1
ATOM 2684 O O . THR A 1 353 ? 33.975 5.525 27.585 1.00 25.73 345 THR A O 1
ATOM 2688 N N . TYR A 1 354 ? 33.471 3.813 28.970 1.00 21.88 346 TYR A N 1
ATOM 2689 C CA . TYR A 1 354 ? 34.558 4.130 29.890 1.00 22.96 346 TYR A CA 1
ATOM 2690 C C . TYR A 1 354 ? 35.911 4.102 29.179 1.00 32.44 346 TYR A C 1
ATOM 2691 O O . TYR A 1 354 ? 36.743 5.001 29.372 1.00 27.04 346 TYR A O 1
ATOM 2700 N N . LEU A 1 355 ? 36.153 3.071 28.365 1.00 24.80 347 LEU A N 1
ATOM 2701 C CA . LEU A 1 355 ? 37.425 2.973 27.645 1.00 29.39 347 LEU A CA 1
ATOM 2702 C C . LEU A 1 355 ? 37.596 4.118 26.656 1.00 25.96 347 LEU A C 1
ATOM 2703 O O . LEU A 1 355 ? 38.694 4.663 26.518 1.00 28.09 347 LEU A O 1
ATOM 2708 N N . VAL A 1 356 ? 36.510 4.511 25.980 1.00 28.31 348 VAL A N 1
ATOM 2709 C CA . VAL A 1 356 ? 36.563 5.629 25.036 1.00 31.55 348 VAL A CA 1
ATOM 2710 C C . VAL A 1 356 ? 36.863 6.936 25.765 1.00 34.33 348 VAL A C 1
ATOM 2711 O O . VAL A 1 356 ? 37.712 7.729 25.337 1.00 30.92 348 VAL A O 1
ATOM 2715 N N . MET A 1 357 ? 36.162 7.184 26.873 1.00 23.75 349 MET A N 1
ATOM 2716 C CA . MET A 1 357 ? 36.409 8.399 27.641 1.00 29.21 349 MET A CA 1
ATOM 2717 C C . MET A 1 357 ? 37.820 8.414 28.192 1.00 34.17 349 MET A C 1
ATOM 2718 O O . MET A 1 357 ? 38.454 9.474 28.265 1.00 36.41 349 MET A O 1
ATOM 2723 N N . GLU A 1 358 ? 38.330 7.249 28.579 1.00 30.96 350 GLU A N 1
ATOM 2724 C CA . GLU A 1 358 ? 39.706 7.175 29.052 1.00 37.31 350 GLU A CA 1
ATOM 2725 C C . GLU A 1 358 ? 40.677 7.595 27.955 1.00 34.59 350 GLU A C 1
ATOM 2726 O O . GLU A 1 358 ? 41.589 8.394 28.190 1.00 32.40 350 GLU A O 1
ATOM 2732 N N . GLU A 1 359 ? 40.480 7.079 26.742 1.00 28.91 351 GLU A N 1
ATOM 2733 C CA . GLU A 1 359 ? 41.388 7.399 25.643 1.00 37.93 351 GLU A CA 1
ATOM 2734 C C . GLU A 1 359 ? 41.342 8.883 25.292 1.00 39.75 351 GLU A C 1
ATOM 2735 O O . GLU A 1 359 ? 42.374 9.493 24.997 1.00 41.84 351 GLU A O 1
ATOM 2741 N N . LEU A 1 360 ? 40.162 9.481 25.323 1.00 38.97 352 LEU A N 1
ATOM 2742 C CA . LEU A 1 360 ? 39.994 10.869 24.928 1.00 30.63 352 LEU A CA 1
ATOM 2743 C C . LEU A 1 360 ? 40.279 11.853 26.053 1.00 33.71 352 LEU A C 1
ATOM 2744 O O . LEU A 1 360 ? 40.123 13.057 25.849 1.00 40.53 352 LEU A O 1
ATOM 2749 N N . GLY A 1 361 ? 40.663 11.376 27.236 1.00 44.71 353 GLY A N 1
ATOM 2750 C CA . GLY A 1 361 ? 40.921 12.261 28.354 1.00 38.09 353 GLY A CA 1
ATOM 2751 C C . GLY A 1 361 ? 39.701 12.956 28.913 1.00 41.19 353 GLY A C 1
ATOM 2752 O O . GLY A 1 361 ? 39.811 14.080 29.404 1.00 45.19 353 GLY A O 1
ATOM 2753 N N . LEU A 1 362 ? 38.543 12.306 28.886 1.00 40.79 354 LEU A N 1
ATOM 2754 C CA . LEU A 1 362 ? 37.290 12.973 29.210 1.00 40.27 354 LEU A CA 1
ATOM 2755 C C . LEU A 1 362 ? 36.883 12.874 30.673 1.00 39.80 354 LEU A C 1
ATOM 2756 O O . LEU A 1 362 ? 35.895 13.510 31.060 1.00 38.42 354 LEU A O 1
ATOM 2761 N N . PHE A 1 363 ? 37.594 12.099 31.493 1.00 41.58 355 PHE A N 1
ATOM 2762 C CA . PHE A 1 363 ? 37.155 12.013 32.884 1.00 39.38 355 PHE A CA 1
ATOM 2763 C C . PHE A 1 363 ? 37.535 13.281 33.636 1.00 49.66 355 PHE A C 1
ATOM 2764 O O . PHE A 1 363 ? 38.638 13.798 33.459 1.00 48.55 355 PHE A O 1
ATOM 2772 N N . PRO A 1 364 ? 36.639 13.799 34.467 1.00 60.76 356 PRO A N 1
ATOM 2773 C CA . PRO A 1 364 ? 36.917 15.057 35.165 1.00 67.64 356 PRO A CA 1
ATOM 2774 C C . PRO A 1 364 ? 38.073 14.913 36.144 1.00 65.97 356 PRO A C 1
ATOM 2775 O O . PRO A 1 364 ? 38.458 13.813 36.545 1.00 58.79 356 PRO A O 1
ATOM 2779 N N . GLU A 1 365 ? 38.635 16.056 36.523 1.00 73.10 357 GLU A N 1
ATOM 2780 C CA . GLU A 1 365 ? 39.747 16.075 37.467 1.00 79.04 357 GLU A CA 1
ATOM 2781 C C . GLU A 1 365 ? 39.395 16.881 38.712 1.00 81.55 357 GLU A C 1
ATOM 2782 O O . GLU A 1 365 ? 39.739 16.490 39.831 1.00 85.20 357 GLU A O 1
ATOM 2784 N N . THR A 1 368 ? 38.935 13.593 42.280 1.00 67.46 360 THR A N 1
ATOM 2785 C CA . THR A 1 368 ? 39.761 12.797 43.190 1.00 74.91 360 THR A CA 1
ATOM 2786 C C . THR A 1 368 ? 39.300 12.942 44.650 1.00 79.57 360 THR A C 1
ATOM 2787 O O . THR A 1 368 ? 38.885 14.023 45.067 1.00 87.28 360 THR A O 1
ATOM 2789 N N . VAL A 1 369 ? 39.372 11.863 45.430 1.00 74.81 361 VAL A N 1
ATOM 2790 C CA . VAL A 1 369 ? 38.834 11.846 46.789 1.00 67.47 361 VAL A CA 1
ATOM 2791 C C . VAL A 1 369 ? 40.004 11.864 47.766 1.00 64.40 361 VAL A C 1
ATOM 2792 O O . VAL A 1 369 ? 40.610 10.831 48.078 1.00 68.05 361 VAL A O 1
ATOM 2796 N N . LYS A 1 370 ? 40.323 13.054 48.261 1.00 55.60 362 LYS A N 1
ATOM 2797 C CA . LYS A 1 370 ? 41.234 13.196 49.383 1.00 47.93 362 LYS A CA 1
ATOM 2798 C C . LYS A 1 370 ? 40.806 14.445 50.133 1.00 36.16 362 LYS A C 1
ATOM 2799 O O . LYS A 1 370 ? 40.122 15.310 49.578 1.00 38.06 362 LYS A O 1
ATOM 2801 N N . VAL A 1 371 ? 41.182 14.528 51.410 1.00 32.21 363 VAL A N 1
ATOM 2802 C CA . VAL A 1 371 ? 40.850 15.738 52.134 1.00 29.20 363 VAL A CA 1
ATOM 2803 C C . VAL A 1 371 ? 41.604 16.903 51.500 1.00 28.09 363 VAL A C 1
ATOM 2804 O O . VAL A 1 371 ? 42.681 16.741 50.911 1.00 26.46 363 VAL A O 1
ATOM 2808 N N . GLU A 1 372 ? 40.990 18.076 51.569 1.00 27.54 364 GLU A N 1
ATOM 2809 C CA . GLU A 1 372 ? 41.671 19.300 51.179 1.00 22.96 364 GLU A CA 1
ATOM 2810 C C . GLU A 1 372 ? 42.742 19.670 52.199 1.00 27.12 364 GLU A C 1
ATOM 2811 O O . GLU A 1 372 ? 43.792 20.209 51.832 1.00 26.67 364 GLU A O 1
ATOM 2817 N N . TYR A 1 373 ? 42.494 19.387 53.488 1.00 27.22 365 TYR A N 1
ATOM 2818 C CA . TYR A 1 373 ? 43.359 19.834 54.578 1.00 23.93 365 TYR A CA 1
ATOM 2819 C C . TYR A 1 373 ? 43.662 18.683 55.523 1.00 28.31 365 TYR A C 1
ATOM 2820 O O . TYR A 1 373 ? 42.753 18.163 56.182 1.00 21.22 365 TYR A O 1
ATOM 2829 N N . LEU A 1 374 ? 44.938 18.313 55.620 1.00 26.72 366 LEU A N 1
ATOM 2830 C CA . LEU A 1 374 ? 45.407 17.398 56.655 1.00 25.19 366 LEU A CA 1
ATOM 2831 C C . LEU A 1 374 ? 45.988 18.214 57.798 1.00 26.55 366 LEU A C 1
ATOM 2832 O O . LEU A 1 374 ? 46.866 19.050 57.573 1.00 29.25 366 LEU A O 1
ATOM 2837 N N . PHE A 1 375 ? 45.501 17.980 59.016 1.00 22.59 367 PHE A N 1
ATOM 2838 C CA . PHE A 1 375 ? 46.073 18.611 60.194 1.00 22.57 367 PHE A CA 1
ATOM 2839 C C . PHE A 1 375 ? 47.137 17.692 60.766 1.00 25.92 367 PHE A C 1
ATOM 2840 O O . PHE A 1 375 ? 46.862 16.522 61.052 1.00 26.01 367 PHE A O 1
ATOM 2848 N N . ALA A 1 376 ? 48.357 18.218 60.888 1.00 25.19 368 ALA A N 1
ATOM 2849 C CA . ALA A 1 376 ? 49.413 17.554 61.636 1.00 26.31 368 ALA A CA 1
ATOM 2850 C C . ALA A 1 376 ? 48.977 17.345 63.079 1.00 25.78 368 ALA A C 1
ATOM 2851 O O . ALA A 1 376 ? 48.247 18.157 63.655 1.00 27.92 368 ALA A O 1
ATOM 2853 N N . ASN A 1 377 ? 49.430 16.245 63.667 1.00 30.58 369 ASN A N 1
ATOM 2854 C CA . ASN A 1 377 ? 49.054 15.858 65.029 1.00 29.96 369 ASN A CA 1
ATOM 2855 C C . ASN A 1 377 ? 50.276 16.070 65.914 1.00 30.49 369 ASN A C 1
ATOM 2856 O O . ASN A 1 377 ? 51.214 15.269 65.883 1.00 28.62 369 ASN A O 1
ATOM 2861 N N . TYR A 1 378 ? 50.266 17.158 66.697 1.00 30.19 370 TYR A N 1
ATOM 2862 C CA . TYR A 1 378 ? 51.378 17.502 67.586 1.00 30.82 370 TYR A CA 1
ATOM 2863 C C . TYR A 1 378 ? 51.357 16.744 68.910 1.00 38.14 370 TYR A C 1
ATOM 2864 O O . TYR A 1 378 ? 52.373 16.738 69.622 1.00 39.80 370 TYR A O 1
ATOM 2873 N N . GLY A 1 379 ? 50.233 16.127 69.264 1.00 28.74 371 GLY A N 1
ATOM 2874 C CA . GLY A 1 379 ? 50.042 15.629 70.608 1.00 34.14 371 GLY A CA 1
ATOM 2875 C C . GLY A 1 379 ? 48.605 15.805 71.050 1.00 36.28 371 GLY A C 1
ATOM 2876 O O . GLY A 1 379 ? 47.831 16.536 70.420 1.00 36.76 371 GLY A O 1
ATOM 2877 N N . GLU A 1 380 ? 48.236 15.145 72.145 1.00 35.39 372 GLU A N 1
ATOM 2878 C CA . GLU A 1 380 ? 46.832 15.085 72.534 1.00 35.69 372 GLU A CA 1
ATOM 2879 C C . GLU A 1 380 ? 46.278 16.471 72.846 1.00 32.08 372 GLU A C 1
ATOM 2880 O O . GLU A 1 380 ? 45.179 16.825 72.403 1.00 35.25 372 GLU A O 1
ATOM 2886 N N . GLU A 1 381 ? 47.026 17.273 73.604 1.00 31.26 373 GLU A N 1
ATOM 2887 C CA . GLU A 1 381 ? 46.566 18.616 73.961 1.00 40.23 373 GLU A CA 1
ATOM 2888 C C . GLU A 1 381 ? 46.234 19.456 72.729 1.00 37.13 373 GLU A C 1
ATOM 2889 O O . GLU A 1 381 ? 45.170 20.081 72.658 1.00 39.21 373 GLU A O 1
ATOM 2895 N N . GLU A 1 382 ? 47.139 19.499 71.751 1.00 37.05 374 GLU A N 1
ATOM 2896 C CA . GLU A 1 382 ? 46.916 20.335 70.571 1.00 35.50 374 GLU A CA 1
ATOM 2897 C C . GLU A 1 382 ? 45.910 19.721 69.598 1.00 34.99 374 GLU A C 1
ATOM 2898 O O . GLU A 1 382 ? 45.241 20.453 68.855 1.00 33.51 374 GLU A O 1
ATOM 2904 N N . ALA A 1 383 ? 45.779 18.392 69.594 1.00 27.95 375 ALA A N 1
ATOM 2905 C CA . ALA A 1 383 ? 44.969 17.738 68.574 1.00 23.61 375 ALA A CA 1
ATOM 2906 C C . ALA A 1 383 ? 43.493 18.081 68.719 1.00 26.23 375 ALA A C 1
ATOM 2907 O O . ALA A 1 383 ? 42.769 18.125 67.716 1.00 25.74 375 ALA A O 1
ATOM 2909 N N . ILE A 1 384 ? 43.021 18.319 69.950 1.00 25.90 376 ILE A N 1
ATOM 2910 C CA . ILE A 1 384 ? 41.609 18.658 70.120 1.00 24.27 376 ILE A CA 1
ATOM 2911 C C . ILE A 1 384 ? 41.289 19.977 69.423 1.00 24.40 376 ILE A C 1
ATOM 2912 O O . ILE A 1 384 ? 40.191 20.147 68.873 1.00 31.30 376 ILE A O 1
ATOM 2917 N N . GLU A 1 385 ? 42.238 20.915 69.404 1.00 25.03 377 GLU A N 1
ATOM 2918 C CA . GLU A 1 385 ? 42.000 22.178 68.704 1.00 33.56 377 GLU A CA 1
ATOM 2919 C C . GLU A 1 385 ? 41.961 21.973 67.197 1.00 31.32 377 GLU A C 1
ATOM 2920 O O . GLU A 1 385 ? 41.188 22.640 66.504 1.00 24.27 377 GLU A O 1
ATOM 2926 N N . ALA A 1 386 ? 42.750 21.034 66.676 1.00 31.40 378 ALA A N 1
ATOM 2927 C CA . ALA A 1 386 ? 42.605 20.671 65.272 1.00 26.22 378 ALA A CA 1
ATOM 2928 C C . ALA A 1 386 ? 41.220 20.088 65.006 1.00 26.72 378 ALA A C 1
ATOM 2929 O O . ALA A 1 386 ? 40.551 20.472 64.039 1.00 26.80 378 ALA A O 1
ATOM 2931 N N . MET A 1 387 ? 40.760 19.171 65.871 1.00 22.48 379 MET A N 1
ATOM 2932 C CA . MET A 1 387 ? 39.423 18.595 65.700 1.00 22.09 379 MET A CA 1
ATOM 2933 C C . MET A 1 387 ? 38.353 19.678 65.613 1.00 24.69 379 MET A C 1
ATOM 2934 O O . MET A 1 387 ? 37.424 19.578 64.801 1.00 26.03 379 MET A O 1
ATOM 2939 N N . LYS A 1 388 ? 38.472 20.722 66.441 1.00 22.96 380 LYS A N 1
ATOM 2940 C CA . LYS A 1 388 ? 37.509 21.821 66.420 1.00 30.67 380 LYS A CA 1
ATOM 2941 C C . LYS A 1 388 ? 37.487 22.522 65.064 1.00 23.65 380 LYS A C 1
ATOM 2942 O O . LYS A 1 388 ? 36.418 22.800 64.509 1.00 33.39 380 LYS A O 1
ATOM 2948 N N . LEU A 1 389 ? 38.661 22.820 64.518 1.00 23.81 381 LEU A N 1
ATOM 2949 C CA . LEU A 1 389 ? 38.726 23.470 63.214 1.00 25.09 381 LEU A CA 1
ATOM 2950 C C . LEU A 1 389 ? 38.220 22.551 62.110 1.00 24.54 381 LEU A C 1
ATOM 2951 O O . LEU A 1 389 ? 37.540 22.999 61.179 1.00 24.50 381 LEU A O 1
ATOM 2956 N N . ILE A 1 390 ? 38.552 21.262 62.198 1.00 23.44 382 ILE A N 1
ATOM 2957 C CA . ILE A 1 390 ? 38.091 20.295 61.208 1.00 22.19 382 ILE A CA 1
ATOM 2958 C C . ILE A 1 390 ? 36.569 20.263 61.153 1.00 21.81 382 ILE A C 1
ATOM 2959 O O . ILE A 1 390 ? 35.978 20.239 60.067 1.00 21.02 382 ILE A O 1
ATOM 2964 N N . ALA A 1 391 ? 35.902 20.258 62.317 1.00 25.12 383 ALA A N 1
ATOM 2965 C CA . ALA A 1 391 ? 34.438 20.246 62.297 1.00 27.74 383 ALA A CA 1
ATOM 2966 C C . ALA A 1 391 ? 33.901 21.493 61.602 1.00 27.56 383 ALA A C 1
ATOM 2967 O O . ALA A 1 391 ? 32.950 21.422 60.812 1.00 25.25 383 ALA A O 1
ATOM 2969 N N . GLN A 1 392 ? 34.524 22.643 61.857 1.00 26.65 384 GLN A N 1
ATOM 2970 C CA . GLN A 1 392 ? 34.094 23.863 61.192 1.00 29.54 384 GLN A CA 1
ATOM 2971 C C . GLN A 1 392 ? 34.300 23.776 59.684 1.00 25.91 384 GLN A C 1
ATOM 2972 O O . GLN A 1 392 ? 33.417 24.166 58.914 1.00 30.12 384 GLN A O 1
ATOM 2978 N N . LEU A 1 393 ? 35.432 23.235 59.236 1.00 25.98 385 LEU A N 1
ATOM 2979 C CA . LEU A 1 393 ? 35.624 23.087 57.794 1.00 23.33 385 LEU A CA 1
ATOM 2980 C C . LEU A 1 393 ? 34.563 22.175 57.195 1.00 27.80 385 LEU A C 1
ATOM 2981 O O . LEU A 1 393 ? 34.022 22.458 56.120 1.00 27.74 385 LEU A O 1
ATOM 2986 N N . ARG A 1 394 ? 34.258 21.071 57.879 1.00 34.07 386 ARG A N 1
ATOM 2987 C CA . ARG A 1 394 ? 33.289 20.120 57.349 1.00 33.46 386 ARG A CA 1
ATOM 2988 C C . ARG A 1 394 ? 31.891 20.716 57.301 1.00 25.86 386 ARG A C 1
ATOM 2989 O O . ARG A 1 394 ? 31.118 20.393 56.396 1.00 26.85 386 ARG A O 1
ATOM 2997 N N . GLU A 1 395 ? 31.544 21.579 58.259 1.00 27.76 387 GLU A N 1
ATOM 2998 C CA . GLU A 1 395 ? 30.242 22.242 58.215 1.00 35.05 387 GLU A CA 1
ATOM 2999 C C . GLU A 1 395 ? 30.106 23.132 56.990 1.00 35.83 387 GLU A C 1
ATOM 3000 O O . GLU A 1 395 ? 29.002 23.278 56.448 1.00 30.35 387 GLU A O 1
ATOM 3006 N N . LYS A 1 396 ? 31.207 23.739 56.549 1.00 32.82 388 LYS A N 1
ATOM 3007 C CA . LYS A 1 396 ? 31.200 24.578 55.358 1.00 36.13 388 LYS A CA 1
ATOM 3008 C C . LYS A 1 396 ? 31.345 23.766 54.073 1.00 37.26 388 LYS A C 1
ATOM 3009 O O . LYS A 1 396 ? 31.327 24.350 52.989 1.00 36.13 388 LYS A O 1
ATOM 3011 N N . GLY A 1 397 ? 31.458 22.439 54.161 1.00 32.41 389 GLY A N 1
ATOM 3012 C CA . GLY A 1 397 ? 31.572 21.603 52.983 1.00 22.82 389 GLY A CA 1
ATOM 3013 C C . GLY A 1 397 ? 32.984 21.301 52.532 1.00 25.63 389 GLY A C 1
ATOM 3014 O O . GLY A 1 397 ? 33.165 20.782 51.425 1.00 28.82 389 GLY A O 1
ATOM 3015 N N . ILE A 1 398 ? 33.985 21.581 53.362 1.00 26.75 390 ILE A N 1
ATOM 3016 C CA . ILE A 1 398 ? 35.389 21.345 53.043 1.00 27.06 390 ILE A CA 1
ATOM 3017 C C . ILE A 1 398 ? 35.862 20.086 53.761 1.00 24.13 390 ILE A C 1
ATOM 3018 O O . ILE A 1 398 ? 35.661 19.943 54.976 1.00 25.57 390 ILE A O 1
ATOM 3023 N N . SER A 1 399 ? 36.496 19.172 53.021 1.00 19.48 391 SER A N 1
ATOM 3024 C CA . SER A 1 399 ? 36.962 17.918 53.611 1.00 27.85 391 SER A CA 1
ATOM 3025 C C . SER A 1 399 ? 38.283 18.127 54.341 1.00 26.74 391 SER A C 1
ATOM 3026 O O . SER A 1 399 ? 39.165 18.856 53.871 1.00 21.50 391 SER A O 1
ATOM 3029 N N . ALA A 1 400 ? 38.420 17.475 55.491 1.00 21.97 392 ALA A N 1
ATOM 3030 C CA . ALA A 1 400 ? 39.624 17.594 56.300 1.00 20.84 392 ALA A CA 1
ATOM 3031 C C . ALA A 1 400 ? 39.678 16.418 57.262 1.00 26.86 392 ALA A C 1
ATOM 3032 O O . ALA A 1 400 ? 38.689 15.707 57.455 1.00 22.33 392 ALA A O 1
ATOM 3034 N N . GLU A 1 401 ? 40.855 16.212 57.850 1.00 23.47 393 GLU A N 1
ATOM 3035 C CA . GLU A 1 401 ? 41.014 15.158 58.837 1.00 23.51 393 GLU A CA 1
ATOM 3036 C C . GLU A 1 401 ? 42.279 15.448 59.623 1.00 23.24 393 GLU A C 1
ATOM 3037 O O . GLU A 1 401 ? 43.152 16.198 59.177 1.00 23.06 393 GLU A O 1
ATOM 3043 N N . LEU A 1 402 ? 42.350 14.854 60.804 1.00 20.61 394 LEU A N 1
ATOM 3044 C CA . LEU A 1 402 ? 43.524 14.892 61.658 1.00 20.54 394 LEU A CA 1
ATOM 3045 C C . LEU A 1 402 ? 44.329 13.620 61.454 1.00 22.79 394 LEU A C 1
ATOM 3046 O O . LEU A 1 402 ? 43.773 12.519 61.522 1.00 18.61 394 LEU A O 1
ATOM 3051 N N . TYR A 1 403 ? 45.626 13.766 61.197 1.00 24.48 395 TYR A N 1
ATOM 3052 C CA . TYR A 1 403 ? 46.483 12.598 61.234 1.00 26.89 395 TYR A CA 1
ATOM 3053 C C . TYR A 1 403 ? 46.352 11.953 62.614 1.00 29.67 395 TYR A C 1
ATOM 3054 O O . TYR A 1 403 ? 46.501 12.644 63.627 1.00 25.25 395 TYR A O 1
ATOM 3063 N N . PRO A 1 404 ? 46.074 10.647 62.702 1.00 28.53 396 PRO A N 1
ATOM 3064 C CA . PRO A 1 404 ? 45.534 10.100 63.959 1.00 25.94 396 PRO A CA 1
ATOM 3065 C C . PRO A 1 404 ? 46.545 9.885 65.068 1.00 23.70 396 PRO A C 1
ATOM 3066 O O . PRO A 1 404 ? 46.125 9.678 66.212 1.00 22.28 396 PRO A O 1
ATOM 3070 N N . GLU A 1 405 ? 47.844 9.918 64.798 1.00 23.82 397 GLU A N 1
ATOM 3071 C CA . GLU A 1 405 ? 48.829 9.712 65.850 1.00 26.09 397 GLU A CA 1
ATOM 3072 C C . GLU A 1 405 ? 49.829 10.856 65.852 1.00 28.06 397 GLU A C 1
ATOM 3073 O O . GLU A 1 405 ? 50.105 11.465 64.816 1.00 33.79 397 GLU A O 1
ATOM 3079 N N . ALA A 1 406 ? 50.389 11.128 67.028 1.00 30.95 398 ALA A N 1
ATOM 3080 C CA . ALA A 1 406 ? 51.430 12.147 67.167 1.00 34.04 398 ALA A CA 1
ATOM 3081 C C . ALA A 1 406 ? 52.779 11.594 66.693 1.00 30.82 398 ALA A C 1
ATOM 3082 O O . ALA A 1 406 ? 53.759 11.524 67.428 1.00 33.69 398 ALA A O 1
ATOM 3084 N N . ALA A 1 407 ? 52.811 11.198 65.426 1.00 34.04 399 ALA A N 1
ATOM 3085 C CA . ALA A 1 407 ? 54.009 10.638 64.822 1.00 33.11 399 ALA A CA 1
ATOM 3086 C C . ALA A 1 407 ? 55.018 11.735 64.497 1.00 37.00 399 ALA A C 1
ATOM 3087 O O . ALA A 1 407 ? 54.732 12.933 64.571 1.00 42.61 399 ALA A O 1
ATOM 3089 N N . LYS A 1 408 ? 56.214 11.305 64.105 1.00 36.23 400 LYS A N 1
ATOM 3090 C CA . LYS A 1 408 ? 57.182 12.239 63.557 1.00 43.73 400 LYS A CA 1
ATOM 3091 C C . LYS A 1 408 ? 56.580 12.930 62.338 1.00 44.32 400 LYS A C 1
ATOM 3092 O O . LYS A 1 408 ? 55.760 12.355 61.613 1.00 44.59 400 LYS A O 1
ATOM 3094 N N . LEU A 1 409 ? 56.969 14.193 62.140 1.00 37.64 401 LEU A N 1
ATOM 3095 C CA . LEU A 1 409 ? 56.375 14.999 61.076 1.00 37.78 401 LEU A CA 1
ATOM 3096 C C . LEU A 1 409 ? 56.600 14.376 59.705 1.00 36.63 401 LEU A C 1
ATOM 3097 O O . LEU A 1 409 ? 55.715 14.423 58.843 1.00 39.19 401 LEU A O 1
ATOM 3102 N N . LYS A 1 410 ? 57.779 13.793 59.485 1.00 36.70 402 LYS A N 1
ATOM 3103 C CA . LYS A 1 410 ? 58.082 13.200 58.187 1.00 44.46 402 LYS A CA 1
ATOM 3104 C C . LYS A 1 410 ? 57.069 12.125 57.827 1.00 39.65 402 LYS A C 1
ATOM 3105 O O . LYS A 1 410 ? 56.641 12.025 56.669 1.00 39.78 402 LYS A O 1
ATOM 3111 N N . LYS A 1 411 ? 56.670 11.313 58.810 1.00 33.38 403 LYS A N 1
ATOM 3112 C CA . LYS A 1 411 ? 55.647 10.301 58.562 1.00 28.03 403 LYS A CA 1
ATOM 3113 C C . LYS A 1 411 ? 54.320 10.945 58.184 1.00 29.58 403 LYS A C 1
ATOM 3114 O O . LYS A 1 411 ? 53.603 10.445 57.309 1.00 29.56 403 LYS A O 1
ATOM 3120 N N . GLN A 1 412 ? 53.982 12.071 58.820 1.00 34.07 404 GLN A N 1
ATOM 3121 C CA . GLN A 1 412 ? 52.740 12.760 58.486 1.00 31.02 404 GLN A CA 1
ATOM 3122 C C . GLN A 1 412 ? 52.837 13.429 57.120 1.00 29.64 404 GLN A C 1
ATOM 3123 O O . GLN A 1 412 ? 51.879 13.406 56.338 1.00 24.31 404 GLN A O 1
ATOM 3129 N N . PHE A 1 413 ? 54.001 14.010 56.809 1.00 30.90 405 PHE A N 1
ATOM 3130 C CA . PHE A 1 413 ? 54.255 14.532 55.467 1.00 37.00 405 PHE A CA 1
ATOM 3131 C C . PHE A 1 413 ? 54.159 13.433 54.416 1.00 32.20 405 PHE A C 1
ATOM 3132 O O . PHE A 1 413 ? 53.551 13.621 53.355 1.00 31.11 405 PHE A O 1
ATOM 3140 N N . THR A 1 414 ? 54.776 12.282 54.684 1.00 36.20 406 THR A N 1
ATOM 3141 C CA . THR A 1 414 ? 54.745 11.192 53.713 1.00 36.11 406 THR A CA 1
ATOM 3142 C C . THR A 1 414 ? 53.314 10.760 53.424 1.00 28.84 406 THR A C 1
ATOM 3143 O O . THR A 1 414 ? 52.963 10.469 52.273 1.00 32.58 406 THR A O 1
ATOM 3147 N N . TYR A 1 415 ? 52.467 10.737 54.454 1.00 28.54 407 TYR A N 1
ATOM 3148 C CA . TYR A 1 415 ? 51.079 10.327 54.273 1.00 23.12 407 TYR A CA 1
ATOM 3149 C C . TYR A 1 415 ? 50.332 11.316 53.384 1.00 29.31 407 TYR A C 1
ATOM 3150 O O . TYR A 1 415 ? 49.609 10.917 52.463 1.00 27.76 407 TYR A O 1
ATOM 3159 N N . ALA A 1 416 ? 50.494 12.619 53.646 1.00 28.63 408 ALA A N 1
ATOM 3160 C CA . ALA A 1 416 ? 49.868 13.620 52.787 1.00 27.84 408 ALA A CA 1
ATOM 3161 C C . ALA A 1 416 ? 50.402 13.526 51.360 1.00 29.70 408 ALA A C 1
ATOM 3162 O O . ALA A 1 416 ? 49.650 13.708 50.397 1.00 26.75 408 ALA A O 1
ATOM 3164 N N . GLU A 1 417 ? 51.698 13.241 51.206 1.00 27.01 409 GLU A N 1
ATOM 3165 C CA . GLU A 1 417 ? 52.261 13.041 49.870 1.00 33.48 409 GLU A CA 1
ATOM 3166 C C . GLU A 1 417 ? 51.588 11.869 49.164 1.00 36.11 409 GLU A C 1
ATOM 3167 O O . GLU A 1 417 ? 51.110 12.004 48.035 1.00 40.75 409 GLU A O 1
ATOM 3173 N N . LYS A 1 418 ? 51.547 10.701 49.816 1.00 36.44 410 LYS A N 1
ATOM 3174 C CA . LYS A 1 418 ? 50.992 9.523 49.154 1.00 35.98 410 LYS A CA 1
ATOM 3175 C C . LYS A 1 418 ? 49.502 9.680 48.878 1.00 35.32 410 LYS A C 1
ATOM 3176 O O . LYS A 1 418 ? 49.007 9.165 47.872 1.00 39.09 410 LYS A O 1
ATOM 3178 N N . LYS A 1 419 ? 48.773 10.389 49.737 1.00 37.55 411 LYS A N 1
ATOM 3179 C CA A LYS A 1 419 ? 47.350 10.625 49.538 0.48 37.01 411 LYS A CA 1
ATOM 3180 C CA B LYS A 1 419 ? 47.350 10.603 49.516 0.52 36.91 411 LYS A CA 1
ATOM 3181 C C . LYS A 1 419 ? 47.068 11.798 48.613 1.00 38.24 411 LYS A C 1
ATOM 3182 O O . LYS A 1 419 ? 45.901 12.049 48.298 1.00 37.30 411 LYS A O 1
ATOM 3193 N N . GLU A 1 420 ? 48.101 12.536 48.195 1.00 36.90 412 GLU A N 1
ATOM 3194 C CA . GLU A 1 420 ? 47.958 13.707 47.326 1.00 40.55 412 GLU A CA 1
ATOM 3195 C C . GLU A 1 420 ? 47.118 14.805 47.973 1.00 38.91 412 GLU A C 1
ATOM 3196 O O . GLU A 1 420 ? 46.417 15.550 47.284 1.00 37.17 412 GLU A O 1
ATOM 3202 N N . ILE A 1 421 ? 47.167 14.911 49.293 1.00 35.61 413 ILE A N 1
ATOM 3203 C CA . ILE A 1 421 ? 46.416 15.973 49.972 1.00 27.05 413 ILE A CA 1
ATOM 3204 C C . ILE A 1 421 ? 47.092 17.315 49.694 1.00 30.38 413 ILE A C 1
ATOM 3205 O O . ILE A 1 421 ? 48.312 17.446 49.900 1.00 27.12 413 ILE A O 1
ATOM 3210 N N . PRO A 1 422 ? 46.366 18.332 49.213 1.00 29.23 414 PRO A N 1
ATOM 3211 C CA . PRO A 1 422 ? 47.042 19.553 48.744 1.00 32.14 414 PRO A CA 1
ATOM 3212 C C . PRO A 1 422 ? 47.538 20.466 49.849 1.00 30.50 414 PRO A C 1
ATOM 3213 O O . PRO A 1 422 ? 48.360 21.348 49.567 1.00 28.02 414 PRO A O 1
ATOM 3217 N N . ASN A 1 423 ? 47.069 20.308 51.084 1.00 25.80 415 ASN A N 1
ATOM 3218 C CA . ASN A 1 423 ? 47.441 21.232 52.147 1.00 26.95 415 ASN A CA 1
ATOM 3219 C C . ASN A 1 423 ? 47.689 20.481 53.436 1.00 33.53 415 ASN A C 1
ATOM 3220 O O . ASN A 1 423 ? 46.902 19.610 53.828 1.00 27.20 415 ASN A O 1
ATOM 3225 N N . LEU A 1 424 ? 48.766 20.855 54.109 1.00 32.04 416 LEU A N 1
ATOM 3226 C CA . LEU A 1 424 ? 49.046 20.376 55.449 1.00 30.04 416 LEU A CA 1
ATOM 3227 C C . LEU A 1 424 ? 48.898 21.557 56.391 1.00 31.51 416 LEU A C 1
ATOM 3228 O O . LEU A 1 424 ? 49.413 22.644 56.110 1.00 31.87 416 LEU A O 1
ATOM 3233 N N . VAL A 1 425 ? 48.155 21.362 57.477 1.00 23.38 417 VAL A N 1
ATOM 3234 C CA . VAL A 1 425 ? 47.833 22.440 58.401 1.00 30.80 417 VAL A CA 1
ATOM 3235 C C . VAL A 1 425 ? 48.580 22.209 59.702 1.00 33.92 417 VAL A C 1
ATOM 3236 O O . VAL A 1 425 ? 48.520 21.112 60.276 1.00 30.66 417 VAL A O 1
ATOM 3240 N N . PHE A 1 426 ? 49.267 23.248 60.169 1.00 33.95 418 PHE A N 1
ATOM 3241 C CA . PHE A 1 426 ? 50.030 23.222 61.409 1.00 32.66 418 PHE A CA 1
ATOM 3242 C C . PHE A 1 426 ? 49.349 24.153 62.399 1.00 35.58 418 PHE A C 1
ATOM 3243 O O . PHE A 1 426 ? 49.353 25.375 62.219 1.00 31.05 418 PHE A O 1
ATOM 3251 N N . LEU A 1 427 ? 48.778 23.571 63.444 1.00 34.54 419 LEU A N 1
ATOM 3252 C CA . LEU A 1 427 ? 48.043 24.294 64.472 1.00 37.74 419 LEU A CA 1
ATOM 3253 C C . LEU A 1 427 ? 48.671 23.926 65.809 1.00 39.09 419 LEU A C 1
ATOM 3254 O O . LEU A 1 427 ? 48.133 23.118 66.565 1.00 36.76 419 LEU A O 1
ATOM 3259 N N . GLY A 1 428 ? 49.849 24.486 66.066 1.00 38.50 420 GLY A N 1
ATOM 3260 C CA . GLY A 1 428 ? 50.591 24.201 67.272 1.00 40.85 420 GLY A CA 1
ATOM 3261 C C . GLY A 1 428 ? 50.241 25.180 68.369 1.00 39.08 420 GLY A C 1
ATOM 3262 O O . GLY A 1 428 ? 49.332 26.000 68.243 1.00 39.17 420 GLY A O 1
ATOM 3263 N N . LYS A 1 429 ? 50.989 25.085 69.471 1.00 43.79 421 LYS A N 1
ATOM 3264 C CA . LYS A 1 429 ? 50.683 25.895 70.648 1.00 46.77 421 LYS A CA 1
ATOM 3265 C C . LYS A 1 429 ? 50.648 27.383 70.305 1.00 46.16 421 LYS A C 1
ATOM 3266 O O . LYS A 1 429 ? 49.759 28.112 70.763 1.00 39.64 421 LYS A O 1
ATOM 3268 N N . ASP A 1 430 ? 51.581 27.842 69.468 1.00 46.57 422 ASP A N 1
ATOM 3269 C CA . ASP A 1 430 ? 51.605 29.253 69.092 1.00 55.64 422 ASP A CA 1
ATOM 3270 C C . ASP A 1 430 ? 50.345 29.648 68.332 1.00 51.66 422 ASP A C 1
ATOM 3271 O O . ASP A 1 430 ? 49.683 30.633 68.679 1.00 49.99 422 ASP A O 1
ATOM 3276 N N . GLU A 1 431 ? 49.994 28.891 67.287 1.00 46.31 423 GLU A N 1
ATOM 3277 C CA . GLU A 1 431 ? 48.807 29.240 66.515 1.00 43.17 423 GLU A CA 1
ATOM 3278 C C . GLU A 1 431 ? 47.549 29.150 67.367 1.00 42.35 423 GLU A C 1
ATOM 3279 O O . GLU A 1 431 ? 46.605 29.926 67.174 1.00 39.42 423 GLU A O 1
ATOM 3285 N N . ILE A 1 432 ? 47.526 28.219 68.317 1.00 40.22 424 ILE A N 1
ATOM 3286 C CA . ILE A 1 432 ? 46.370 28.072 69.188 1.00 37.58 424 ILE A CA 1
ATOM 3287 C C . ILE A 1 432 ? 46.220 29.298 70.080 1.00 42.95 424 ILE A C 1
ATOM 3288 O O . ILE A 1 432 ? 45.168 29.945 70.095 1.00 51.11 424 ILE A O 1
ATOM 3293 N N . GLU A 1 433 ? 47.279 29.648 70.816 1.00 42.63 425 GLU A N 1
ATOM 3294 C CA . GLU A 1 433 ? 47.227 30.816 71.697 1.00 50.41 425 GLU A CA 1
ATOM 3295 C C . GLU A 1 433 ? 46.917 32.097 70.931 1.00 52.59 425 GLU A C 1
ATOM 3296 O O . GLU A 1 433 ? 46.229 32.982 71.453 1.00 54.56 425 GLU A O 1
ATOM 3298 N N . ASN A 1 434 ? 47.402 32.211 69.698 1.00 50.05 426 ASN A N 1
ATOM 3299 C CA . ASN A 1 434 ? 47.221 33.412 68.898 1.00 48.17 426 ASN A CA 1
ATOM 3300 C C . ASN A 1 434 ? 45.969 33.379 68.036 1.00 49.49 426 ASN A C 1
ATOM 3301 O O . ASN A 1 434 ? 45.700 34.361 67.337 1.00 53.19 426 ASN A O 1
ATOM 3306 N N . ALA A 1 435 ? 45.205 32.284 68.072 1.00 48.22 427 ALA A N 1
ATOM 3307 C CA . ALA A 1 435 ? 44.013 32.110 67.234 1.00 45.53 427 ALA A CA 1
ATOM 3308 C C . ALA A 1 435 ? 44.362 32.227 65.752 1.00 41.90 427 ALA A C 1
ATOM 3309 O O . ALA A 1 435 ? 43.600 32.769 64.945 1.00 39.64 427 ALA A O 1
ATOM 3311 N N . ASN A 1 436 ? 45.526 31.704 65.392 1.00 44.12 428 ASN A N 1
ATOM 3312 C CA . ASN A 1 436 ? 45.980 31.621 64.017 1.00 33.09 428 ASN A CA 1
ATOM 3313 C C . ASN A 1 436 ? 45.985 30.170 63.556 1.00 39.12 428 ASN A C 1
ATOM 3314 O O . ASN A 1 436 ? 45.742 29.236 64.319 1.00 31.95 428 ASN A O 1
ATOM 3319 N N . VAL A 1 437 ? 46.317 29.995 62.285 1.00 35.92 429 VAL A N 1
ATOM 3320 C CA . VAL A 1 437 ? 46.532 28.683 61.705 1.00 36.75 429 VAL A CA 1
ATOM 3321 C C . VAL A 1 437 ? 47.604 28.830 60.636 1.00 37.96 429 VAL A C 1
ATOM 3322 O O . VAL A 1 437 ? 47.670 29.851 59.944 1.00 34.74 429 VAL A O 1
ATOM 3326 N N . THR A 1 438 ? 48.475 27.830 60.528 1.00 38.89 430 THR A N 1
ATOM 3327 C CA . THR A 1 438 ? 49.580 27.855 59.574 1.00 42.15 430 THR A CA 1
ATOM 3328 C C . THR A 1 438 ? 49.361 26.762 58.542 1.00 42.69 430 THR A C 1
ATOM 3329 O O . THR A 1 438 ? 49.299 25.571 58.888 1.00 32.41 430 THR A O 1
ATOM 3333 N N . ILE A 1 439 ? 49.228 27.170 57.283 1.00 40.31 431 ILE A N 1
ATOM 3334 C CA . ILE A 1 439 ? 48.854 26.273 56.197 1.00 34.83 431 ILE A CA 1
ATOM 3335 C C . ILE A 1 439 ? 50.054 26.127 55.279 1.00 38.02 431 ILE A C 1
ATOM 3336 O O . ILE A 1 439 ? 50.630 27.129 54.833 1.00 38.04 431 ILE A O 1
ATOM 3341 N N . LYS A 1 440 ? 50.435 24.890 55.009 1.00 37.06 432 LYS A N 1
ATOM 3342 C CA . LYS A 1 440 ? 51.523 24.585 54.091 1.00 33.89 432 LYS A CA 1
ATOM 3343 C C . LYS A 1 440 ? 50.907 24.028 52.815 1.00 36.91 432 LYS A C 1
ATOM 3344 O O . LYS A 1 440 ? 50.366 22.916 52.807 1.00 33.74 432 LYS A O 1
ATOM 3350 N N . ASN A 1 441 ? 50.969 24.812 51.749 1.00 33.30 433 ASN A N 1
ATOM 3351 C CA . ASN A 1 441 ? 50.453 24.385 50.460 1.00 30.10 433 ASN A CA 1
ATOM 3352 C C . ASN A 1 441 ? 51.476 23.458 49.814 1.00 30.47 433 ASN A C 1
ATOM 3353 O O . ASN A 1 441 ? 52.598 23.880 49.521 1.00 33.66 433 ASN A O 1
ATOM 3358 N N . LEU A 1 442 ? 51.099 22.203 49.593 1.00 28.92 434 LEU A N 1
ATOM 3359 C CA . LEU A 1 442 ? 52.008 21.216 49.019 1.00 30.35 434 LEU A CA 1
ATOM 3360 C C . LEU A 1 442 ? 52.005 21.222 47.491 1.00 35.43 434 LEU A C 1
ATOM 3361 O O . LEU A 1 442 ? 52.769 20.473 46.880 1.00 38.96 434 LEU A O 1
ATOM 3366 N N . THR A 1 443 ? 51.175 22.048 46.861 1.00 42.24 435 THR A N 1
ATOM 3367 C CA . THR A 1 443 ? 51.215 22.244 45.415 1.00 41.57 435 THR A CA 1
ATOM 3368 C C . THR A 1 443 ? 52.225 23.319 45.019 1.00 36.68 435 THR A C 1
ATOM 3369 O O . THR A 1 443 ? 53.042 23.129 44.107 1.00 38.13 435 THR A O 1
ATOM 3373 N N . THR A 1 444 ? 52.178 24.448 45.704 1.00 36.70 436 THR A N 1
ATOM 3374 C CA . THR A 1 444 ? 53.068 25.563 45.444 1.00 42.18 436 THR A CA 1
ATOM 3375 C C . THR A 1 444 ? 54.314 25.536 46.316 1.00 43.03 436 THR A C 1
ATOM 3376 O O . THR A 1 444 ? 55.246 26.305 46.063 1.00 37.40 436 THR A O 1
ATOM 3380 N N . GLY A 1 445 ? 54.355 24.682 47.336 1.00 40.58 437 GLY A N 1
ATOM 3381 C CA . GLY A 1 445 ? 55.418 24.771 48.308 1.00 41.52 437 GLY A CA 1
ATOM 3382 C C . GLY A 1 445 ? 55.319 25.955 49.244 1.00 42.15 437 GLY A C 1
ATOM 3383 O O . GLY A 1 445 ? 56.141 26.067 50.159 1.00 47.34 437 GLY A O 1
ATOM 3384 N N . GLU A 1 446 ? 54.343 26.839 49.056 1.00 36.91 438 GLU A N 1
ATOM 3385 C CA . GLU A 1 446 ? 54.246 28.037 49.876 1.00 38.49 438 GLU A CA 1
ATOM 3386 C C . GLU A 1 446 ? 53.611 27.728 51.228 1.00 40.57 438 GLU A C 1
ATOM 3387 O O . GLU A 1 446 ? 52.748 26.855 51.351 1.00 43.95 438 GLU A O 1
ATOM 3393 N N . GLN A 1 447 ? 54.053 28.461 52.247 1.00 39.81 439 GLN A N 1
ATOM 3394 C CA . GLN A 1 447 ? 53.520 28.354 53.595 1.00 39.71 439 GLN A CA 1
ATOM 3395 C C . GLN A 1 447 ? 53.143 29.740 54.089 1.00 37.27 439 GLN A C 1
ATOM 3396 O O . GLN A 1 447 ? 53.769 30.733 53.718 1.00 39.55 439 GLN A O 1
ATOM 3402 N N . GLU A 1 448 ? 52.113 29.804 54.927 1.00 36.48 440 GLU A N 1
ATOM 3403 C CA . GLU A 1 448 ? 51.715 31.080 55.500 1.00 41.57 440 GLU A CA 1
ATOM 3404 C C . GLU A 1 448 ? 50.921 30.849 56.777 1.00 45.99 440 GLU A C 1
ATOM 3405 O O . GLU A 1 448 ? 50.324 29.787 56.992 1.00 38.61 440 GLU A O 1
ATOM 3411 N N . THR A 1 449 ? 50.927 31.873 57.621 1.00 48.51 441 THR A N 1
ATOM 3412 C CA . THR A 1 449 ? 50.229 31.863 58.897 1.00 45.44 441 THR A CA 1
ATOM 3413 C C . THR A 1 449 ? 49.197 32.975 58.872 1.00 48.92 441 THR A C 1
ATOM 3414 O O . THR A 1 449 ? 49.554 34.151 58.763 1.00 44.85 441 THR A O 1
ATOM 3418 N N . ILE A 1 450 ? 47.921 32.603 58.949 1.00 49.80 442 ILE A N 1
ATOM 3419 C CA . ILE A 1 450 ? 46.819 33.552 58.901 1.00 49.23 442 ILE A CA 1
ATOM 3420 C C . ILE A 1 450 ? 45.955 33.342 60.136 1.00 45.80 442 ILE A C 1
ATOM 3421 O O . ILE A 1 450 ? 46.073 32.342 60.844 1.00 40.83 442 ILE A O 1
ATOM 3426 N N . THR A 1 451 ? 45.075 34.302 60.383 1.00 47.35 443 THR A N 1
ATOM 3427 C CA . THR A 1 451 ? 44.120 34.154 61.466 1.00 46.55 443 THR A CA 1
ATOM 3428 C C . THR A 1 451 ? 43.146 33.033 61.145 1.00 40.26 443 THR A C 1
ATOM 3429 O O . THR A 1 451 ? 42.874 32.734 59.980 1.00 39.94 443 THR A O 1
ATOM 3433 N N . GLN A 1 452 ? 42.609 32.412 62.195 1.00 36.88 444 GLN A N 1
ATOM 3434 C CA . GLN A 1 452 ? 41.589 31.399 61.963 1.00 39.11 444 GLN A CA 1
ATOM 3435 C C . GLN A 1 452 ? 40.324 32.016 61.390 1.00 43.42 444 GLN A C 1
ATOM 3436 O O . GLN A 1 452 ? 39.544 31.315 60.737 1.00 41.17 444 GLN A O 1
ATOM 3442 N N . SER A 1 453 ? 40.120 33.319 61.606 1.00 44.02 445 SER A N 1
ATOM 3443 C CA . SER A 1 453 ? 38.980 33.997 61.002 1.00 48.93 445 SER A CA 1
ATOM 3444 C C . SER A 1 453 ? 39.155 34.140 59.492 1.00 46.16 445 SER A C 1
ATOM 3445 O O . SER A 1 453 ? 38.204 33.925 58.730 1.00 46.13 445 SER A O 1
ATOM 3448 N N . GLU A 1 454 ? 40.358 34.498 59.034 1.00 40.66 446 GLU A N 1
ATOM 3449 C CA . GLU A 1 454 ? 40.601 34.538 57.593 1.00 46.47 446 GLU A CA 1
ATOM 3450 C C . GLU A 1 454 ? 40.486 33.148 56.986 1.00 48.76 446 GLU A C 1
ATOM 3451 O O . GLU A 1 454 ? 39.911 32.978 55.906 1.00 54.26 446 GLU A O 1
ATOM 3453 N N . PHE A 1 455 ? 41.015 32.141 57.682 1.00 42.68 447 PHE A N 1
ATOM 3454 C CA . PHE A 1 455 ? 41.007 30.774 57.170 1.00 41.79 447 PHE A CA 1
ATOM 3455 C C . PHE A 1 455 ? 39.586 30.261 56.955 1.00 47.85 447 PHE A C 1
ATOM 3456 O O . PHE A 1 455 ? 39.305 29.569 55.968 1.00 41.52 447 PHE A O 1
ATOM 3464 N N . LEU A 1 456 ? 38.678 30.584 57.868 1.00 51.72 448 LEU A N 1
ATOM 3465 C CA . LEU A 1 456 ? 37.314 30.086 57.799 1.00 53.82 448 LEU A CA 1
ATOM 3466 C C . LEU A 1 456 ? 36.376 31.008 57.029 1.00 64.86 448 LEU A C 1
ATOM 3467 O O . LEU A 1 456 ? 35.193 30.682 56.887 1.00 64.82 448 LEU A O 1
ATOM 3472 N N . LYS A 1 457 ? 36.869 32.134 56.519 1.00 73.81 449 LYS A N 1
ATOM 3473 C CA . LYS A 1 457 ? 36.020 33.082 55.799 1.00 84.17 449 LYS A CA 1
ATOM 3474 C C . LYS A 1 457 ? 35.544 32.513 54.461 1.00 93.24 449 LYS A C 1
ATOM 3475 O O . LYS A 1 457 ? 34.383 32.686 54.078 1.00 96.31 449 LYS A O 1
#

Solvent-accessible surface area: 23418 Å² total; per-residue (Å²): 162,97,97,131,110,99,71,75,35,52,104,111,72,104,55,112,26,60,53,52,51,117,72,4,23,85,23,1,64,140,3,0,96,118,32,50,3,94,75,25,137,9,78,48,96,9,96,14,83,14,0,42,58,51,43,48,119,101,6,53,88,16,5,51,72,48,91,33,108,67,102,84,42,76,91,27,84,108,107,10,104,129,101,171,65,77,85,49,14,36,79,49,41,4,77,58,0,33,4,18,21,0,32,18,0,0,4,45,43,0,20,134,46,71,61,147,37,113,74,88,13,49,0,9,1,21,19,27,0,43,54,36,75,84,146,65,214,67,69,67,89,79,51,72,39,1,11,0,6,1,0,34,29,130,47,36,147,19,0,5,49,0,0,64,0,0,38,73,0,0,165,83,4,34,3,72,8,21,0,42,0,0,3,48,54,0,0,32,0,0,8,106,41,6,58,0,94,173,47,12,86,54,2,3,74,0,11,93,77,52,110,92,84,29,66,121,25,0,36,45,26,0,83,145,106,49,5,59,76,132,0,6,126,88,0,54,12,6,16,111,64,48,186,58,24,66,100,14,0,93,54,0,52,91,90,0,153,76,12,119,52,0,41,72,0,0,59,22,1,31,55,1,5,39,56,0,56,141,93,67,26,78,100,66,32,3,47,18,35,12,19,12,17,76,36,35,157,103,28,56,2,3,0,0,34,0,78,10,92,86,16,107,49,30,20,0,6,3,4,0,18,9,99,16,14,0,114,87,59,72,28,73,133,11,21,0,0,8,2,43,5,26,15,44,109,2,38,86,0,0,88,115,70,62,51,22,80,135,128,114,35,22,75,39,0,0,4,11,90,14,164,136,36,12,100,50,3,97,115,4,3,55,92,3,133,155,81,68,64,54,2,43,33,21,102,112,67,24,76,77,167,124,0,52,69,68,0,113,85,91,149,4,39,12,1,0,20,5,6,62,107,29,51,89,97,59,34,0,7,18,49,45,56,112,78,44,122,112,100,76,48,68,41,90,57,25,60,134

CATH classification: 3.30.930.10 (+1 more: 3.40.50.800)

Foldseek 3Di:
DDDDDDDPQDDDDDDVRVVLLVVLVVLLVVLLVVLVAAEDDDDQKDWLVLPPPPQDPPASVWWAFDFDPDPLCPDADPVCVVVVVVVVCRVSGTTMTGAADDLSVVLVVCLVCVVPDDPQHKHKYWDKGATNDDDDPPHGRIDIWIKIKTKQDPDLVVVLSVVVSVCSSVVSLVFQKAKEKFWLLQLVLLCVLLVCVVNLLQLLVLLVCCVPPHDVSSVVSCVVSPRDVSSCVLCVVSSVDDPDLLVNLVVSLVSSVVVVSNVVQSVSVCVSVVVNVVVVDDCRRYDYRHSDCPPSVFARTMKMWMDGPPDPFHTQKIWHWGQASNVVVPDDNITMIMMIGNSSRSSVSCVVVVSRDDADDFLEEEQDQDDVQVVVVVVLQVLCVVVPGGYDYPPDNDDVVVVVVVCVVRVRQKYKYCDPVCVVVQKIWIQGNVVRDIDIGHSVVVSD

Nearest PDB structures (foldseek):
  6nhi-assembly1_A-2  TM=1.002E+00  e=5.946E-82  Elizabethkingia meningoseptica
  1wu7-assembly1_B  TM=8.299E-01  e=2.087E-28  Thermoplasma acidophilum
  1adj-assembly1_A  TM=7.091E-01  e=2.448E-28  Thermus thermophilus
  4rdx-assembly1_A-2  TM=7.288E-01  e=1.853E-27  Thermus thermophilus HB27
  1h4v-assembly1_B-2  TM=7.183E-01  e=3.117E-26  Thermus thermophilus HB27